Protein AF-A0A7S1A232-F1 (afdb_monomer_lite)

Foldseek 3Di:
DPPPPDFDKDKDFWWKKKKKFFDPVLVVPPDPVNLVVLLVLLVVLCVVQVKAWQADDSGITMITFQADVVVPWHSLRSSQLSLLSSLVVQVPDVVRGFMFMFIEIGMKMWGADPPPPRRIDIDDDNVPRRVVQRVPDPDGSKYKYAQRSQLPTDQCVPWDWAQDPPRMTIDDSPTDRPPPPPCPPDDDDDDDDDDDPDDDPDPDDADPVNFDDLVRQVVVCVVLVHDLVCAPPDQAHHSVVVCCCATPQQLWHWDQDPSHIAIEWEKEFEFEWEQAPVRFIWTKFFQWKQALVRDIDGDRGGQMDRDHPVCSVVVPVVVQVSCCQAQVQHPVNCVVFKDWPPSFWDWDWDWDQDPHHHPHIYIYTYTYTYMYTPDQPPPSCVSVVGDNQDWHWDAGPSMITTMGIGGPPPCDLLNVVVVVCVQLPADCNVPDPRLSVVVSCCVPPQVLWHWDQDPSHIEIEWEKEFEWEWEQAPHDIDTDADCWDADPNDIDRVRHRGGQMDTDRPDDRVVVVVVSCCQVVVQDPVNCVVFKDWDPVQWDWDWDWDADPSRHRHIYIYGYIYTYMYGRDQPDPSCVQCVGDNNDDHDDDGDDPPDDDDDDDD

pLDDT: mean 89.84, std 15.66, range [26.8, 98.62]

Sequence (602 aa):
VVSVLAPACVERPDACCLAWLLSELEHSRVDKARLRSFHEELRTNVTFFDCMVVVDEPSSGLVISKALPEQKMSQEDSAVRLGQCLCRWAIVQEPPFGVKFGVHTGRLKQFRLPFGSGKEAYFGEACSKSADLAISMKEDMMVHLSGTAKMRLHAFACLPLVIAQNESYYLDPTVEAPEQVVTTVKRVSVTESSMQHLTMDVRQDKDASGKLTVPEFRNWLIRKGIDVSVFGVNEAKSLLEFYQDVVISGKSHLVETDGTLERIVPLLRISLQVNDGDGRTRELRVTSTRDKDGRQRIRLQPLALVLTMDESVDWIPAVESCFRMKLNLTPEIQEECLSIDMSSYVVSEDRVMSSSVPCLFSTYKTQNLTVRVTDKTHGRLKGIGLPECVDFQTTKNGVDYQWTWSILGSTSAEDELMRTLQDGGIDMTNWDEDTFGKLFSEVNETMSSTIEKRGGQLTRTLRIIKLWVRATIHTHENTLVIRRKVQGGRSDDRDRDKPISMQMTGQNWSQAVKDALQTRLGVRADLQEKYFTMDDASYKFTEEVADSRSFPGLKTVYLVNAVTVYITDTQTSDLYFLGLPDGNDFTFSRMDRQGSMVGREL

Secondary structure (DSSP, 8-state):
----PPP-PEEEEEEEEEEEEE-HHHHHH--HHHHHHHHHHHHHHHHHTT-EEEEE-SSEEEEE---BGGGTB-HHHHHHHHHHHHHHHHHTSSS---EEEEEEEEEEEEEE-SSSS--EEEESHHHHHHHHHHHS-SSTT-EEEEHHHHTT-STTTT---EE-SSSEEEE-TTPPPP------------------S------S---TT-PPPHHHHHHHHHHTT--GGGTTSTTSPPHHHHHIIIIIS-SSEEEEETTEEEEEEEEEEEEEEEE-TTS-EEEEEEEEEE-TTS-EEEEEE-EEEEPPHHHHHS-HHHHHHHHHHHH---HHHHHHHEEEEEEEEEEEEEEEE-SSSTT-EEEEEEEEEEEEES-TT-GGGGGGTTTTT--EEEEETTEEEEEEEEETTS--HHHHHHHHHHHTT---TT--HHHHHHHHIIIIIS--EEEEEETTEEEEEEEEEEEEEEEEETTEEEE--B--EEETTEEEGGGTTBPEEEE--S--HHHHHHHHHHHHH---HHHHHHHEEEEEEEEEEEEEEEE-SSSTT-EEEEEEEEEEEEES-SS-GGGGGGTTTTT---------SS---PPPP-

Organism: Noctiluca scintillans (NCBI:txid2966)

Radius of gyration: 33.06 Å; chains: 1; bounding box: 92×64×90 Å

Structure (mmCIF, N/CA/C/O backbone):
data_AF-A0A7S1A232-F1
#
_entry.id   AF-A0A7S1A232-F1
#
loop_
_atom_site.group_PDB
_atom_site.id
_atom_site.type_symbol
_atom_site.label_atom_id
_atom_site.label_alt_id
_atom_site.label_comp_id
_atom_site.label_asym_id
_atom_site.label_entity_id
_atom_site.label_seq_id
_atom_site.pdbx_PDB_ins_code
_atom_site.Cartn_x
_atom_site.Cartn_y
_atom_site.Cartn_z
_atom_site.occupancy
_atom_site.B_iso_or_equiv
_atom_site.auth_seq_id
_atom_site.auth_comp_id
_atom_site.auth_asym_id
_atom_site.auth_atom_id
_atom_site.pdbx_PDB_model_num
ATOM 1 N N . VAL A 1 1 ? -54.000 -38.217 22.056 1.00 43.31 1 VAL A N 1
ATOM 2 C CA . VAL A 1 1 ? -53.443 -36.929 21.582 1.00 43.31 1 VAL A CA 1
ATOM 3 C C . VAL A 1 1 ? -53.038 -36.128 22.810 1.00 43.31 1 VAL A C 1
ATOM 5 O O . VAL A 1 1 ? -53.841 -35.380 23.345 1.00 43.31 1 VAL A O 1
ATOM 8 N N . VAL A 1 2 ? -51.845 -36.392 23.349 1.00 42.69 2 VAL A N 1
ATOM 9 C CA . VAL A 1 2 ? -51.296 -35.597 24.456 1.00 42.69 2 VAL A CA 1
ATOM 10 C C . VAL A 1 2 ? -50.580 -34.424 23.802 1.00 42.69 2 VAL A C 1
ATOM 12 O O . VAL A 1 2 ? -49.561 -34.614 23.145 1.00 42.69 2 VAL A O 1
ATOM 15 N N . SER A 1 3 ? -51.170 -33.236 23.909 1.00 45.19 3 SER A N 1
ATOM 16 C CA . SER A 1 3 ? -50.530 -31.968 23.563 1.00 45.19 3 SER A CA 1
ATOM 17 C C . SER A 1 3 ? -49.333 -31.779 24.495 1.00 45.19 3 SER A C 1
ATOM 19 O O . SER A 1 3 ? -49.476 -31.250 25.597 1.00 45.19 3 SER A O 1
ATOM 21 N N . VAL A 1 4 ? -48.162 -32.262 24.080 1.00 56.19 4 VAL A N 1
ATOM 22 C CA . VAL A 1 4 ? -46.894 -31.945 24.737 1.00 56.19 4 VAL A CA 1
ATOM 23 C C . VAL A 1 4 ? -46.667 -30.455 24.508 1.00 56.19 4 VAL A C 1
ATOM 25 O O . VAL A 1 4 ? -46.317 -30.038 23.407 1.00 56.19 4 VAL A O 1
ATOM 28 N N . LEU A 1 5 ? -46.966 -29.647 25.527 1.00 64.06 5 LEU A N 1
ATOM 29 C CA . LEU A 1 5 ? -46.680 -28.217 25.534 1.00 64.06 5 LEU A CA 1
ATOM 30 C C . LEU A 1 5 ? -45.194 -28.042 25.212 1.00 64.06 5 LEU A C 1
ATOM 32 O O . LEU A 1 5 ? -44.342 -28.551 25.943 1.00 64.06 5 LEU A O 1
ATOM 36 N N . ALA A 1 6 ? -44.891 -27.380 24.094 1.00 64.69 6 ALA A N 1
ATOM 37 C CA . ALA A 1 6 ? -43.518 -27.071 23.731 1.00 64.69 6 ALA A CA 1
ATOM 38 C C . ALA A 1 6 ? -42.865 -26.307 24.900 1.00 64.69 6 ALA A C 1
ATOM 40 O O . ALA A 1 6 ? -43.486 -25.379 25.429 1.00 64.69 6 ALA A O 1
ATOM 41 N N . PRO A 1 7 ? -41.660 -26.700 25.349 1.00 72.06 7 PRO A N 1
ATOM 42 C CA . PRO A 1 7 ? -40.988 -26.009 26.440 1.00 72.06 7 PRO A CA 1
ATOM 43 C C . PRO A 1 7 ? -40.820 -24.528 26.086 1.00 72.06 7 PRO A C 1
ATOM 45 O O . PRO A 1 7 ? -40.471 -24.190 24.954 1.00 72.06 7 PRO A O 1
ATOM 48 N N . ALA A 1 8 ? -41.088 -23.648 27.054 1.00 83.12 8 ALA A N 1
ATOM 49 C CA . ALA A 1 8 ? -40.930 -22.210 26.877 1.00 83.12 8 ALA A CA 1
ATOM 50 C C . ALA A 1 8 ? -39.478 -21.899 26.475 1.00 83.12 8 ALA A C 1
ATOM 52 O O . ALA A 1 8 ? -38.545 -22.154 27.238 1.00 83.12 8 ALA A O 1
ATOM 53 N N . CYS A 1 9 ? -39.297 -21.388 25.257 1.00 89.75 9 CYS A N 1
ATOM 54 C CA . CYS A 1 9 ? -38.012 -20.933 24.741 1.00 89.75 9 CYS A CA 1
ATOM 55 C C . CYS A 1 9 ? -37.869 -19.445 25.061 1.00 89.75 9 CYS A C 1
ATOM 57 O O . CYS A 1 9 ? -38.693 -18.640 24.628 1.00 89.75 9 CYS A O 1
ATOM 59 N N . VAL A 1 10 ? -36.827 -19.079 25.803 1.00 95.31 10 VAL A N 1
ATOM 60 C CA . VAL A 1 10 ? -36.480 -17.680 26.071 1.00 95.31 10 VAL A CA 1
ATOM 61 C C . VAL A 1 10 ? -35.461 -17.249 25.027 1.00 95.31 10 VAL A C 1
ATOM 63 O O . VAL A 1 10 ? -34.387 -17.836 24.919 1.00 95.31 10 VAL A O 1
ATOM 66 N N . GLU A 1 11 ? -35.799 -16.239 24.234 1.00 96.00 11 GLU A N 1
ATOM 67 C CA . GLU A 1 11 ? -34.912 -15.681 23.215 1.00 96.00 11 GLU A CA 1
ATOM 68 C C . GLU A 1 11 ? -34.328 -14.350 23.693 1.00 96.00 11 GLU A C 1
ATOM 70 O O . GLU A 1 11 ? -35.050 -13.465 24.150 1.00 96.00 11 GLU A O 1
ATOM 75 N N . ARG A 1 12 ? -33.006 -14.217 23.587 1.00 96.75 12 ARG A N 1
ATOM 76 C CA . ARG A 1 12 ? -32.247 -12.995 23.843 1.00 96.75 12 ARG A CA 1
ATOM 77 C C . ARG A 1 12 ? -31.634 -12.553 22.511 1.00 96.75 12 ARG A C 1
ATOM 79 O O . ARG A 1 12 ? -30.714 -13.220 22.038 1.00 96.75 12 ARG A O 1
ATOM 86 N N . PRO A 1 13 ? -32.150 -11.498 21.862 1.00 93.12 13 PRO A N 1
ATOM 87 C CA . PRO A 1 13 ? -31.714 -11.126 20.515 1.00 93.12 13 PRO A CA 1
ATOM 88 C C . PRO A 1 13 ? -30.267 -10.617 20.464 1.00 93.12 13 PRO A C 1
ATOM 90 O O . PRO A 1 13 ? -29.613 -10.795 19.444 1.00 93.12 13 PRO A O 1
ATOM 93 N N . ASP A 1 14 ? -29.771 -10.053 21.567 1.00 96.25 14 ASP A N 1
ATOM 94 C CA . ASP A 1 14 ? -28.468 -9.391 21.657 1.00 96.25 14 ASP A CA 1
ATOM 95 C C . ASP A 1 14 ? -27.685 -9.862 22.892 1.00 96.25 14 ASP A C 1
ATOM 97 O O . ASP A 1 14 ? -27.263 -9.056 23.715 1.00 96.25 14 ASP A O 1
ATOM 101 N N . ALA A 1 15 ? -27.518 -11.171 23.073 1.00 97.88 15 ALA A N 1
ATOM 102 C CA . ALA A 1 15 ? -26.677 -11.687 24.150 1.00 97.88 15 ALA A CA 1
ATOM 103 C C . ALA A 1 15 ? -25.197 -11.600 23.753 1.00 97.88 15 ALA A C 1
ATOM 105 O O . ALA A 1 15 ? -24.818 -12.069 22.677 1.00 97.88 15 ALA A O 1
ATOM 106 N N . CYS A 1 16 ? -24.360 -11.045 24.630 1.00 98.50 16 CYS A N 1
ATOM 107 C CA . CYS A 1 16 ? -22.911 -11.149 24.502 1.00 98.50 16 CYS A CA 1
ATOM 108 C C . CYS A 1 16 ? -22.411 -12.388 25.254 1.00 98.50 16 CYS A C 1
ATOM 110 O O . CYS A 1 16 ? -22.689 -12.578 26.442 1.00 98.50 16 CYS A O 1
ATOM 112 N N . CYS A 1 17 ? -21.713 -13.259 24.534 1.00 98.50 17 CYS A N 1
ATOM 113 C CA . CYS A 1 17 ? -21.170 -14.499 25.058 1.00 98.50 17 CYS A CA 1
ATOM 114 C C . CYS A 1 17 ? -19.645 -14.493 24.994 1.00 98.50 17 CYS A C 1
ATOM 116 O O . CYS A 1 17 ? -19.057 -14.117 23.978 1.00 98.50 17 CYS A O 1
ATOM 118 N N . LEU A 1 18 ? -19.031 -14.986 26.068 1.00 98.56 18 LEU A N 1
ATOM 119 C CA . LEU A 1 18 ? -17.629 -15.370 26.133 1.00 98.56 18 LEU A CA 1
ATOM 120 C C . LEU A 1 18 ? -17.563 -16.895 26.195 1.00 98.56 18 LEU A C 1
ATOM 122 O O . LEU A 1 18 ? -18.004 -17.505 27.172 1.00 98.56 18 LEU A O 1
ATOM 126 N N . ALA A 1 19 ? -17.032 -17.505 25.143 1.00 98.56 19 ALA A N 1
ATOM 127 C CA . ALA A 1 19 ? -16.684 -18.916 25.132 1.00 98.56 19 ALA A CA 1
ATOM 128 C C . ALA A 1 19 ? -15.213 -19.070 25.514 1.00 98.56 19 ALA A C 1
ATOM 130 O O . ALA A 1 19 ? -14.376 -18.253 25.124 1.00 98.56 19 ALA A O 1
ATOM 131 N N . TRP A 1 20 ? -14.899 -20.126 26.252 1.00 98.50 20 TRP A N 1
ATOM 132 C CA . TRP A 1 20 ? -13.525 -20.480 26.577 1.00 98.50 20 TRP A CA 1
ATOM 133 C C . TRP A 1 20 ? -13.269 -21.959 26.324 1.00 98.50 20 TRP A C 1
ATOM 135 O O . TRP A 1 20 ? -14.173 -22.789 26.451 1.00 98.50 20 TRP A O 1
ATOM 145 N N . LEU A 1 21 ? -12.028 -22.285 25.974 1.00 98.38 21 LEU A N 1
ATOM 146 C CA . LEU A 1 21 ? -11.553 -23.658 25.830 1.00 98.38 21 LEU A CA 1
ATOM 147 C C . LEU A 1 21 ? -10.072 -23.772 26.167 1.00 98.38 21 LEU A C 1
ATOM 149 O O . LEU A 1 21 ? -9.294 -22.850 25.923 1.00 98.38 21 LEU A O 1
ATOM 153 N N . LEU A 1 22 ? -9.687 -24.915 26.724 1.00 98.12 22 LEU A N 1
ATOM 154 C CA . LEU A 1 22 ? -8.277 -25.249 26.901 1.00 98.12 22 LEU A CA 1
ATOM 155 C C . LEU A 1 22 ? -7.620 -25.461 25.539 1.00 98.12 22 LEU A C 1
ATOM 157 O O . LEU A 1 22 ? -8.223 -26.056 24.644 1.00 98.12 22 LEU A O 1
ATOM 161 N N . SER A 1 23 ? -6.376 -25.014 25.391 1.00 96.38 23 SER A N 1
ATOM 162 C CA . SER A 1 23 ? -5.609 -25.315 24.188 1.00 96.38 23 SER A CA 1
ATOM 163 C C . SER A 1 23 ? -5.327 -26.811 24.077 1.00 96.38 23 SER A C 1
ATOM 165 O O . SER A 1 23 ? -5.354 -27.533 25.073 1.00 96.38 23 SER A O 1
ATOM 167 N N . GLU A 1 24 ? -5.049 -27.299 22.867 1.00 94.50 24 GLU A N 1
ATOM 168 C CA . GLU A 1 24 ? -4.754 -28.724 22.646 1.00 94.50 24 GLU A CA 1
ATOM 169 C C . GLU A 1 24 ? -3.590 -29.203 23.524 1.00 94.50 24 GLU A C 1
ATOM 171 O O . GLU A 1 24 ? -3.637 -30.290 24.107 1.00 94.50 24 GLU A O 1
ATOM 176 N N . LEU A 1 25 ? -2.572 -28.348 23.680 1.00 93.94 25 LEU A N 1
ATOM 177 C CA . LEU A 1 25 ? -1.437 -28.616 24.549 1.00 93.94 25 LEU A CA 1
ATOM 178 C C . LEU A 1 25 ? -1.866 -28.685 26.018 1.00 93.94 25 LEU A C 1
ATOM 180 O O . LEU A 1 25 ? -1.519 -29.652 26.698 1.00 93.94 25 LEU A O 1
ATOM 184 N N . GLU A 1 26 ? -2.632 -27.704 26.511 1.00 95.62 26 GLU A N 1
ATOM 185 C CA . GLU A 1 26 ? -3.098 -27.701 27.903 1.00 95.62 26 GLU A CA 1
ATOM 186 C C . GLU A 1 26 ? -4.005 -28.898 28.194 1.00 95.62 26 GLU A C 1
ATOM 188 O O . GLU A 1 26 ? -3.841 -29.557 29.219 1.00 95.62 26 GLU A O 1
ATOM 193 N N . HIS A 1 27 ? -4.891 -29.251 27.261 1.00 94.44 27 HIS A N 1
ATOM 194 C CA . HIS A 1 27 ? -5.801 -30.387 27.385 1.00 94.44 27 HIS A CA 1
ATOM 195 C C . HIS A 1 27 ? -5.058 -31.705 27.649 1.00 94.44 27 HIS A C 1
ATOM 197 O O . HIS A 1 27 ? -5.529 -32.537 28.420 1.00 94.44 27 HIS A O 1
ATOM 203 N N . SER A 1 28 ? -3.874 -31.879 27.053 1.00 94.06 28 SER A N 1
ATOM 204 C CA . SER A 1 28 ? -3.052 -33.083 27.227 1.00 94.06 28 SER A CA 1
ATOM 205 C C . SER A 1 28 ? -2.282 -33.148 28.553 1.00 94.06 28 SER A C 1
ATOM 207 O O . SER A 1 28 ? -1.889 -34.237 28.974 1.00 94.06 28 SER A O 1
ATOM 209 N N . ARG A 1 29 ? -2.054 -32.003 29.213 1.00 95.88 29 ARG A N 1
ATOM 210 C CA . ARG A 1 29 ? -1.156 -31.895 30.381 1.00 95.88 29 ARG A CA 1
ATOM 211 C C . ARG A 1 29 ? -1.837 -31.457 31.673 1.00 95.88 29 ARG A C 1
ATOM 213 O O . ARG A 1 29 ? -1.224 -31.566 32.733 1.00 95.88 29 ARG A O 1
ATOM 220 N N . VAL A 1 30 ? -3.045 -30.904 31.600 1.00 96.25 30 VAL A N 1
ATOM 221 C CA . VAL A 1 30 ? -3.702 -30.299 32.759 1.00 96.25 30 VAL A CA 1
ATOM 222 C C . VAL A 1 30 ? -4.061 -31.359 33.798 1.00 96.25 30 VAL A C 1
ATOM 224 O O . VAL A 1 30 ? -4.708 -32.364 33.506 1.00 96.25 30 VAL A O 1
ATOM 227 N N . ASP A 1 31 ? -3.649 -31.130 35.043 1.00 96.31 31 ASP A N 1
ATOM 228 C CA . ASP A 1 31 ? -4.069 -31.959 36.165 1.00 96.31 31 ASP A CA 1
ATOM 229 C C . ASP A 1 31 ? -5.361 -31.426 36.810 1.00 96.31 31 ASP A C 1
ATOM 231 O O . ASP A 1 31 ? -5.817 -30.300 36.588 1.00 96.31 31 ASP A O 1
ATOM 235 N N . LYS A 1 32 ? -5.968 -32.257 37.659 1.00 97.00 32 LYS A N 1
ATOM 236 C CA . LYS A 1 32 ? -7.227 -31.930 38.335 1.00 97.00 32 LYS A CA 1
ATOM 237 C C . LYS A 1 32 ? -7.120 -30.713 39.262 1.00 97.00 32 LYS A C 1
ATOM 239 O O . LYS A 1 32 ? -8.131 -30.052 39.491 1.00 97.00 32 LYS A O 1
ATOM 244 N N . ALA A 1 33 ? -5.953 -30.451 39.849 1.00 97.38 33 ALA A N 1
ATOM 245 C CA . ALA A 1 33 ? -5.763 -29.354 40.792 1.00 97.38 33 ALA A CA 1
ATOM 246 C C . ALA A 1 33 ? -5.679 -28.011 40.056 1.00 97.38 33 ALA A C 1
ATOM 248 O O . ALA A 1 33 ? -6.424 -27.094 40.399 1.00 97.38 33 ALA A O 1
ATOM 249 N N . ARG A 1 34 ? -4.874 -27.929 38.991 1.00 96.62 34 ARG A N 1
ATOM 250 C CA . ARG A 1 34 ? -4.788 -26.749 38.115 1.00 96.62 34 ARG A CA 1
ATOM 251 C C . ARG A 1 34 ? -6.135 -26.440 37.477 1.00 96.62 34 ARG A C 1
ATOM 253 O O . ARG A 1 34 ? -6.559 -25.289 37.481 1.00 96.62 34 ARG A O 1
ATOM 260 N N . LEU A 1 35 ? -6.859 -27.469 37.028 1.00 97.50 35 LEU A N 1
ATOM 261 C CA . LEU A 1 35 ? -8.191 -27.274 36.461 1.00 97.50 35 LEU A CA 1
ATOM 262 C C . LEU A 1 35 ? -9.186 -26.708 37.480 1.00 97.50 35 LEU A C 1
ATOM 264 O O . LEU A 1 35 ? -9.934 -25.790 37.165 1.00 97.50 35 LEU A O 1
ATOM 268 N N . ARG A 1 36 ? -9.179 -27.209 38.723 1.00 97.75 36 ARG A N 1
ATOM 269 C CA . ARG A 1 36 ? -10.012 -26.642 39.797 1.00 97.75 36 ARG A CA 1
ATOM 270 C C . ARG A 1 36 ? -9.665 -25.185 40.077 1.00 97.75 36 ARG A C 1
ATOM 272 O O . ARG A 1 36 ? -10.584 -24.389 40.209 1.00 97.75 36 ARG A O 1
ATOM 279 N N . SER A 1 37 ? -8.376 -24.851 40.117 1.00 97.75 37 SER A N 1
ATOM 280 C CA . SER A 1 37 ? -7.921 -23.480 40.350 1.00 97.75 37 SER A CA 1
ATOM 281 C C . SER A 1 37 ? -8.394 -22.528 39.247 1.00 97.75 37 SER A C 1
ATOM 283 O O . SER A 1 37 ? -8.929 -21.468 39.558 1.00 97.75 37 SER A O 1
ATOM 285 N N . PHE A 1 38 ? -8.325 -22.942 37.976 1.00 98.12 38 PHE A N 1
ATOM 286 C CA . PHE A 1 38 ? -8.891 -22.164 36.868 1.00 98.12 38 PHE A CA 1
ATOM 287 C C . PHE A 1 38 ? -10.404 -21.952 37.022 1.00 98.12 38 PHE A C 1
ATOM 289 O O . PHE A 1 38 ? -10.906 -20.846 36.852 1.00 98.12 38 PHE A O 1
ATOM 296 N N . HIS A 1 39 ? -11.144 -23.002 37.386 1.00 98.31 39 HIS A N 1
ATOM 297 C CA . HIS A 1 39 ? -12.592 -22.923 37.607 1.00 98.31 39 HIS A CA 1
ATOM 298 C C . HIS A 1 39 ? -12.972 -22.025 38.799 1.00 98.31 39 HIS A C 1
ATOM 300 O O . HIS A 1 39 ? -14.002 -21.353 38.768 1.00 98.31 39 HIS A O 1
ATOM 306 N N . GLU A 1 40 ? -12.169 -22.004 39.862 1.00 98.06 40 GLU A N 1
ATOM 307 C CA . GLU A 1 40 ? -12.338 -21.093 41.003 1.00 98.06 40 GLU A CA 1
ATOM 308 C C . GLU A 1 40 ? -12.084 -19.634 40.600 1.00 98.06 40 GLU A C 1
ATOM 310 O O . GLU A 1 40 ? -12.891 -18.756 40.924 1.00 98.06 40 GLU A O 1
ATOM 315 N N . GLU A 1 41 ? -11.030 -19.386 39.821 1.00 98.31 41 GLU A N 1
ATOM 316 C CA . GLU A 1 41 ? -10.726 -18.064 39.272 1.00 98.31 41 GLU A CA 1
ATOM 317 C C . GLU A 1 41 ? -11.834 -17.579 38.323 1.00 98.31 41 GLU A C 1
ATOM 319 O O . GLU A 1 41 ? -12.302 -16.441 38.433 1.00 98.31 41 GLU A O 1
ATOM 324 N N . LEU A 1 42 ? -12.320 -18.458 37.438 1.00 98.12 42 LEU A N 1
ATOM 325 C CA . LEU A 1 42 ? -13.439 -18.186 36.536 1.00 98.12 42 LEU A CA 1
ATOM 326 C C . LEU A 1 42 ? -14.679 -17.749 37.316 1.00 98.12 42 LEU A C 1
ATOM 328 O O . LEU A 1 42 ? -15.259 -16.713 37.003 1.00 98.12 42 LEU A O 1
ATOM 332 N N . ARG A 1 43 ? -15.076 -18.490 38.357 1.00 98.12 43 ARG A N 1
ATOM 333 C CA . ARG A 1 43 ? -16.257 -18.142 39.169 1.00 98.12 43 ARG A CA 1
ATOM 334 C C . ARG A 1 43 ? -16.077 -16.826 39.923 1.00 98.12 43 ARG A C 1
ATOM 336 O O . ARG A 1 43 ? -17.033 -16.054 40.020 1.00 98.12 43 ARG A O 1
ATOM 343 N N . THR A 1 44 ? -14.869 -16.556 40.414 1.00 97.94 44 THR A N 1
ATOM 344 C CA . THR A 1 44 ? -14.537 -15.300 41.102 1.00 97.94 44 THR A CA 1
ATOM 345 C C . THR A 1 44 ? -14.699 -14.108 40.161 1.00 97.94 44 THR A C 1
ATOM 347 O O . THR A 1 44 ? -15.442 -13.175 40.473 1.00 97.94 44 THR A O 1
ATOM 350 N N . ASN A 1 45 ? -14.104 -14.169 38.966 1.00 97.88 45 ASN A N 1
ATOM 351 C CA . ASN A 1 45 ? -14.209 -13.093 37.980 1.00 97.88 45 ASN A CA 1
ATOM 352 C C . ASN A 1 45 ? -15.628 -12.966 37.406 1.00 97.88 45 ASN A C 1
ATOM 354 O O . ASN A 1 45 ? -16.128 -11.857 37.244 1.00 97.88 45 ASN A O 1
ATOM 358 N N . VAL A 1 46 ? -16.325 -14.078 37.151 1.00 97.88 46 VAL A N 1
ATOM 359 C CA . VAL A 1 46 ? -17.726 -14.053 36.694 1.00 97.88 46 VAL A CA 1
ATOM 360 C C . VAL A 1 46 ? -18.623 -13.336 37.703 1.00 97.88 46 VAL A C 1
ATOM 362 O O . VAL A 1 46 ? -19.455 -12.528 37.300 1.00 97.88 46 VAL A O 1
ATOM 365 N N . THR A 1 47 ? -18.422 -13.582 39.000 1.00 97.56 47 THR A N 1
ATOM 366 C CA . THR A 1 47 ? -19.156 -12.886 40.067 1.00 97.56 47 THR A CA 1
ATOM 367 C C . THR A 1 47 ? -18.806 -11.399 40.102 1.00 97.56 47 THR A C 1
ATOM 369 O O . THR A 1 47 ? -19.700 -10.565 40.219 1.00 97.56 47 THR A O 1
ATOM 372 N N . PHE A 1 48 ? -17.521 -11.058 39.960 1.00 96.50 48 PHE A N 1
ATOM 373 C CA . PHE A 1 48 ? -17.049 -9.672 39.953 1.00 96.50 48 PHE A CA 1
ATOM 374 C C . PHE A 1 48 ? -17.661 -8.836 38.815 1.00 96.50 48 PHE A C 1
ATOM 376 O O . PHE A 1 48 ? -18.019 -7.681 39.036 1.00 96.50 48 PHE A O 1
ATOM 383 N N . PHE A 1 49 ? -17.834 -9.420 37.624 1.00 96.88 49 PHE A N 1
ATOM 384 C CA . PHE A 1 49 ? -18.399 -8.737 36.452 1.00 96.88 49 PHE A CA 1
ATOM 385 C C . PHE A 1 49 ? -19.926 -8.920 36.273 1.00 96.88 49 PHE A C 1
ATOM 387 O O . PHE A 1 49 ? -20.450 -8.600 35.208 1.00 96.88 49 PHE A O 1
ATOM 394 N N . ASP A 1 50 ? -20.648 -9.450 37.273 1.00 97.44 50 ASP A N 1
ATOM 395 C CA . ASP A 1 50 ? -22.084 -9.820 37.198 1.00 97.44 50 ASP A CA 1
ATOM 396 C C . ASP A 1 50 ? -22.456 -10.654 35.946 1.00 97.44 50 ASP A C 1
ATOM 398 O O . ASP A 1 50 ? -23.544 -10.554 35.361 1.00 97.44 50 ASP A O 1
ATOM 402 N N . CYS A 1 51 ? -21.528 -11.507 35.518 1.00 97.69 51 CYS A N 1
ATOM 403 C CA . CYS A 1 51 ? -21.711 -12.429 34.408 1.00 97.69 51 CYS A CA 1
ATOM 404 C C . CYS A 1 51 ? -22.422 -13.715 34.879 1.00 97.69 51 CYS A C 1
ATOM 406 O O . CYS A 1 51 ? -22.529 -14.005 36.071 1.00 97.69 51 CYS A O 1
ATOM 408 N N . MET A 1 52 ? -22.905 -14.531 33.941 1.00 97.69 52 MET A N 1
ATOM 409 C CA . MET A 1 52 ? -23.590 -15.795 34.233 1.00 97.69 52 MET A CA 1
ATOM 410 C C . MET A 1 52 ? -22.919 -16.961 33.505 1.00 97.69 52 MET A C 1
ATOM 412 O O . MET A 1 52 ? -22.909 -16.990 32.274 1.00 97.69 52 MET A O 1
ATOM 416 N N . VAL A 1 53 ? -22.399 -17.945 34.248 1.00 97.62 53 VAL A N 1
ATOM 417 C CA . VAL A 1 53 ? -21.917 -19.205 33.654 1.00 97.62 53 VAL A CA 1
ATOM 418 C C . VAL A 1 53 ? -23.117 -20.029 33.198 1.00 97.62 53 VAL A C 1
ATOM 420 O O . VAL A 1 53 ? -23.999 -20.334 33.999 1.00 97.62 53 VAL A O 1
ATOM 423 N N . VAL A 1 54 ? -23.150 -20.388 31.917 1.00 96.81 54 VAL A N 1
ATOM 424 C CA . VAL A 1 54 ? -24.233 -21.188 31.322 1.00 96.81 54 VAL A CA 1
ATOM 425 C C . VAL A 1 54 ? -23.788 -22.582 30.903 1.00 96.81 54 VAL A C 1
ATOM 427 O O . VAL A 1 54 ? -24.596 -23.508 30.914 1.00 96.81 54 VAL A O 1
ATOM 430 N N . VAL A 1 55 ? -22.506 -22.744 30.577 1.00 96.12 55 VAL A N 1
ATOM 431 C CA . VAL A 1 55 ? -21.863 -24.040 30.342 1.00 96.12 55 VAL A CA 1
ATOM 432 C C . VAL A 1 55 ? -20.562 -24.056 31.136 1.00 96.12 55 VAL A C 1
ATOM 434 O O . VAL A 1 55 ? -19.745 -23.151 30.980 1.00 96.12 55 VAL A O 1
ATOM 437 N N . ASP A 1 56 ? -20.398 -25.069 31.986 1.00 96.12 56 ASP A N 1
ATOM 438 C CA . ASP A 1 56 ? -19.269 -25.219 32.914 1.00 96.12 56 ASP A CA 1
ATOM 439 C C . ASP A 1 56 ? -18.675 -26.632 32.790 1.00 96.12 56 ASP A C 1
ATOM 441 O O . ASP A 1 56 ? -18.762 -27.454 33.704 1.00 96.12 56 ASP A O 1
ATOM 445 N N . GLU A 1 57 ? -18.166 -26.961 31.600 1.00 96.38 57 GLU A N 1
ATOM 446 C CA . GLU A 1 57 ? -17.507 -28.246 31.358 1.00 96.38 57 GLU A CA 1
ATOM 447 C C . GLU A 1 57 ? -16.036 -28.174 31.804 1.00 96.38 57 GLU A C 1
ATOM 449 O O . GLU A 1 57 ? -15.462 -27.089 31.914 1.00 96.38 57 GLU A O 1
ATOM 454 N N . PRO A 1 58 ? -15.367 -29.315 32.057 1.00 96.69 58 PRO A N 1
ATOM 455 C CA . PRO A 1 58 ? -13.992 -29.306 32.543 1.00 96.69 58 PRO A CA 1
ATOM 456 C C . PRO A 1 58 ? -13.038 -28.520 31.637 1.00 96.69 58 PRO A C 1
ATOM 458 O O . PRO A 1 58 ? -12.280 -27.702 32.141 1.00 96.69 58 PRO A O 1
ATOM 461 N N . SER A 1 59 ? -13.097 -28.725 30.318 1.00 97.12 59 SER A N 1
ATOM 462 C CA . SER A 1 59 ? -12.149 -28.151 29.350 1.00 97.12 59 SER A CA 1
ATOM 463 C C . SER A 1 59 ? -12.718 -27.040 28.468 1.00 97.12 59 SER A C 1
ATOM 465 O O . SER A 1 59 ? -12.030 -26.583 27.555 1.00 97.12 59 SER A O 1
ATOM 467 N N . SER A 1 60 ? -13.968 -26.646 28.688 1.00 98.00 60 SER A N 1
ATOM 468 C CA . SER A 1 60 ? -14.625 -25.596 27.917 1.00 98.00 60 SER A CA 1
ATOM 469 C C . SER A 1 60 ? -15.804 -25.022 28.680 1.00 98.00 60 SER A C 1
ATOM 471 O O . SER A 1 60 ? -16.432 -25.710 29.481 1.00 98.00 60 SER A O 1
ATOM 473 N N . GLY A 1 61 ? -16.205 -23.808 28.349 1.00 97.94 61 GLY A N 1
ATOM 474 C CA . GLY A 1 61 ? -17.414 -23.250 28.921 1.00 97.94 61 GLY A CA 1
ATOM 475 C C . GLY A 1 61 ? -17.902 -22.029 28.180 1.00 97.94 61 GLY A C 1
ATOM 476 O O . GLY A 1 61 ? -17.294 -21.551 27.222 1.00 97.94 61 GLY A O 1
ATOM 477 N N . LEU A 1 62 ? -19.052 -21.553 28.631 1.00 98.19 62 LEU A N 1
ATOM 478 C CA . LEU A 1 62 ? -19.752 -20.432 28.041 1.00 98.19 62 LEU A CA 1
ATOM 479 C C . LEU A 1 62 ? -20.288 -19.553 29.162 1.00 98.19 62 LEU A C 1
ATOM 481 O O . LEU A 1 62 ? -20.940 -20.029 30.097 1.00 98.19 62 LEU A O 1
ATOM 485 N N . VAL A 1 63 ? -20.020 -18.262 29.040 1.00 98.56 63 VAL A N 1
ATOM 486 C CA . VAL A 1 63 ? -20.455 -17.220 29.961 1.00 98.56 63 VAL A CA 1
ATOM 487 C C . VAL A 1 63 ? -21.283 -16.208 29.179 1.00 98.56 63 VAL A C 1
ATOM 489 O O . VAL A 1 63 ? -20.893 -15.791 28.091 1.00 98.56 63 VAL A O 1
ATOM 492 N N . ILE A 1 64 ? -22.425 -15.804 29.727 1.00 98.31 64 ILE A N 1
ATOM 493 C CA . ILE A 1 64 ? -23.201 -14.665 29.230 1.00 98.31 64 ILE A CA 1
ATOM 494 C C . ILE A 1 64 ? -22.823 -13.453 30.072 1.00 98.31 64 ILE A C 1
ATOM 496 O O . ILE A 1 64 ? -22.984 -13.485 31.295 1.00 98.31 64 ILE A O 1
ATOM 500 N N . SER A 1 65 ? -22.332 -12.395 29.436 1.00 98.12 65 SER A N 1
ATOM 501 C CA . SER A 1 65 ? -22.013 -11.155 30.134 1.00 98.12 65 SER A CA 1
ATOM 502 C C . SER A 1 65 ? -23.235 -10.255 30.288 1.00 98.12 65 SER A C 1
ATOM 504 O O . SER A 1 65 ? -24.245 -10.394 29.591 1.00 98.12 65 SER A O 1
ATOM 506 N N . LYS A 1 66 ? -23.141 -9.318 31.230 1.00 97.69 66 LYS A N 1
ATOM 507 C CA . LYS A 1 66 ? -24.100 -8.229 31.398 1.00 97.69 66 LYS A CA 1
ATOM 508 C C . LYS A 1 66 ? -23.371 -6.893 31.367 1.00 97.69 66 LYS A C 1
ATOM 510 O O . LYS A 1 66 ? -22.179 -6.812 31.661 1.00 97.69 66 LYS A O 1
ATOM 515 N N . ALA A 1 67 ? -24.098 -5.843 31.002 1.00 96.62 67 ALA A N 1
ATOM 516 C CA . ALA A 1 67 ? -23.594 -4.487 31.144 1.00 96.62 67 ALA A CA 1
ATOM 517 C C . ALA A 1 67 ? -23.410 -4.154 32.631 1.00 96.62 67 ALA A C 1
ATOM 519 O O . ALA A 1 67 ? -24.211 -4.585 33.462 1.00 96.62 67 ALA A O 1
ATOM 520 N N . LEU A 1 68 ? -22.394 -3.351 32.943 1.00 96.62 68 LEU A N 1
ATOM 521 C CA . LEU A 1 68 ? -22.144 -2.805 34.277 1.00 96.62 68 LEU A CA 1
ATOM 522 C C . LEU A 1 68 ? -22.293 -1.281 34.200 1.00 96.62 68 LEU A C 1
ATOM 524 O O . LEU A 1 68 ? -21.302 -0.570 33.998 1.00 96.62 68 LEU A O 1
ATOM 528 N N . PRO A 1 69 ? -23.525 -0.747 34.336 1.00 94.00 69 PRO A N 1
ATOM 529 C CA . PRO A 1 69 ? -23.792 0.677 34.142 1.00 94.00 69 PRO A CA 1
ATOM 530 C C . PRO A 1 69 ? -22.996 1.566 35.099 1.00 94.00 69 PRO A C 1
ATOM 532 O O . PRO A 1 69 ? -22.549 2.641 34.709 1.00 94.00 69 PRO A O 1
ATOM 535 N N . GLU A 1 70 ? -22.771 1.094 36.328 1.00 93.81 70 GLU A N 1
ATOM 536 C CA . GLU A 1 70 ? -21.995 1.805 37.351 1.00 93.81 70 GLU A CA 1
ATOM 537 C C . GLU A 1 70 ? -20.535 2.028 36.932 1.00 93.81 70 GLU A C 1
ATOM 539 O O . GLU A 1 70 ? -19.938 3.042 37.285 1.00 93.81 70 GLU A O 1
ATOM 544 N N . GLN A 1 71 ? -19.986 1.119 36.122 1.00 92.56 71 GLN A N 1
ATOM 545 C CA . GLN A 1 71 ? -18.629 1.193 35.576 1.00 92.56 71 GLN A CA 1
ATOM 546 C C . GLN A 1 71 ? -18.603 1.718 34.133 1.00 92.56 71 GLN A C 1
ATOM 548 O O . GLN A 1 71 ? -17.545 1.751 33.510 1.00 92.56 71 GLN A O 1
ATOM 553 N N . LYS A 1 72 ? -19.758 2.131 33.588 1.00 94.38 72 LYS A N 1
ATOM 554 C CA . LYS A 1 72 ? -19.933 2.534 32.181 1.00 94.38 72 LYS A CA 1
ATOM 555 C C . LYS A 1 72 ? -19.461 1.474 31.174 1.00 94.38 72 LYS A C 1
ATOM 557 O O . LYS A 1 72 ? -18.994 1.820 30.092 1.00 94.38 72 LYS A O 1
ATOM 562 N N . MET A 1 73 ? -19.599 0.196 31.519 1.00 96.31 73 MET A N 1
ATOM 563 C CA . MET A 1 73 ? -19.221 -0.919 30.651 1.00 96.31 73 MET A CA 1
ATOM 564 C C . MET A 1 73 ? -20.456 -1.506 29.972 1.00 96.31 73 MET A C 1
ATOM 566 O O . MET A 1 73 ? -21.445 -1.834 30.640 1.00 96.31 73 MET A O 1
ATOM 570 N N . SER A 1 74 ? -20.399 -1.660 28.648 1.00 97.19 74 SER A N 1
ATOM 571 C CA . SER A 1 74 ? -21.356 -2.489 27.915 1.00 97.19 74 SER A CA 1
ATOM 572 C C . SER A 1 74 ? -21.192 -3.968 28.296 1.00 97.19 74 SER A C 1
ATOM 574 O O . SER A 1 74 ? -20.251 -4.356 28.989 1.00 97.19 74 SER A O 1
ATOM 576 N N . GLN A 1 75 ? -22.119 -4.826 27.866 1.00 98.12 75 GLN A N 1
ATOM 577 C CA . GLN A 1 75 ? -21.967 -6.272 28.072 1.00 98.12 75 GLN A CA 1
ATOM 578 C C . GLN A 1 75 ? -20.739 -6.816 27.320 1.00 98.12 75 GLN A C 1
ATOM 580 O O . GLN A 1 75 ? -20.079 -7.738 27.799 1.00 98.12 75 GLN A O 1
ATOM 585 N N . GLU A 1 76 ? -20.401 -6.231 26.170 1.00 98.31 76 GLU A N 1
ATOM 586 C CA . GLU A 1 76 ? -19.195 -6.537 25.410 1.00 98.31 76 GLU A CA 1
ATOM 587 C C . GLU A 1 76 ? -17.953 -6.116 26.185 1.00 98.31 76 GLU A C 1
ATOM 589 O O . GLU A 1 76 ? -17.031 -6.918 26.315 1.00 98.31 76 GLU A O 1
ATOM 594 N N . ASP A 1 77 ? -17.955 -4.915 26.774 1.00 97.69 77 ASP A N 1
ATOM 595 C CA . ASP A 1 77 ? -16.843 -4.465 27.608 1.00 97.69 77 ASP A CA 1
ATOM 596 C C . ASP A 1 77 ? -16.619 -5.424 28.791 1.00 97.69 77 ASP A C 1
ATOM 598 O O . ASP A 1 77 ? -15.497 -5.877 29.020 1.00 97.69 77 ASP A O 1
ATOM 602 N N . SER A 1 78 ? -17.686 -5.813 29.498 1.00 97.88 78 SER A N 1
ATOM 603 C CA . SER A 1 78 ? -17.610 -6.778 30.604 1.00 97.88 78 SER A CA 1
ATOM 604 C C . SER A 1 78 ? -17.076 -8.145 30.159 1.00 97.88 78 SER A C 1
ATOM 606 O O . SER A 1 78 ? -16.241 -8.731 30.848 1.00 97.88 78 SER A O 1
ATOM 608 N N . ALA A 1 79 ? -17.525 -8.664 29.008 1.00 98.25 79 ALA A N 1
ATOM 609 C CA . ALA A 1 79 ? -17.041 -9.940 28.469 1.00 98.25 79 ALA A CA 1
ATOM 610 C C . ALA A 1 79 ? -15.549 -9.875 28.131 1.00 98.25 79 ALA A C 1
ATOM 612 O O . ALA A 1 79 ? -14.782 -10.761 28.505 1.00 98.25 79 ALA A O 1
ATOM 613 N N . VAL A 1 80 ? -15.127 -8.812 27.449 1.00 97.81 80 VAL A N 1
ATOM 614 C CA . VAL A 1 80 ? -13.729 -8.606 27.065 1.00 97.81 80 VAL A CA 1
ATOM 615 C C . VAL A 1 80 ? -12.846 -8.472 28.297 1.00 97.81 80 VAL A C 1
ATOM 617 O O . VAL A 1 80 ? -11.809 -9.131 28.373 1.00 97.81 80 VAL A O 1
ATOM 620 N N . ARG A 1 81 ? -13.276 -7.695 29.297 1.00 97.31 81 ARG A N 1
ATOM 621 C CA . ARG A 1 81 ? -12.518 -7.522 30.538 1.00 97.31 81 ARG A CA 1
ATOM 622 C C . ARG A 1 81 ? -12.410 -8.816 31.339 1.00 97.31 81 ARG A C 1
ATOM 624 O O . ARG A 1 81 ? -11.325 -9.119 31.831 1.00 97.31 81 ARG A O 1
ATOM 631 N N . LEU A 1 82 ? -13.491 -9.595 31.414 1.00 98.19 82 LEU A N 1
ATOM 632 C CA . LEU A 1 82 ? -13.473 -10.937 31.998 1.00 98.19 82 LEU A CA 1
ATOM 633 C C . LEU A 1 82 ? -12.428 -11.822 31.300 1.00 98.19 82 LEU A C 1
ATOM 635 O O . LEU A 1 82 ? -11.604 -12.434 31.976 1.00 98.19 82 LEU A O 1
ATOM 639 N N . GLY A 1 83 ? -12.416 -11.842 29.963 1.00 98.19 83 GLY A N 1
ATOM 640 C CA . GLY A 1 83 ? -11.413 -12.570 29.180 1.00 98.19 83 GLY A CA 1
ATOM 641 C C . GLY A 1 83 ? -9.981 -12.123 29.487 1.00 98.19 83 GLY A C 1
ATOM 642 O O . GLY A 1 83 ? -9.129 -12.964 29.762 1.00 98.19 83 GLY A O 1
ATOM 643 N N . GLN A 1 84 ? -9.719 -10.811 29.529 1.00 97.56 84 GLN A N 1
ATOM 644 C CA . GLN A 1 84 ? -8.393 -10.276 29.862 1.00 97.56 84 GLN A CA 1
ATOM 645 C C . GLN A 1 84 ? -7.922 -10.704 31.257 1.00 97.56 84 GLN A C 1
ATOM 647 O O . GLN A 1 84 ? -6.776 -11.126 31.401 1.00 97.56 84 GLN A O 1
ATOM 652 N N . CYS A 1 85 ? -8.780 -10.616 32.280 1.00 97.88 85 CYS A N 1
ATOM 653 C CA . CYS A 1 85 ? -8.423 -11.027 33.642 1.00 97.88 85 CYS A CA 1
ATOM 654 C C . CYS A 1 85 ? -8.037 -12.510 33.701 1.00 97.88 85 CYS A C 1
ATOM 656 O O . CYS A 1 85 ? -7.021 -12.857 34.304 1.00 97.88 85 CYS A O 1
ATOM 658 N N . LEU A 1 86 ? -8.792 -13.374 33.017 1.00 98.31 86 LEU A N 1
ATOM 659 C CA . LEU A 1 86 ? -8.501 -14.808 32.973 1.00 98.31 86 LEU A CA 1
ATOM 660 C C . LEU A 1 86 ? -7.225 -15.121 32.185 1.00 98.31 86 LEU A C 1
ATOM 662 O O . LEU A 1 86 ? -6.448 -15.973 32.612 1.00 98.31 86 LEU A O 1
ATOM 666 N N . CYS A 1 87 ? -6.957 -14.410 31.086 1.00 98.19 87 CYS A N 1
ATOM 667 C CA . CYS A 1 87 ? -5.680 -14.507 30.380 1.00 98.19 87 CYS A CA 1
ATOM 668 C C . CYS A 1 87 ? -4.502 -14.085 31.267 1.00 98.19 87 CYS A C 1
ATOM 670 O O . CYS A 1 87 ? -3.497 -14.787 31.316 1.00 98.19 87 CYS A O 1
ATOM 672 N N . ARG A 1 88 ? -4.620 -12.971 32.005 1.00 97.50 88 ARG A N 1
ATOM 673 C CA . ARG A 1 88 ? -3.575 -12.512 32.940 1.00 97.50 88 ARG A CA 1
ATOM 674 C C . ARG A 1 88 ? -3.303 -13.563 34.015 1.00 97.50 88 ARG A C 1
ATOM 676 O O . ARG A 1 88 ? -2.145 -13.885 34.258 1.00 97.50 88 ARG A O 1
ATOM 683 N N . TRP A 1 89 ? -4.354 -14.135 34.608 1.00 98.06 89 TRP A N 1
ATOM 684 C CA . TRP A 1 89 ? -4.220 -15.239 35.561 1.00 98.06 89 TRP A CA 1
ATOM 685 C C . TRP A 1 89 ? -3.507 -16.443 34.939 1.00 98.06 89 TRP A C 1
ATOM 687 O O . TRP A 1 89 ? -2.624 -17.026 35.565 1.00 98.06 89 TRP A O 1
ATOM 697 N N . ALA A 1 90 ? -3.866 -16.799 33.706 1.00 97.75 90 ALA A N 1
ATOM 698 C CA . ALA A 1 90 ? -3.312 -17.943 32.998 1.00 97.75 90 ALA A CA 1
ATOM 699 C C . ALA A 1 90 ? -1.817 -17.774 32.677 1.00 97.75 90 ALA A C 1
ATOM 701 O O . ALA A 1 90 ? -1.050 -18.728 32.823 1.00 97.75 90 ALA A O 1
ATOM 702 N N . ILE A 1 91 ? -1.399 -16.561 32.303 1.00 97.44 91 ILE A N 1
ATOM 703 C CA . ILE A 1 91 ? -0.006 -16.210 31.992 1.00 97.44 91 ILE A CA 1
ATOM 704 C C . ILE A 1 91 ? 0.902 -16.355 33.214 1.00 97.44 91 ILE A C 1
ATOM 706 O O . ILE A 1 91 ? 2.021 -16.841 33.079 1.00 97.44 91 ILE A O 1
ATOM 710 N N . VAL A 1 92 ? 0.434 -15.958 34.402 1.00 96.81 92 VAL A N 1
ATOM 711 C CA . VAL A 1 92 ? 1.253 -15.987 35.629 1.00 96.81 92 VAL A CA 1
ATOM 712 C C . VAL A 1 92 ? 1.346 -17.371 36.280 1.00 96.81 92 VAL A C 1
ATOM 714 O O . VAL A 1 92 ? 2.007 -17.516 37.307 1.00 96.81 92 VAL A O 1
ATOM 717 N N . GLN A 1 93 ? 0.688 -18.390 35.720 1.00 97.31 93 GLN A N 1
ATOM 718 C CA . GLN A 1 93 ? 0.852 -19.762 36.194 1.00 97.31 93 GLN A CA 1
ATOM 719 C C . GLN A 1 93 ? 2.232 -20.308 35.806 1.00 97.31 93 GLN A C 1
ATOM 721 O O . GLN A 1 93 ? 2.775 -19.974 34.756 1.00 97.31 93 GLN A O 1
ATOM 726 N N . GLU A 1 94 ? 2.770 -21.225 36.612 1.00 94.56 94 GLU A N 1
ATOM 727 C CA . GLU A 1 94 ? 4.002 -21.954 36.294 1.00 94.56 94 GLU A CA 1
ATOM 728 C C . GLU A 1 94 ? 3.723 -23.468 36.195 1.00 94.56 94 GLU A C 1
ATOM 730 O O . GLU A 1 94 ? 3.474 -24.116 37.216 1.00 94.56 94 GLU A O 1
ATOM 735 N N . PRO A 1 95 ? 3.743 -24.066 34.983 1.00 95.06 95 PRO A N 1
ATOM 736 C CA . PRO A 1 95 ? 3.860 -23.407 33.674 1.00 95.06 95 PRO A CA 1
ATOM 737 C C . PRO A 1 95 ? 2.604 -22.580 33.318 1.00 95.06 95 PRO A C 1
ATOM 739 O O . PRO A 1 95 ? 1.544 -22.829 33.907 1.00 95.06 95 PRO A O 1
ATOM 742 N N . PRO A 1 96 ? 2.678 -21.666 32.324 1.00 96.50 96 PRO A N 1
ATOM 743 C CA . PRO A 1 96 ? 1.518 -20.896 31.865 1.00 96.50 96 PRO A CA 1
ATOM 744 C C . PRO A 1 96 ? 0.356 -21.811 31.480 1.00 96.50 96 PRO A C 1
ATOM 746 O O . PRO A 1 96 ? 0.583 -22.910 30.970 1.00 96.50 96 PRO A O 1
ATOM 749 N N . PHE A 1 97 ? -0.881 -21.399 31.745 1.00 97.62 97 PHE A N 1
ATOM 750 C CA . PHE A 1 97 ? -2.080 -22.211 31.526 1.00 97.62 97 PHE A CA 1
ATOM 751 C C . PHE A 1 97 ? -2.687 -21.924 30.143 1.00 97.62 97 PHE A C 1
ATOM 753 O O . PHE A 1 97 ? -3.197 -20.838 29.893 1.00 97.62 97 PHE A O 1
ATOM 760 N N . GLY A 1 98 ? -2.630 -22.880 29.215 1.00 97.69 98 GLY A N 1
ATOM 761 C CA . GLY A 1 98 ? -3.087 -22.666 27.837 1.00 97.69 98 GLY A CA 1
ATOM 762 C C . GLY A 1 98 ? -4.614 -22.613 27.726 1.00 97.69 98 GLY A C 1
ATOM 763 O O . GLY A 1 98 ? -5.284 -23.645 27.757 1.00 97.69 98 GLY A O 1
ATOM 764 N N . VAL A 1 99 ? -5.176 -21.415 27.568 1.00 98.19 99 VAL A N 1
ATOM 765 C CA . VAL A 1 99 ? -6.622 -21.181 27.414 1.00 98.19 99 VAL A CA 1
ATOM 766 C C . VAL A 1 99 ? -6.886 -20.175 26.295 1.00 98.19 99 VAL A C 1
ATOM 768 O O . VAL A 1 99 ? -6.092 -19.262 26.077 1.00 98.19 99 VAL A O 1
ATOM 771 N N . LYS A 1 100 ? -7.995 -20.345 25.576 1.00 98.12 100 LYS A N 1
ATOM 772 C CA . LYS A 1 100 ? -8.424 -19.493 24.460 1.00 98.12 100 LYS A CA 1
ATOM 773 C C . LYS A 1 100 ? -9.806 -18.922 24.743 1.00 98.12 100 LYS A C 1
ATOM 775 O O . LYS A 1 100 ? -10.675 -19.653 25.222 1.00 98.12 100 LYS A O 1
ATOM 780 N N . PHE A 1 101 ? -10.019 -17.649 24.411 1.00 98.44 101 PHE A N 1
ATOM 781 C CA . PHE A 1 101 ? -11.283 -16.947 24.653 1.00 98.44 101 PHE A CA 1
ATOM 782 C C . PHE A 1 101 ? -11.858 -16.338 23.376 1.00 98.44 101 PHE A C 1
ATOM 784 O O . PHE A 1 101 ? -11.169 -15.621 22.656 1.00 98.44 101 PHE A O 1
ATOM 791 N N . GLY A 1 102 ? -13.141 -16.574 23.123 1.00 98.38 102 GLY A N 1
ATOM 792 C CA . GLY A 1 102 ? -13.870 -16.009 21.992 1.00 98.38 102 GLY A CA 1
ATOM 793 C C . GLY A 1 102 ? -15.067 -15.191 22.463 1.00 98.38 102 GLY A C 1
ATOM 794 O O . GLY A 1 102 ? -15.873 -15.678 23.253 1.00 98.38 102 GLY A O 1
ATOM 795 N N . VAL A 1 103 ? -15.195 -13.953 21.981 1.00 98.62 103 VAL A N 1
ATOM 796 C CA . VAL A 1 103 ? -16.257 -13.013 22.367 1.00 98.62 103 VAL A CA 1
ATOM 797 C C . VAL A 1 103 ? -17.100 -12.628 21.156 1.00 98.62 103 VAL A C 1
ATOM 799 O O . VAL A 1 103 ? -16.609 -12.091 20.154 1.00 98.62 103 VAL A O 1
ATOM 802 N N . HIS A 1 104 ? -18.404 -12.874 21.256 1.00 98.44 104 HIS A N 1
ATOM 803 C CA . HIS A 1 104 ? -19.360 -12.523 20.213 1.00 98.44 104 HIS A CA 1
ATOM 804 C C . HIS A 1 104 ? -20.695 -12.062 20.798 1.00 98.44 104 HIS A C 1
ATOM 806 O O . HIS A 1 104 ? -21.163 -12.597 21.803 1.00 98.44 104 HIS A O 1
ATOM 812 N N . THR A 1 105 ? -21.325 -11.100 20.124 1.00 98.44 105 THR A N 1
ATOM 813 C CA . THR A 1 105 ? -22.680 -10.644 20.437 1.00 98.44 105 THR A CA 1
ATOM 814 C C . THR A 1 105 ? -23.624 -11.030 19.318 1.00 98.44 105 THR A C 1
ATOM 816 O O . THR A 1 105 ? -23.401 -10.661 18.167 1.00 98.44 105 THR A O 1
ATOM 819 N N . GLY A 1 106 ? -24.707 -11.716 19.672 1.00 98.00 106 GLY A N 1
ATOM 820 C CA . GLY A 1 106 ? -25.747 -12.089 18.726 1.00 98.00 106 GLY A CA 1
ATOM 821 C C . GLY A 1 106 ? -26.958 -12.718 19.402 1.00 98.00 106 GLY A C 1
ATOM 822 O O . GLY A 1 106 ? -27.169 -12.608 20.612 1.00 98.00 106 GLY A O 1
ATOM 823 N N . ARG A 1 107 ? -27.759 -13.426 18.608 1.00 97.69 107 ARG A N 1
ATOM 824 C CA . ARG A 1 107 ? -28.975 -14.077 19.096 1.00 97.69 107 ARG A CA 1
ATOM 825 C C . ARG A 1 107 ? -28.649 -15.328 19.906 1.00 97.69 107 ARG A C 1
ATOM 827 O O . ARG A 1 107 ? -27.909 -16.196 19.441 1.00 97.69 107 ARG A O 1
ATOM 834 N N . LEU A 1 108 ? -29.284 -15.469 21.066 1.00 97.69 108 LEU A N 1
ATOM 835 C CA . LEU A 1 108 ? -29.189 -16.638 21.934 1.00 97.69 108 LEU A CA 1
ATOM 836 C C . LEU A 1 108 ? -30.579 -17.127 22.342 1.00 97.69 108 LEU A C 1
ATOM 838 O O . LEU A 1 108 ? -31.436 -16.352 22.758 1.00 97.69 108 LEU A O 1
ATOM 842 N N . LYS A 1 109 ? -30.797 -18.432 22.251 1.00 96.56 109 LYS A N 1
ATOM 843 C CA . LYS A 1 109 ? -32.015 -19.112 22.677 1.00 96.56 109 LYS A CA 1
ATOM 844 C C . LYS A 1 109 ? -31.695 -20.048 23.832 1.00 96.56 109 LYS A C 1
ATOM 846 O O . LYS A 1 109 ? -30.731 -20.808 23.777 1.00 96.56 109 LYS A O 1
ATOM 851 N N . GLN A 1 110 ? -32.525 -19.982 24.861 1.00 95.44 110 GLN A N 1
ATOM 852 C CA . GLN A 1 110 ? -32.430 -20.754 26.092 1.00 95.44 110 GLN A CA 1
ATOM 853 C C . GLN A 1 110 ? -33.688 -21.615 26.218 1.00 95.44 110 GLN A C 1
ATOM 855 O O . GLN A 1 110 ? -34.808 -21.116 26.086 1.00 95.44 110 GLN A O 1
ATOM 860 N N . PHE A 1 111 ? -33.521 -22.910 26.474 1.00 93.62 111 PHE A N 1
ATOM 861 C CA . PHE A 1 111 ? -34.637 -23.833 26.678 1.00 93.62 111 PHE A CA 1
ATOM 862 C C . PHE A 1 111 ? -34.321 -24.849 27.774 1.00 93.62 111 PHE A C 1
ATOM 864 O O . PHE A 1 111 ? -33.179 -25.266 27.952 1.00 93.62 111 PHE A O 1
ATOM 871 N N . ARG A 1 112 ? -35.347 -25.265 28.519 1.00 91.88 112 ARG A N 1
ATOM 872 C CA . ARG A 1 112 ? -35.216 -26.289 29.563 1.00 91.88 112 ARG A CA 1
ATOM 873 C C . ARG A 1 112 ? -35.380 -27.683 28.957 1.00 91.88 112 ARG A C 1
ATOM 875 O O . ARG A 1 112 ? -36.332 -27.926 28.214 1.00 91.88 112 ARG A O 1
ATOM 882 N N . LEU A 1 113 ? -34.472 -28.604 29.282 1.00 86.31 113 LEU A N 1
ATOM 883 C CA . LEU A 1 113 ? -34.513 -29.969 28.753 1.00 86.31 113 LEU A CA 1
ATOM 884 C C . LEU A 1 113 ? -35.696 -30.769 29.350 1.00 86.31 113 LEU A C 1
ATOM 886 O O . LEU A 1 113 ? -35.921 -30.711 30.561 1.00 86.31 113 LEU A O 1
ATOM 890 N N . PRO A 1 114 ? -36.444 -31.545 28.539 1.00 78.12 114 PRO A N 1
ATOM 891 C CA . PRO A 1 114 ? -37.724 -32.147 28.940 1.00 78.12 114 PRO A CA 1
ATOM 892 C C . PRO A 1 114 ? -37.633 -33.343 29.910 1.00 78.12 114 PRO A C 1
ATOM 894 O O . PRO A 1 114 ? -38.661 -33.803 30.397 1.00 78.12 114 PRO A O 1
ATOM 897 N N . PHE A 1 115 ? -36.437 -33.842 30.241 1.00 80.94 115 PHE A N 1
ATOM 898 C CA . PHE A 1 115 ? -36.252 -35.100 30.988 1.00 80.94 115 PHE A CA 1
ATOM 899 C C . PHE A 1 115 ? -35.803 -34.924 32.450 1.00 80.94 115 PHE A C 1
ATOM 901 O O . PHE A 1 115 ? -34.959 -35.665 32.944 1.00 80.94 115 PHE A O 1
ATOM 908 N N . GLY A 1 116 ? -36.358 -33.939 33.162 1.00 66.56 116 GLY A N 1
ATOM 909 C CA . GLY A 1 116 ? -36.262 -33.857 34.630 1.00 66.56 116 GLY A CA 1
ATOM 910 C C . GLY A 1 116 ? -34.894 -33.481 35.217 1.00 66.56 116 GLY A C 1
ATOM 911 O O . GLY A 1 116 ? -34.784 -33.337 36.428 1.00 66.56 116 GLY A O 1
ATOM 912 N N . SER A 1 117 ? -33.863 -33.255 34.399 1.00 81.38 117 SER A N 1
ATOM 913 C CA . SER A 1 117 ? -32.540 -32.842 34.891 1.00 81.38 117 SER A CA 1
ATOM 914 C C . SER A 1 117 ? -32.500 -31.395 35.394 1.00 81.38 117 SER A C 1
ATOM 916 O O . SER A 1 117 ? -31.502 -30.982 35.976 1.00 81.38 117 SER A O 1
ATOM 918 N N . GLY A 1 118 ? -33.541 -30.598 35.113 1.00 85.81 118 GLY A N 1
ATOM 919 C CA . GLY A 1 118 ? -33.570 -29.159 35.389 1.00 85.81 118 GLY A CA 1
ATOM 920 C C . GLY A 1 118 ? -32.553 -28.348 34.577 1.00 85.81 118 GLY A C 1
ATOM 921 O O . GLY A 1 118 ? -32.556 -27.124 34.675 1.00 85.81 118 GLY A O 1
ATOM 922 N N . LYS A 1 119 ? -31.719 -29.013 33.763 1.00 88.69 119 LYS A N 1
ATOM 923 C CA . LYS A 1 119 ? -30.669 -28.384 32.968 1.00 88.69 119 LYS A CA 1
ATOM 924 C C . LYS A 1 119 ? -31.269 -27.543 31.850 1.00 88.69 119 LYS A C 1
ATOM 926 O O . LYS A 1 119 ? -32.263 -27.912 31.214 1.00 88.69 119 LYS A O 1
ATOM 931 N N . GLU A 1 120 ? -30.618 -26.422 31.610 1.00 93.12 120 GLU A N 1
ATOM 932 C CA . GLU A 1 120 ? -30.914 -25.520 30.512 1.00 93.12 120 GLU A CA 1
ATOM 933 C C . GLU A 1 120 ? -29.912 -25.763 29.389 1.00 93.12 120 GLU A C 1
ATOM 935 O O . GLU A 1 120 ? -28.756 -26.103 29.634 1.00 93.12 120 GLU A O 1
ATOM 940 N N . ALA A 1 121 ? -30.375 -25.619 28.157 1.00 91.38 121 ALA A N 1
ATOM 941 C CA . ALA A 1 121 ? -29.555 -25.685 26.967 1.00 91.38 121 ALA A CA 1
ATOM 942 C C . ALA A 1 121 ? -29.606 -24.339 26.245 1.00 91.38 121 ALA A C 1
ATOM 944 O O . ALA A 1 121 ? -30.639 -23.659 26.218 1.00 91.38 121 ALA A O 1
ATOM 945 N N . TYR A 1 122 ? -28.468 -23.979 25.665 1.00 95.81 122 TYR A N 1
ATOM 946 C CA . TYR A 1 122 ? -28.228 -22.700 25.020 1.00 95.81 122 TYR A CA 1
ATOM 947 C C . TYR A 1 122 ? -27.802 -22.954 23.579 1.00 95.81 122 TYR A C 1
ATOM 949 O O . TYR A 1 122 ? -26.957 -23.807 23.318 1.00 95.81 122 TYR A O 1
ATOM 957 N N . PHE A 1 123 ? -28.410 -22.246 22.634 1.00 95.56 123 PHE A N 1
ATOM 958 C CA . PHE A 1 123 ? -28.067 -22.341 21.218 1.00 95.56 123 PHE A CA 1
ATOM 959 C C . PHE A 1 123 ? -28.327 -21.013 20.519 1.00 95.56 123 PHE A C 1
ATOM 961 O O . PHE A 1 123 ? -29.172 -20.229 20.944 1.00 95.56 123 PHE A O 1
ATOM 968 N N . GLY A 1 124 ? -27.619 -20.753 19.430 1.00 96.38 124 GLY A N 1
ATOM 969 C CA . GLY A 1 124 ? -27.756 -19.516 18.672 1.00 96.38 124 GLY A CA 1
ATOM 970 C C . GLY A 1 124 ? -26.406 -18.963 18.252 1.00 96.38 124 GLY A C 1
ATOM 971 O O . GLY A 1 124 ? -25.361 -19.494 18.622 1.00 96.38 124 GLY A O 1
ATOM 972 N N . GLU A 1 125 ? -26.463 -17.886 17.481 1.00 97.62 125 GLU A N 1
ATOM 973 C CA . GLU A 1 125 ? -25.301 -17.237 16.885 1.00 97.62 125 GLU A CA 1
ATOM 974 C C . GLU A 1 125 ? -24.288 -16.774 17.941 1.00 97.62 125 GLU A C 1
ATOM 976 O O . GLU A 1 125 ? -23.095 -17.022 17.779 1.00 97.62 125 GLU A O 1
ATOM 981 N N . ALA A 1 126 ? -24.766 -16.188 19.050 1.00 97.88 126 ALA A N 1
ATOM 982 C CA . ALA A 1 126 ? -23.924 -15.753 20.170 1.00 97.88 126 ALA A CA 1
ATOM 983 C C . ALA A 1 126 ? -23.019 -16.888 20.675 1.00 97.88 126 ALA A C 1
ATOM 985 O O . ALA A 1 126 ? -21.812 -16.710 20.822 1.00 97.88 126 ALA A O 1
ATOM 986 N N . CYS A 1 127 ? -23.606 -18.070 20.887 1.00 97.69 127 CYS A N 1
ATOM 987 C CA . CYS A 1 127 ? -22.917 -19.261 21.376 1.00 97.69 127 CYS A CA 1
ATOM 988 C C . CYS A 1 127 ? -21.992 -19.881 20.321 1.00 97.69 127 CYS A C 1
ATOM 990 O O . CYS A 1 127 ? -20.851 -20.200 20.638 1.00 97.69 127 CYS A O 1
ATOM 992 N N . SER A 1 128 ? -22.467 -20.080 19.086 1.00 97.62 128 SER A N 1
ATOM 993 C CA . SER A 1 128 ? -21.676 -20.776 18.064 1.00 97.62 128 SER A CA 1
ATOM 994 C C . SER A 1 128 ? -20.466 -19.953 17.636 1.00 97.62 128 SER A C 1
ATOM 996 O O . SER A 1 128 ? -19.350 -20.453 17.675 1.00 97.62 128 SER A O 1
ATOM 998 N N . LYS A 1 129 ? -20.652 -18.664 17.323 1.00 98.00 129 LYS A N 1
ATOM 999 C CA . LYS A 1 129 ? -19.553 -17.817 16.845 1.00 98.00 129 LYS A CA 1
ATOM 1000 C C . LYS A 1 129 ? -18.532 -17.495 17.934 1.00 98.00 129 LYS A C 1
ATOM 1002 O O . LYS A 1 129 ? -17.351 -17.409 17.623 1.00 98.00 129 LYS A O 1
ATOM 1007 N N . SER A 1 130 ? -18.944 -17.322 19.196 1.00 98.44 130 SER A N 1
ATOM 1008 C CA . SER A 1 130 ? -17.968 -17.162 20.291 1.00 98.44 130 SER A CA 1
ATOM 1009 C C . SER A 1 130 ? -17.102 -18.414 20.443 1.00 98.44 130 SER A C 1
ATOM 1011 O O . SER A 1 130 ? -15.885 -18.295 20.561 1.00 98.44 130 SER A O 1
ATOM 1013 N N . ALA A 1 131 ? -17.694 -19.609 20.360 1.00 98.19 131 ALA A N 1
ATOM 1014 C CA . ALA A 1 131 ? -16.938 -20.859 20.370 1.00 98.19 131 ALA A CA 1
ATOM 1015 C C . ALA A 1 131 ? -16.013 -20.983 19.147 1.00 98.19 131 ALA A C 1
ATOM 1017 O O . ALA A 1 131 ? -14.833 -21.281 19.318 1.00 98.19 131 ALA A O 1
ATOM 1018 N N . ASP A 1 132 ? -16.502 -20.678 17.941 1.00 97.88 132 ASP A N 1
ATOM 1019 C CA . ASP A 1 132 ? -15.703 -20.719 16.709 1.00 97.88 132 ASP A CA 1
ATOM 1020 C C . ASP A 1 132 ? -14.479 -19.795 16.794 1.00 97.88 132 ASP A C 1
ATOM 1022 O O . ASP A 1 132 ? -13.377 -20.204 16.434 1.00 97.88 132 ASP A O 1
ATOM 1026 N N . LEU A 1 133 ? -14.642 -18.580 17.335 1.00 97.94 133 LEU A N 1
ATOM 1027 C CA . LEU A 1 133 ? -13.538 -17.638 17.560 1.00 97.94 133 LEU A CA 1
ATOM 1028 C C . LEU A 1 133 ? -12.496 -18.191 18.537 1.00 97.94 133 LEU A C 1
ATOM 1030 O O . LEU A 1 133 ? -11.296 -18.038 18.300 1.00 97.94 133 LEU A O 1
ATOM 1034 N N . ALA A 1 134 ? -12.933 -18.827 19.626 1.00 97.81 134 ALA A N 1
ATOM 1035 C CA . ALA A 1 134 ? -12.021 -19.456 20.576 1.00 97.81 134 ALA A CA 1
ATOM 1036 C C . ALA A 1 134 ? -11.265 -20.630 19.924 1.00 97.81 134 ALA A C 1
ATOM 1038 O O . ALA A 1 134 ? -10.072 -20.805 20.164 1.00 97.81 134 ALA A O 1
ATOM 1039 N N . ILE A 1 135 ? -11.934 -21.417 19.071 1.00 97.19 135 ILE A N 1
ATOM 1040 C CA . ILE A 1 135 ? -11.350 -22.580 18.383 1.00 97.19 135 ILE A CA 1
ATOM 1041 C C . ILE A 1 135 ? -10.337 -22.134 17.323 1.00 97.19 135 ILE A C 1
ATOM 1043 O O . ILE A 1 135 ? -9.247 -22.696 17.236 1.00 97.19 135 ILE A O 1
ATOM 1047 N N . SER A 1 136 ? -10.669 -21.112 16.530 1.00 96.25 136 SER A N 1
ATOM 1048 C CA . SER A 1 136 ? -9.845 -20.647 15.407 1.00 96.25 136 SER A CA 1
ATOM 1049 C C . SER A 1 136 ? -8.598 -19.864 15.829 1.00 96.25 136 SER A C 1
ATOM 1051 O O . SER A 1 136 ? -7.792 -19.481 14.981 1.00 96.25 136 SER A O 1
ATOM 1053 N N . MET A 1 137 ? -8.464 -19.552 17.117 1.00 96.00 137 MET A N 1
ATOM 1054 C CA . MET A 1 137 ? -7.365 -18.758 17.652 1.00 96.00 137 MET A CA 1
ATOM 1055 C C . MET A 1 137 ? -6.042 -19.537 17.564 1.00 96.00 137 MET A C 1
ATOM 1057 O O . MET A 1 137 ? -5.955 -20.695 17.984 1.00 96.00 137 MET A O 1
ATOM 1061 N N . LYS A 1 138 ? -5.005 -18.897 17.010 1.00 92.31 138 LYS A N 1
ATOM 1062 C CA . LYS A 1 138 ? -3.676 -19.508 16.819 1.00 92.31 138 LYS A CA 1
ATOM 1063 C C . LYS A 1 138 ? -2.795 -19.440 18.065 1.00 92.31 138 LYS A C 1
ATOM 1065 O O . LYS A 1 138 ? -2.009 -20.352 18.291 1.00 92.31 138 LYS A O 1
ATOM 1070 N N . GLU A 1 139 ? -2.938 -18.377 18.844 1.00 94.19 139 GLU A N 1
ATOM 1071 C CA . GLU A 1 139 ? -2.133 -18.103 20.035 1.00 94.19 139 GLU A CA 1
ATOM 1072 C C . GLU A 1 139 ? -2.964 -18.340 21.295 1.00 94.19 139 GLU A C 1
ATOM 1074 O O . GLU A 1 139 ? -4.137 -17.991 21.335 1.00 94.19 139 GLU A O 1
ATOM 1079 N N . ASP A 1 140 ? -2.380 -18.954 22.319 1.00 96.06 140 ASP A N 1
ATOM 1080 C CA . ASP A 1 140 ? -3.052 -19.116 23.609 1.00 96.06 140 ASP A CA 1
ATOM 1081 C C . ASP A 1 140 ? -3.016 -17.797 24.402 1.00 96.06 140 ASP A C 1
ATOM 1083 O O . ASP A 1 140 ? -2.170 -16.939 24.168 1.00 96.06 140 ASP A O 1
ATOM 1087 N N . MET A 1 141 ? -3.898 -17.664 25.396 1.00 96.69 141 MET A N 1
ATOM 1088 C CA . MET A 1 141 ? -3.922 -16.556 26.363 1.00 96.69 141 MET A CA 1
ATOM 1089 C C . MET A 1 141 ? -4.227 -15.177 25.749 1.00 96.69 141 MET A C 1
ATOM 1091 O O . MET A 1 141 ? -3.882 -14.146 26.322 1.00 96.69 141 MET A O 1
ATOM 1095 N N . MET A 1 142 ? -4.960 -15.149 24.636 1.00 96.50 142 MET A N 1
ATOM 1096 C CA . MET A 1 142 ? -5.487 -13.934 24.003 1.00 96.50 142 MET A CA 1
ATOM 1097 C C . MET A 1 142 ? -7.019 -13.901 24.076 1.00 96.50 142 MET A C 1
ATOM 1099 O O . MET A 1 142 ? -7.668 -14.927 24.300 1.00 96.50 142 MET A O 1
ATOM 1103 N N . VAL A 1 143 ? -7.618 -12.727 23.857 1.00 98.12 143 VAL A N 1
ATOM 1104 C CA . VAL A 1 143 ? -9.074 -12.592 23.670 1.00 98.12 143 VAL A CA 1
ATOM 1105 C C . VAL A 1 143 ? -9.360 -12.333 22.192 1.00 98.12 143 VAL A C 1
ATOM 1107 O O . VAL A 1 143 ? -8.852 -11.367 21.632 1.00 98.12 143 VAL A O 1
ATOM 1110 N N . HIS A 1 144 ? -10.166 -13.180 21.550 1.00 98.12 144 HIS A N 1
ATOM 1111 C CA . HIS A 1 144 ? -10.560 -13.041 20.144 1.00 98.12 144 HIS A CA 1
ATOM 1112 C C . HIS A 1 144 ? -12.002 -12.549 20.046 1.00 98.12 144 HIS A C 1
ATOM 1114 O O . HIS A 1 144 ? -12.926 -13.180 20.553 1.00 98.12 144 HIS A O 1
ATOM 1120 N N . LEU A 1 145 ? -12.208 -11.413 19.391 1.00 98.19 145 LEU A N 1
ATOM 1121 C CA . LEU A 1 145 ? -13.492 -10.739 19.291 1.00 98.19 145 LEU A CA 1
ATOM 1122 C C . LEU A 1 145 ? -13.996 -10.745 17.851 1.00 98.19 145 LEU A C 1
ATOM 1124 O O . LEU A 1 145 ? -13.252 -10.452 16.919 1.00 98.19 145 LEU A O 1
ATOM 1128 N N . SER A 1 146 ? -15.291 -10.981 17.667 1.00 98.00 146 SER A N 1
ATOM 1129 C CA . SER A 1 146 ? -15.958 -10.665 16.395 1.00 98.00 146 SER A CA 1
ATOM 1130 C C . SER A 1 146 ? -16.032 -9.154 16.140 1.00 98.00 146 SER A C 1
ATOM 1132 O O . SER A 1 146 ? -16.126 -8.372 17.090 1.00 98.00 146 SER A O 1
ATOM 1134 N N . GLY A 1 147 ? -16.150 -8.741 14.874 1.00 92.38 147 GLY A N 1
ATOM 1135 C CA . GLY A 1 147 ? -16.431 -7.346 14.523 1.00 92.38 147 GLY A CA 1
ATOM 1136 C C . GLY A 1 147 ? -17.712 -6.787 15.137 1.00 92.38 147 GLY A C 1
ATOM 1137 O O . GLY A 1 147 ? -17.715 -5.666 15.634 1.00 92.38 147 GLY A O 1
ATOM 1138 N N . THR A 1 148 ? -18.773 -7.587 15.243 1.00 96.56 148 THR A N 1
ATOM 1139 C CA . THR A 1 148 ? -20.010 -7.200 15.947 1.00 96.56 148 THR A CA 1
ATOM 1140 C C . THR A 1 148 ? -19.798 -6.885 17.426 1.00 96.56 148 THR A C 1
ATOM 1142 O O . THR A 1 148 ? -20.401 -5.938 17.923 1.00 96.56 148 THR A O 1
ATOM 1145 N N . ALA A 1 149 ? -18.947 -7.642 18.129 1.00 97.56 149 ALA A N 1
ATOM 1146 C CA . ALA A 1 149 ? -18.613 -7.340 19.521 1.00 97.56 149 ALA A CA 1
ATOM 1147 C C . ALA A 1 149 ? -17.743 -6.076 19.604 1.00 97.56 149 ALA A C 1
ATOM 1149 O O . ALA A 1 149 ? -18.037 -5.183 20.393 1.00 97.56 149 ALA A O 1
ATOM 1150 N N . LYS A 1 150 ? -16.739 -5.954 18.722 1.00 96.06 150 LYS A N 1
ATOM 1151 C CA . LYS A 1 150 ? -15.850 -4.783 18.626 1.00 96.06 150 LYS A CA 1
ATOM 1152 C C . LYS A 1 150 ? -16.620 -3.477 18.414 1.00 96.06 150 LYS A C 1
ATOM 1154 O O . LYS A 1 150 ? -16.336 -2.491 19.080 1.00 96.06 150 LYS A O 1
ATOM 1159 N N . MET A 1 151 ? -17.627 -3.471 17.540 1.00 92.44 151 MET A N 1
ATOM 1160 C CA . MET A 1 151 ? -18.451 -2.284 17.261 1.00 92.44 151 MET A CA 1
ATOM 1161 C C . MET A 1 151 ? -19.370 -1.867 18.421 1.00 92.44 151 MET A C 1
ATOM 1163 O O . MET A 1 151 ? -19.941 -0.781 18.375 1.00 92.44 151 MET A O 1
ATOM 1167 N N . ARG A 1 152 ? -19.537 -2.719 19.440 1.00 96.44 152 ARG A N 1
ATOM 1168 C CA . ARG A 1 152 ? -20.368 -2.467 20.630 1.00 96.44 152 ARG A CA 1
ATOM 1169 C C . ARG A 1 152 ? -19.541 -2.264 21.908 1.00 96.44 152 ARG A C 1
ATOM 1171 O O . ARG A 1 152 ? -20.107 -2.149 22.996 1.00 96.44 152 ARG A O 1
ATOM 1178 N N . LEU A 1 153 ? -18.213 -2.202 21.794 1.00 94.88 153 LEU A N 1
ATOM 1179 C CA . LEU A 1 153 ? -17.352 -1.765 22.892 1.00 94.88 153 LEU A CA 1
ATOM 1180 C C . LEU A 1 153 ? -17.560 -0.272 23.132 1.00 94.88 153 LEU A C 1
ATOM 1182 O O . LEU A 1 153 ? -17.594 0.510 22.184 1.00 94.88 153 LEU A O 1
ATOM 1186 N N . HIS A 1 154 ? -17.714 0.120 24.394 1.00 91.25 154 HIS A N 1
ATOM 1187 C CA . HIS A 1 154 ? -17.874 1.518 24.787 1.00 91.25 154 HIS A CA 1
ATOM 1188 C C . HIS A 1 154 ? -16.654 1.967 25.588 1.00 91.25 154 HIS A C 1
ATOM 1190 O O . HIS A 1 154 ? -15.917 2.852 25.155 1.00 91.25 154 HIS A O 1
ATOM 1196 N N . ALA A 1 155 ? -16.403 1.329 26.733 1.00 88.31 155 ALA A N 1
ATOM 1197 C CA . ALA A 1 155 ? -15.236 1.612 27.564 1.00 88.31 155 ALA A CA 1
ATOM 1198 C C . ALA A 1 155 ? -13.927 1.229 26.854 1.00 88.31 155 ALA A C 1
ATOM 1200 O O . ALA A 1 155 ? -12.905 1.887 27.044 1.00 88.31 155 ALA A O 1
ATOM 1201 N N . PHE A 1 156 ? -13.978 0.207 25.997 1.00 89.75 156 PHE A N 1
ATOM 1202 C CA . PHE A 1 156 ? -12.830 -0.306 25.254 1.00 89.75 156 PHE A CA 1
ATOM 1203 C C . PHE A 1 156 ? -12.839 0.037 23.760 1.00 89.75 156 PHE A C 1
ATOM 1205 O O . PHE A 1 156 ? -12.078 -0.553 22.996 1.00 89.75 156 PHE A O 1
ATOM 1212 N N . ALA A 1 157 ? -13.661 1.000 23.327 1.00 84.00 157 ALA A N 1
ATOM 1213 C CA . ALA A 1 157 ? -13.770 1.384 21.914 1.00 84.00 157 ALA A CA 1
ATOM 1214 C C . ALA A 1 157 ? -12.422 1.801 21.290 1.00 84.00 157 ALA A C 1
ATOM 1216 O O . ALA A 1 157 ? -12.190 1.584 20.102 1.00 84.00 157 ALA A O 1
ATOM 1217 N N . CYS A 1 158 ? -11.531 2.375 22.105 1.00 76.69 158 CYS A N 1
ATOM 1218 C CA . CYS A 1 158 ? -10.218 2.869 21.691 1.00 76.69 158 CYS A CA 1
ATOM 1219 C C . CYS A 1 158 ? -9.064 1.905 22.009 1.00 76.69 158 CYS A C 1
ATOM 1221 O O . CYS A 1 158 ? -7.906 2.312 21.906 1.00 76.69 158 CYS A O 1
ATOM 1223 N N . LEU A 1 159 ? -9.339 0.667 22.442 1.00 83.56 159 LEU A N 1
ATOM 1224 C CA . LEU A 1 159 ? -8.255 -0.281 22.694 1.00 83.56 159 LEU A CA 1
ATOM 1225 C C . LEU A 1 159 ? -7.508 -0.603 21.391 1.00 83.56 159 LEU A C 1
ATOM 1227 O O . LEU A 1 159 ? -8.153 -0.830 20.363 1.00 83.56 159 LEU A O 1
ATOM 1231 N N . PRO A 1 160 ? -6.166 -0.671 21.421 1.00 72.38 160 PRO A N 1
ATOM 1232 C CA . PRO A 1 160 ? -5.412 -1.215 20.306 1.00 72.38 160 PRO A CA 1
ATOM 1233 C C . PRO A 1 160 ? -5.759 -2.700 20.153 1.00 72.38 160 PRO A C 1
ATOM 1235 O O . PRO A 1 160 ? -5.603 -3.493 21.082 1.00 72.38 160 PRO A O 1
ATOM 1238 N N . LEU A 1 161 ? -6.258 -3.060 18.973 1.00 87.69 161 LEU A N 1
ATOM 1239 C CA . LEU A 1 161 ? -6.628 -4.423 18.612 1.00 87.69 161 LEU A CA 1
ATOM 1240 C C . LEU A 1 161 ? -5.785 -4.872 17.421 1.00 87.69 161 LEU A C 1
ATOM 1242 O O . LEU A 1 161 ? -5.617 -4.126 16.457 1.00 87.69 161 LEU A O 1
ATOM 1246 N N . VAL A 1 162 ? -5.306 -6.111 17.457 1.00 84.06 162 VAL A N 1
ATOM 1247 C CA . VAL A 1 162 ? -4.637 -6.732 16.311 1.00 84.06 162 VAL A CA 1
ATOM 1248 C C . VAL A 1 162 ? -5.711 -7.283 15.379 1.00 84.06 162 VAL A C 1
ATOM 1250 O O . VAL A 1 162 ? -6.566 -8.060 15.799 1.00 84.06 162 VAL A O 1
ATOM 1253 N N . ILE A 1 163 ? -5.695 -6.879 14.110 1.00 87.31 163 ILE A N 1
ATOM 1254 C CA . ILE A 1 163 ? -6.673 -7.348 13.121 1.00 87.31 163 ILE A CA 1
ATOM 1255 C C . ILE A 1 163 ? -6.386 -8.817 12.787 1.00 87.31 163 ILE A C 1
ATOM 1257 O O . ILE A 1 163 ? -5.270 -9.176 12.412 1.00 87.31 163 ILE A O 1
ATOM 1261 N N . ALA A 1 164 ? -7.404 -9.663 12.909 1.00 89.12 164 ALA A N 1
ATOM 1262 C CA . ALA A 1 164 ? -7.372 -11.062 12.508 1.00 89.12 164 ALA A CA 1
ATOM 1263 C C . ALA A 1 164 ? -8.052 -11.258 11.136 1.00 89.12 164 ALA A C 1
ATOM 1265 O O . ALA A 1 164 ? -8.525 -10.316 10.500 1.00 89.12 164 ALA A O 1
ATOM 1266 N N . GLN A 1 165 ? -8.089 -12.497 10.642 1.00 81.38 165 GLN A N 1
ATOM 1267 C CA . GLN A 1 165 ? -8.799 -12.823 9.399 1.00 81.38 165 GLN A CA 1
ATOM 1268 C C . GLN A 1 165 ? -10.321 -12.722 9.600 1.00 81.38 165 GLN A C 1
ATOM 1270 O O . GLN A 1 165 ? -10.814 -13.028 10.677 1.00 81.38 165 GLN A O 1
ATOM 1275 N N . ASN A 1 166 ? -11.074 -12.376 8.549 1.00 85.25 166 ASN A N 1
ATOM 1276 C CA . ASN A 1 166 ? -12.548 -12.343 8.555 1.00 85.25 166 ASN A CA 1
ATOM 1277 C C . ASN A 1 166 ? -13.181 -11.316 9.521 1.00 85.25 166 ASN A C 1
ATOM 1279 O O . ASN A 1 166 ? -14.162 -11.628 10.194 1.00 85.25 166 ASN A O 1
ATOM 1283 N N . GLU A 1 167 ? -12.641 -10.092 9.577 1.00 88.62 167 GLU A N 1
ATOM 1284 C CA . GLU A 1 167 ? -13.196 -8.983 10.383 1.00 88.62 167 GLU A CA 1
ATOM 1285 C C . GLU A 1 167 ? -13.305 -9.289 11.891 1.00 88.62 167 GLU A C 1
ATOM 1287 O O . GLU A 1 167 ? -14.208 -8.813 12.588 1.00 88.62 167 GLU A O 1
ATOM 1292 N N . SER A 1 168 ? -12.385 -10.098 12.413 1.00 95.69 168 SER A N 1
ATOM 1293 C CA . SER A 1 168 ? -12.225 -10.333 13.845 1.00 95.69 168 SER A CA 1
ATOM 1294 C C . SER A 1 168 ? -10.934 -9.702 14.371 1.00 95.69 168 SER A C 1
ATOM 1296 O O . SER A 1 168 ? -10.115 -9.174 13.616 1.00 95.69 168 SER A O 1
ATOM 1298 N N . TYR A 1 169 ? -10.783 -9.685 15.691 1.00 95.44 169 TYR A N 1
ATOM 1299 C CA . TYR A 1 169 ? -9.775 -8.881 16.375 1.00 95.44 169 TYR A CA 1
ATOM 1300 C C . TYR A 1 169 ? -9.176 -9.653 17.545 1.00 95.44 169 TYR A C 1
ATOM 1302 O O . TYR A 1 169 ? -9.922 -10.252 18.317 1.00 95.44 169 TYR A O 1
ATOM 1310 N N . TYR A 1 170 ? -7.860 -9.613 17.719 1.00 95.75 170 TYR A N 1
ATOM 1311 C CA . TYR A 1 170 ? -7.200 -10.086 18.931 1.00 95.75 170 TYR A CA 1
ATOM 1312 C C . TYR A 1 170 ? -6.915 -8.917 19.867 1.00 95.75 170 TYR A C 1
ATOM 1314 O O . TYR A 1 170 ? -6.489 -7.843 19.437 1.00 95.75 170 TYR A O 1
ATOM 1322 N N . LEU A 1 171 ? -7.130 -9.147 21.156 1.00 95.69 171 LEU A N 1
ATOM 1323 C CA . LEU A 1 171 ? -6.751 -8.241 22.224 1.00 95.69 171 LEU A CA 1
ATOM 1324 C C . LEU A 1 171 ? -5.699 -8.912 23.101 1.00 95.69 171 LEU A C 1
ATOM 1326 O O . LEU A 1 171 ? -5.942 -9.986 23.662 1.00 95.69 171 LEU A O 1
ATOM 1330 N N . ASP A 1 172 ? -4.560 -8.238 23.230 1.00 91.75 172 ASP A N 1
ATOM 1331 C CA . ASP A 1 172 ? -3.515 -8.608 24.174 1.00 91.75 172 ASP A CA 1
ATOM 1332 C C . ASP A 1 172 ? -4.023 -8.390 25.614 1.00 91.75 172 ASP A C 1
ATOM 1334 O O . ASP A 1 172 ? -4.604 -7.341 25.929 1.00 91.75 172 ASP A O 1
ATOM 1338 N N . PRO A 1 173 ? -3.853 -9.370 26.515 1.00 94.50 173 PRO A N 1
ATOM 1339 C CA . PRO A 1 173 ? -4.345 -9.258 27.881 1.00 94.50 173 PRO A CA 1
ATOM 1340 C C . PRO A 1 173 ? -3.677 -8.141 28.685 1.00 94.50 173 PRO A C 1
ATOM 1342 O O . PRO A 1 173 ? -4.279 -7.656 29.641 1.00 94.50 173 PRO A O 1
ATOM 1345 N N . THR A 1 174 ? -2.470 -7.708 28.330 1.00 91.25 174 THR A N 1
ATOM 1346 C CA . THR A 1 174 ? -1.725 -6.642 29.018 1.00 91.25 174 THR A CA 1
ATOM 1347 C C . THR A 1 174 ? -2.196 -5.241 28.643 1.00 91.25 174 THR A C 1
ATOM 1349 O O . THR A 1 174 ? -1.985 -4.307 29.412 1.00 91.25 174 THR A O 1
ATOM 1352 N N . VAL A 1 175 ? -2.907 -5.094 27.522 1.00 85.75 175 VAL A N 1
ATOM 1353 C CA . VAL A 1 175 ? -3.452 -3.810 27.073 1.00 85.75 175 VAL A CA 1
ATOM 1354 C C . VAL A 1 175 ? -4.496 -3.306 28.070 1.00 85.75 175 VAL A C 1
ATOM 1356 O O . VAL A 1 175 ? -5.475 -3.988 28.388 1.00 85.75 175 VAL A O 1
ATOM 1359 N N . GLU A 1 176 ? -4.297 -2.091 28.572 1.00 85.00 176 GLU A N 1
ATOM 1360 C CA . GLU A 1 176 ? -5.215 -1.444 29.507 1.00 85.00 176 GLU A CA 1
ATOM 1361 C C . GLU A 1 176 ? -6.079 -0.410 28.784 1.00 85.00 176 GLU A C 1
ATOM 1363 O O . GLU A 1 176 ? -5.624 0.244 27.843 1.00 85.00 176 GLU A O 1
ATOM 1368 N N . ALA A 1 177 ? -7.337 -0.257 29.217 1.00 79.00 177 ALA A N 1
ATOM 1369 C CA . ALA A 1 177 ? -8.112 0.903 28.791 1.00 79.00 177 ALA A CA 1
ATOM 1370 C C . ALA A 1 177 ? -7.386 2.165 29.246 1.00 79.00 177 ALA A C 1
ATOM 1372 O O . ALA A 1 177 ? -6.935 2.197 30.395 1.00 79.00 177 ALA A O 1
ATOM 1373 N N . PRO A 1 178 ? -7.332 3.217 28.411 1.00 72.06 178 PRO A N 1
ATOM 1374 C CA . PRO A 1 178 ? -7.000 4.531 28.926 1.00 72.06 178 PRO A CA 1
ATOM 1375 C C . PRO A 1 178 ? -7.970 4.815 30.073 1.00 72.06 178 PRO A C 1
ATOM 1377 O O . PRO A 1 178 ? -9.187 4.725 29.881 1.00 72.06 178 PRO A O 1
ATOM 1380 N N . GLU A 1 179 ? -7.440 5.071 31.273 1.00 70.62 179 GLU A N 1
ATOM 1381 C CA . GLU A 1 179 ? -8.269 5.429 32.418 1.00 70.62 179 GLU A CA 1
ATOM 1382 C C . GLU A 1 179 ? -9.186 6.562 31.963 1.00 70.62 179 GLU A C 1
ATOM 1384 O O . GLU A 1 179 ? -8.720 7.633 31.565 1.00 70.62 179 GLU A O 1
ATOM 1389 N N . GLN A 1 180 ? -10.499 6.312 31.944 1.00 52.72 180 GLN A N 1
ATOM 1390 C CA . GLN A 1 180 ? -11.447 7.384 31.698 1.00 52.72 180 GLN A CA 1
ATOM 1391 C C . GLN A 1 180 ? -11.242 8.365 32.841 1.00 52.72 180 GLN A C 1
ATOM 1393 O O . GLN A 1 180 ? -11.684 8.111 33.961 1.00 52.72 180 GLN A O 1
ATOM 1398 N N . VAL A 1 181 ? -10.545 9.467 32.565 1.00 44.41 181 VAL A N 1
ATOM 1399 C CA . VAL A 1 181 ? -10.397 10.578 33.494 1.00 44.41 181 VAL A CA 1
ATOM 1400 C C . VAL A 1 181 ? -11.807 11.096 33.732 1.00 44.41 181 VAL A C 1
ATOM 1402 O O . VAL A 1 181 ? -12.332 11.903 32.963 1.00 44.41 181 VAL A O 1
ATOM 1405 N N . VAL A 1 182 ? -12.471 10.566 34.762 1.00 42.59 182 VAL A N 1
ATOM 1406 C CA . VAL A 1 182 ? -13.788 11.013 35.193 1.00 42.59 182 VAL A CA 1
ATOM 1407 C C . VAL A 1 182 ? -13.584 12.440 35.662 1.00 42.59 182 VAL A C 1
ATOM 1409 O O . VAL A 1 182 ? -13.171 12.697 36.792 1.00 42.59 182 VAL A O 1
ATOM 1412 N N . THR A 1 183 ? -13.836 13.380 34.758 1.00 34.09 183 THR A N 1
ATOM 1413 C CA . THR A 1 183 ? -13.749 14.817 34.988 1.00 34.09 183 THR A CA 1
ATOM 1414 C C . THR A 1 183 ? -14.914 15.207 35.891 1.00 34.09 183 THR A C 1
ATOM 1416 O O . THR A 1 183 ? -15.903 15.810 35.483 1.00 34.09 183 THR A O 1
ATOM 1419 N N . THR A 1 184 ? -14.831 14.825 37.162 1.00 32.75 184 THR A N 1
ATOM 1420 C CA . THR A 1 184 ? -15.680 15.397 38.196 1.00 32.75 184 THR A CA 1
ATOM 1421 C C . THR A 1 184 ? -15.111 16.781 38.447 1.00 32.75 184 THR A C 1
ATOM 1423 O O . THR A 1 184 ? -14.123 16.932 39.162 1.00 32.75 184 THR A O 1
ATOM 1426 N N . VAL A 1 185 ? -15.687 17.798 37.804 1.00 33.88 185 VAL A N 1
ATOM 1427 C CA . VAL A 1 185 ? -15.327 19.204 38.017 1.00 33.88 185 VAL A CA 1
ATOM 1428 C C . VAL A 1 185 ? -15.678 19.582 39.460 1.00 33.88 185 VAL A C 1
ATOM 1430 O O . VAL A 1 185 ? -16.734 20.134 39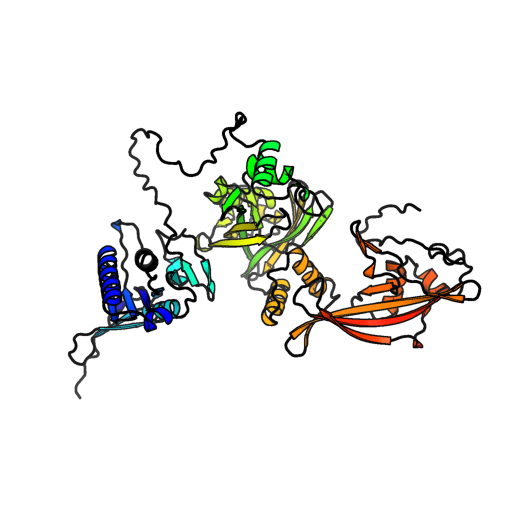.755 1.00 33.88 185 VAL A O 1
ATOM 1433 N N . LYS A 1 186 ? -14.778 19.276 40.393 1.00 29.62 186 LYS A N 1
ATOM 1434 C CA . LYS A 1 186 ? -14.641 19.975 41.665 1.00 29.62 186 LYS A CA 1
ATOM 1435 C C . LYS A 1 186 ? -13.329 20.737 41.598 1.00 29.62 186 LYS A C 1
ATOM 1437 O O . LYS A 1 186 ? -12.258 20.143 41.599 1.00 29.62 186 LYS A O 1
ATOM 1442 N N . ARG A 1 187 ? -13.440 22.069 41.536 1.00 34.38 187 ARG A N 1
ATOM 1443 C CA . ARG A 1 187 ? -12.339 23.009 41.776 1.00 34.38 187 ARG A CA 1
ATOM 1444 C C . ARG A 1 187 ? -11.725 22.704 43.142 1.00 34.38 187 ARG A C 1
ATOM 1446 O O . ARG A 1 187 ? -12.221 23.180 44.158 1.00 34.38 187 ARG A O 1
ATOM 1453 N N . VAL A 1 188 ? -10.653 21.928 43.150 1.00 28.67 188 VAL A N 1
ATOM 1454 C CA . VAL A 1 188 ? -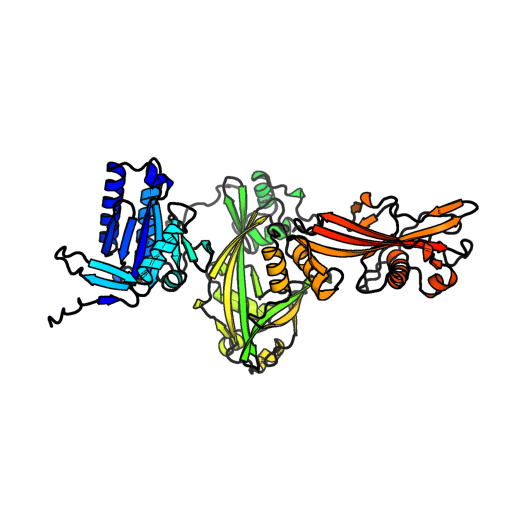9.669 21.892 44.227 1.00 28.67 188 VAL A CA 1
ATOM 1455 C C . VAL A 1 188 ? -8.305 21.868 43.549 1.00 28.67 188 VAL A C 1
ATOM 1457 O O . VAL A 1 188 ? -8.081 21.124 42.600 1.00 28.67 188 VAL A O 1
ATOM 1460 N N . SER A 1 189 ? -7.449 22.779 43.995 1.00 34.06 189 SER A N 1
ATOM 1461 C CA . SER A 1 189 ? -6.073 23.002 43.560 1.00 34.06 189 SER A CA 1
ATOM 1462 C C . SER A 1 189 ? -5.287 21.699 43.403 1.00 34.06 189 SER A C 1
ATOM 1464 O O . SER A 1 189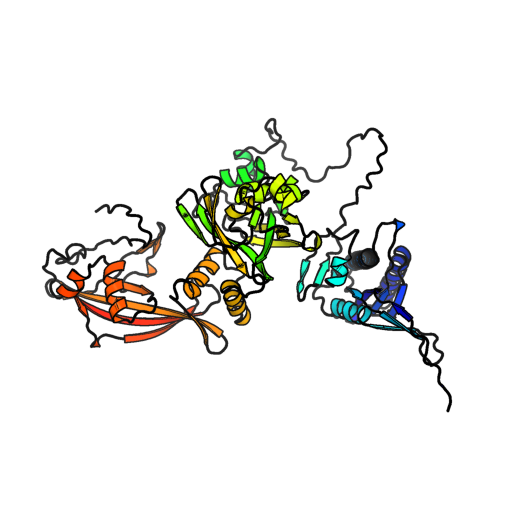 ? -5.085 20.978 44.380 1.00 34.06 189 SER A O 1
ATOM 1466 N N . VAL A 1 190 ? -4.828 21.440 42.179 1.00 30.73 190 VAL A N 1
ATOM 1467 C CA . VAL A 1 190 ? -3.940 20.328 41.834 1.00 30.73 190 VAL A CA 1
ATOM 1468 C C . VAL A 1 190 ? -2.515 20.707 42.222 1.00 30.73 190 VAL A C 1
ATOM 1470 O O . VAL A 1 190 ? -1.932 21.634 41.667 1.00 30.73 190 VAL A O 1
ATOM 1473 N N . THR A 1 191 ? -1.966 19.980 43.188 1.00 31.23 191 THR A N 1
ATOM 1474 C CA . THR A 1 191 ? -0.526 19.749 43.316 1.00 31.23 191 THR A CA 1
ATOM 1475 C C . THR A 1 191 ? -0.117 18.689 42.301 1.00 31.23 191 THR A C 1
ATOM 1477 O O . THR A 1 191 ? -0.640 17.576 42.326 1.00 31.23 191 THR A O 1
ATOM 1480 N N . GLU A 1 192 ? 0.808 19.059 41.421 1.00 37.56 192 GLU A N 1
ATOM 1481 C CA . GLU A 1 192 ? 1.477 18.192 40.455 1.00 37.56 192 GLU A CA 1
ATOM 1482 C C . GLU A 1 192 ? 2.266 17.089 41.167 1.00 37.56 192 GLU A C 1
ATOM 1484 O O . GLU A 1 192 ? 3.250 17.346 41.860 1.00 37.56 192 GLU A O 1
ATOM 1489 N N . SER A 1 193 ? 1.849 15.844 40.975 1.00 31.47 193 SER A N 1
ATOM 1490 C CA . SER A 1 193 ? 2.702 14.671 41.130 1.00 31.47 193 SER A CA 1
ATOM 1491 C C . SER A 1 193 ? 2.051 13.509 40.387 1.00 31.47 193 SER A C 1
ATOM 1493 O O . SER A 1 193 ? 0.830 13.380 40.419 1.00 31.47 193 SER A O 1
ATOM 1495 N N . SER A 1 194 ? 2.887 12.683 39.750 1.00 33.97 194 SER A N 1
ATOM 1496 C CA . SER A 1 194 ? 2.555 11.400 39.101 1.00 33.97 194 SER A CA 1
ATOM 1497 C C . SER A 1 194 ? 2.305 11.418 37.580 1.00 33.97 194 SER A C 1
ATOM 1499 O O . SER A 1 194 ? 1.365 10.817 37.082 1.00 33.97 194 SER A O 1
ATOM 1501 N N . MET A 1 195 ? 3.236 12.015 36.827 1.00 32.78 195 MET A N 1
ATOM 1502 C CA . MET A 1 195 ? 3.632 11.545 35.485 1.00 32.78 195 MET A CA 1
ATOM 1503 C C . MET A 1 195 ? 5.166 11.520 35.418 1.00 32.78 195 MET A C 1
ATOM 1505 O O . MET A 1 195 ? 5.814 12.460 34.965 1.00 32.78 195 MET A O 1
ATOM 1509 N N . GLN A 1 196 ? 5.766 10.459 35.952 1.00 34.59 196 GLN A N 1
ATOM 1510 C CA . GLN A 1 196 ? 7.185 10.150 35.780 1.00 34.59 196 GLN A CA 1
ATOM 1511 C C . GLN A 1 196 ? 7.310 8.650 35.548 1.00 34.59 196 GLN A C 1
ATOM 1513 O O . GLN A 1 196 ? 7.025 7.898 36.466 1.00 34.59 196 GLN A O 1
ATOM 1518 N N . HIS A 1 197 ? 7.670 8.263 34.321 1.00 34.25 197 HIS A N 1
ATOM 1519 C CA . HIS A 1 197 ? 8.335 7.024 33.870 1.00 34.25 197 HIS A CA 1
ATOM 1520 C C . HIS A 1 197 ? 8.152 7.007 32.336 1.00 34.25 197 HIS A C 1
ATOM 1522 O O . HIS A 1 197 ? 7.026 6.927 31.873 1.00 34.25 197 HIS A O 1
ATOM 1528 N N . LEU A 1 198 ? 9.129 7.171 31.441 1.00 32.81 198 LEU A N 1
ATOM 1529 C CA . LEU A 1 198 ? 10.589 7.117 31.472 1.00 32.81 198 LEU A CA 1
ATOM 1530 C C . LEU A 1 198 ? 11.154 8.349 30.742 1.00 32.81 198 LEU A C 1
ATOM 1532 O O . LEU A 1 198 ? 11.184 8.409 29.514 1.00 32.81 198 LEU A O 1
ATOM 1536 N N . THR A 1 199 ? 11.630 9.337 31.492 1.00 32.41 199 THR A N 1
ATOM 1537 C CA . THR A 1 199 ? 12.488 10.397 30.957 1.00 32.41 199 THR A CA 1
ATOM 1538 C C . THR A 1 199 ? 13.920 9.882 30.940 1.00 32.41 199 THR A C 1
ATOM 1540 O O . THR A 1 199 ? 14.436 9.424 31.955 1.00 32.41 199 THR A O 1
ATOM 1543 N N . MET A 1 200 ? 14.562 9.946 29.775 1.00 38.66 200 MET A N 1
ATOM 1544 C CA . MET A 1 200 ? 15.972 9.608 29.608 1.00 38.66 200 MET A CA 1
ATOM 1545 C C . MET A 1 200 ? 16.844 10.407 30.588 1.00 38.66 200 MET A C 1
ATOM 1547 O O . MET A 1 200 ? 16.934 11.633 30.489 1.00 38.66 200 MET A O 1
ATOM 1551 N N . ASP A 1 201 ? 17.529 9.708 31.492 1.00 34.19 201 ASP A N 1
ATOM 1552 C CA . ASP A 1 201 ? 18.587 10.265 32.336 1.00 34.19 201 ASP A CA 1
ATOM 1553 C C . ASP A 1 201 ? 19.852 10.477 31.482 1.00 34.19 201 ASP A C 1
ATOM 1555 O O . ASP A 1 201 ? 20.806 9.699 31.478 1.00 34.19 201 ASP A O 1
ATOM 1559 N N . VAL A 1 202 ? 19.842 11.545 30.684 1.00 39.41 202 VAL A N 1
ATOM 1560 C CA . VAL A 1 202 ? 21.041 12.123 30.070 1.00 39.41 202 VAL A CA 1
ATOM 1561 C C . VAL A 1 202 ? 21.226 13.499 30.699 1.00 39.41 202 VAL A C 1
ATOM 1563 O O . VAL A 1 202 ? 20.591 14.474 30.304 1.00 39.41 202 VAL A O 1
ATOM 1566 N N . ARG A 1 203 ? 22.082 13.577 31.722 1.00 41.56 203 ARG A N 1
ATOM 1567 C CA . ARG A 1 203 ? 22.547 14.845 32.300 1.00 41.56 203 ARG A CA 1
ATOM 1568 C C . ARG A 1 203 ? 23.583 15.484 31.368 1.00 41.56 203 ARG A C 1
ATOM 1570 O O . ARG A 1 203 ? 24.774 15.314 31.602 1.00 41.56 203 ARG A O 1
ATOM 1577 N N . GLN A 1 204 ? 23.142 16.171 30.316 1.00 45.22 204 GLN A N 1
ATOM 1578 C CA . GLN A 1 204 ? 23.973 17.065 29.493 1.00 45.22 204 GLN A CA 1
ATOM 1579 C C . GLN A 1 204 ? 23.170 18.311 29.087 1.00 45.22 204 GLN A C 1
ATOM 1581 O O . GLN A 1 204 ? 21.940 18.271 29.078 1.00 45.22 204 GLN A O 1
ATOM 1586 N N . ASP A 1 205 ? 23.893 19.415 28.877 1.00 40.91 205 ASP A N 1
ATOM 1587 C CA . ASP A 1 205 ? 23.428 20.794 28.685 1.00 40.91 205 ASP A CA 1
ATOM 1588 C C . ASP A 1 205 ? 22.261 20.923 27.693 1.00 40.91 205 ASP A C 1
ATOM 1590 O O . ASP A 1 205 ? 22.447 21.083 26.489 1.00 40.91 205 ASP A O 1
ATOM 1594 N N . LYS A 1 206 ? 21.034 20.895 28.221 1.00 42.91 206 LYS A N 1
ATOM 1595 C CA . LYS A 1 206 ? 19.826 21.154 27.439 1.00 42.91 206 LYS A CA 1
ATOM 1596 C C . LYS A 1 206 ? 19.819 22.604 26.963 1.00 42.91 206 LYS A C 1
ATOM 1598 O O . LYS A 1 206 ? 20.131 23.520 27.727 1.00 42.91 206 LYS A O 1
ATOM 1603 N N . ASP A 1 207 ? 19.386 22.819 25.724 1.00 56.59 207 ASP A N 1
ATOM 1604 C CA . ASP A 1 207 ? 18.992 24.151 25.283 1.00 56.59 207 ASP A CA 1
ATOM 1605 C C . ASP A 1 207 ? 17.808 24.673 26.125 1.00 56.59 207 ASP A C 1
ATOM 1607 O O . ASP A 1 207 ? 17.152 23.924 26.855 1.00 56.59 207 ASP A O 1
ATOM 1611 N N . ALA A 1 208 ? 17.501 25.970 26.031 1.00 59.41 208 ALA A N 1
ATOM 1612 C CA . ALA A 1 208 ? 16.403 26.578 26.792 1.00 59.41 208 ALA A CA 1
ATOM 1613 C C . ALA A 1 208 ? 15.019 25.939 26.517 1.00 59.41 208 ALA A C 1
ATOM 1615 O O . ALA A 1 208 ? 14.067 26.224 27.240 1.00 59.41 208 ALA A O 1
ATOM 1616 N N . SER A 1 209 ? 14.899 25.086 25.490 1.00 72.56 209 SER A N 1
ATOM 1617 C CA . SER A 1 209 ? 13.673 24.375 25.115 1.00 72.56 209 SER A CA 1
ATOM 1618 C C . SER A 1 209 ? 13.614 22.924 25.609 1.00 72.56 209 SER A C 1
ATOM 1620 O O . SER A 1 209 ? 12.584 22.269 25.457 1.00 72.56 209 SER A O 1
ATOM 1622 N N . GLY A 1 210 ? 14.690 22.406 26.210 1.00 84.75 210 GLY A N 1
ATOM 1623 C CA . GLY A 1 210 ? 14.771 21.026 26.678 1.00 84.75 210 GLY A CA 1
ATOM 1624 C C . GLY A 1 210 ? 14.914 19.982 25.566 1.00 84.75 210 GLY A C 1
ATOM 1625 O O . GLY A 1 210 ? 14.832 18.786 25.859 1.00 84.75 210 GLY A O 1
ATOM 1626 N N . LYS A 1 211 ? 15.115 20.413 24.314 1.00 91.56 211 LYS A N 1
ATOM 1627 C CA . LYS A 1 211 ? 15.255 19.540 23.145 1.00 91.56 211 LYS A CA 1
ATOM 1628 C C . LYS A 1 211 ? 16.723 19.164 22.944 1.00 91.56 211 LYS A C 1
ATOM 1630 O O . LYS A 1 211 ? 17.627 19.911 23.301 1.00 91.56 211 LYS A O 1
ATOM 1635 N N . LEU A 1 212 ? 16.954 17.976 22.384 1.00 94.50 212 LEU A N 1
ATOM 1636 C CA . LEU A 1 212 ? 18.298 17.565 21.973 1.00 94.50 212 LEU A CA 1
ATOM 1637 C C . LEU A 1 212 ? 18.774 18.483 20.851 1.00 94.50 212 LEU A C 1
ATOM 1639 O O . LEU A 1 212 ? 18.008 18.760 19.937 1.00 94.50 212 LEU A O 1
ATOM 1643 N N . THR A 1 213 ? 20.036 18.883 20.861 1.00 95.56 213 THR A N 1
ATOM 1644 C CA . THR A 1 213 ? 20.691 19.516 19.713 1.00 95.56 213 THR A CA 1
ATOM 1645 C C . THR A 1 213 ? 21.023 18.480 18.628 1.00 95.56 213 THR A C 1
ATOM 1647 O O . THR A 1 213 ? 21.050 17.272 18.878 1.00 95.56 213 THR A O 1
ATOM 1650 N N . VAL A 1 214 ? 21.326 18.922 17.399 1.00 96.25 214 VAL A N 1
ATOM 1651 C CA . VAL A 1 214 ? 21.700 18.006 16.296 1.00 96.25 214 VAL A CA 1
ATOM 1652 C C . VAL A 1 214 ? 22.909 17.114 16.651 1.00 96.25 214 VAL A C 1
ATOM 1654 O O . VAL A 1 214 ? 22.836 15.908 16.397 1.00 96.25 214 VAL A O 1
ATOM 1657 N N . PRO A 1 215 ? 24.010 17.627 17.250 1.00 97.56 215 PRO A N 1
ATOM 1658 C CA . PRO A 1 215 ? 25.127 16.778 17.675 1.00 97.56 215 PRO A CA 1
ATOM 1659 C C . PRO A 1 215 ? 24.745 15.762 18.758 1.00 97.56 215 PRO A C 1
ATOM 1661 O O . PRO A 1 215 ? 25.186 14.615 18.697 1.00 97.56 215 PRO A O 1
ATOM 1664 N N . GLU A 1 216 ? 23.905 16.141 19.723 1.00 96.06 216 GLU A N 1
ATOM 1665 C CA . GLU A 1 216 ? 23.437 15.227 20.773 1.00 96.06 216 GLU A CA 1
ATOM 1666 C C . GLU A 1 216 ? 22.545 14.126 20.207 1.00 96.06 216 GLU A C 1
ATOM 1668 O O . GLU A 1 216 ? 22.732 12.956 20.541 1.00 96.06 216 GLU A O 1
ATOM 1673 N N . PHE A 1 217 ? 21.631 14.478 19.300 1.00 96.81 217 PHE A N 1
ATOM 1674 C CA . PHE A 1 217 ? 20.795 13.518 18.585 1.00 96.81 217 PHE A CA 1
ATOM 1675 C C . PHE A 1 217 ? 21.649 12.531 17.781 1.00 96.81 217 PHE A C 1
ATOM 1677 O O . PHE A 1 217 ? 21.476 11.321 17.907 1.00 96.81 217 PHE A O 1
ATOM 1684 N N . ARG A 1 218 ? 22.650 13.023 17.036 1.00 97.31 218 ARG A N 1
ATOM 1685 C CA . ARG A 1 218 ? 23.623 12.179 16.323 1.00 97.31 218 ARG A CA 1
ATOM 1686 C C . ARG A 1 218 ? 24.335 11.208 17.265 1.00 97.31 218 ARG A C 1
ATOM 1688 O O . ARG A 1 218 ? 24.381 10.011 16.995 1.00 97.31 218 ARG A O 1
ATOM 1695 N N . ASN A 1 219 ? 24.890 11.718 18.362 1.00 97.00 219 ASN A N 1
ATOM 1696 C CA . ASN A 1 219 ? 25.617 10.910 19.341 1.00 97.00 219 ASN A CA 1
ATOM 1697 C C . ASN A 1 219 ? 24.703 9.899 20.038 1.00 97.00 219 ASN A C 1
ATOM 1699 O O . ASN A 1 219 ? 25.144 8.815 20.416 1.00 97.00 219 ASN A O 1
ATOM 1703 N N . TRP A 1 220 ? 23.428 10.233 20.220 1.00 95.06 220 TRP A N 1
ATOM 1704 C CA . TRP A 1 220 ? 22.440 9.311 20.755 1.00 95.06 220 TRP A CA 1
ATOM 1705 C C . TRP A 1 220 ? 22.161 8.144 19.801 1.00 95.06 220 TRP A C 1
ATOM 1707 O O . TRP A 1 220 ? 22.247 7.000 20.244 1.00 95.06 220 TRP A O 1
ATOM 1717 N N . LEU A 1 221 ? 21.952 8.403 18.505 1.00 96.38 221 LEU A N 1
ATOM 1718 C CA . LEU A 1 221 ? 21.788 7.346 17.498 1.00 96.38 221 LEU A CA 1
ATOM 1719 C C . LEU A 1 221 ? 23.018 6.422 17.435 1.00 96.38 221 LEU A C 1
ATOM 1721 O O . LEU A 1 221 ? 22.872 5.202 17.482 1.00 96.38 221 LEU A O 1
ATOM 1725 N N . ILE A 1 222 ? 24.232 6.991 17.429 1.00 96.50 222 ILE A N 1
ATOM 1726 C CA . ILE A 1 222 ? 25.489 6.216 17.419 1.00 96.50 222 ILE A CA 1
ATOM 1727 C C . ILE A 1 222 ? 25.594 5.314 18.656 1.00 96.50 222 ILE A C 1
ATOM 1729 O O . ILE A 1 222 ? 25.928 4.138 18.536 1.00 96.50 222 ILE A O 1
ATOM 1733 N N . ARG A 1 223 ? 25.282 5.833 19.853 1.00 96.12 223 ARG A N 1
ATOM 1734 C CA . ARG A 1 223 ? 25.304 5.040 21.098 1.00 96.12 223 ARG A CA 1
ATOM 1735 C C . ARG A 1 223 ? 24.318 3.872 21.082 1.00 96.12 223 ARG A C 1
ATOM 1737 O O . ARG A 1 223 ? 24.546 2.896 21.786 1.00 96.12 223 ARG A O 1
ATOM 1744 N N . LYS A 1 224 ? 23.245 3.973 20.298 1.00 96.00 224 LYS A N 1
ATOM 1745 C CA . LYS A 1 224 ? 22.255 2.910 20.089 1.00 96.00 224 LYS A CA 1
ATOM 1746 C C . LYS A 1 224 ? 22.584 2.004 18.896 1.00 96.00 224 LYS A C 1
ATOM 1748 O O . LYS A 1 224 ? 21.739 1.229 18.469 1.00 96.00 224 LYS A O 1
ATOM 1753 N N . GLY A 1 225 ? 23.808 2.087 18.370 1.00 94.62 225 GLY A N 1
ATOM 1754 C CA . GLY A 1 225 ? 24.301 1.205 17.312 1.00 94.62 225 GLY A CA 1
ATOM 1755 C C . GLY A 1 225 ? 23.797 1.547 15.909 1.00 94.62 225 GLY A C 1
ATOM 1756 O O . GLY A 1 225 ? 23.947 0.729 15.006 1.00 94.62 225 GLY A O 1
ATOM 1757 N N . ILE A 1 226 ? 23.216 2.731 15.700 1.00 95.69 226 ILE A N 1
ATOM 1758 C CA . ILE A 1 226 ? 22.742 3.163 14.380 1.00 95.69 226 ILE A CA 1
ATOM 1759 C C . ILE A 1 226 ? 23.896 3.806 13.618 1.00 95.69 226 ILE A C 1
ATOM 1761 O O . ILE A 1 226 ? 24.509 4.773 14.084 1.00 95.69 226 ILE A O 1
ATOM 1765 N N . ASP A 1 227 ? 24.157 3.305 12.413 1.00 95.94 227 ASP A N 1
ATOM 1766 C CA . ASP A 1 227 ? 25.113 3.919 11.501 1.00 95.94 227 ASP A CA 1
ATOM 1767 C C . ASP A 1 227 ? 24.540 5.226 10.937 1.00 95.94 227 ASP A C 1
ATOM 1769 O O . ASP A 1 227 ? 23.641 5.242 10.102 1.00 95.94 227 ASP A O 1
ATOM 1773 N N . VAL A 1 228 ? 25.059 6.362 11.399 1.00 97.12 228 VAL A N 1
ATOM 1774 C CA . VAL A 1 228 ? 24.623 7.679 10.914 1.00 97.12 228 VAL A CA 1
ATOM 1775 C C . VAL A 1 228 ? 25.241 8.057 9.562 1.00 97.12 228 VAL A C 1
ATOM 1777 O O . VAL A 1 228 ? 24.835 9.059 8.977 1.00 97.12 228 VAL A O 1
ATOM 1780 N N . SER A 1 229 ? 26.229 7.304 9.062 1.00 95.75 229 SER A N 1
ATOM 1781 C CA . SER A 1 229 ? 26.921 7.611 7.802 1.00 95.75 229 SER A CA 1
ATOM 1782 C C . SER A 1 229 ? 26.086 7.302 6.556 1.00 95.75 229 SER A C 1
ATOM 1784 O O . SER A 1 229 ? 26.331 7.878 5.499 1.00 95.75 229 SER A O 1
ATOM 1786 N N . VAL A 1 230 ? 25.062 6.453 6.689 1.00 94.38 230 VAL A N 1
ATOM 1787 C CA . VAL A 1 230 ? 24.131 6.100 5.604 1.00 94.38 230 VAL A CA 1
ATOM 1788 C C . VAL A 1 230 ? 23.006 7.125 5.397 1.00 94.38 230 VAL A C 1
ATOM 1790 O O . VAL A 1 230 ? 22.280 7.051 4.406 1.00 94.38 230 VAL A O 1
ATOM 1793 N N . PHE A 1 231 ? 22.858 8.107 6.292 1.00 94.94 231 PHE A N 1
ATOM 1794 C CA . PHE A 1 231 ? 21.872 9.180 6.144 1.00 94.94 231 PHE A CA 1
ATOM 1795 C C . PHE A 1 231 ? 22.273 10.157 5.032 1.00 94.94 231 PHE A C 1
ATOM 1797 O O . PHE A 1 231 ? 23.420 10.591 4.950 1.00 94.94 231 PHE A O 1
ATOM 1804 N N . GLY A 1 232 ? 21.308 10.547 4.195 1.00 90.00 232 GLY A N 1
ATOM 1805 C CA . GLY A 1 232 ? 21.531 11.398 3.021 1.00 90.00 232 GLY A CA 1
ATOM 1806 C C . GLY A 1 232 ? 22.168 10.675 1.829 1.00 90.00 232 GLY A C 1
ATOM 1807 O O . GLY A 1 232 ? 22.542 11.323 0.853 1.00 90.00 232 GLY A O 1
ATOM 1808 N N . VAL A 1 233 ? 22.306 9.346 1.894 1.00 86.62 233 VAL A N 1
ATOM 1809 C CA . VAL A 1 233 ? 22.816 8.519 0.796 1.00 86.62 233 VAL A CA 1
ATOM 1810 C C . VAL A 1 233 ? 21.641 7.909 0.022 1.00 86.62 233 VAL A C 1
ATOM 1812 O O . VAL A 1 233 ? 20.743 7.301 0.599 1.00 86.62 233 VAL A O 1
ATOM 1815 N N . ASN A 1 234 ? 21.671 8.006 -1.310 1.00 85.94 234 ASN A N 1
ATOM 1816 C CA . ASN A 1 234 ? 20.579 7.591 -2.205 1.00 85.94 234 ASN A CA 1
ATOM 1817 C C . ASN A 1 234 ? 19.267 8.359 -1.919 1.00 85.94 234 ASN A C 1
ATOM 1819 O O . ASN A 1 234 ? 19.233 9.578 -2.057 1.00 85.94 234 ASN A O 1
ATOM 1823 N N . GLU A 1 235 ? 18.193 7.650 -1.562 1.00 79.56 235 GLU A N 1
ATOM 1824 C CA . GLU A 1 235 ? 16.870 8.208 -1.246 1.00 79.56 235 GLU A CA 1
ATOM 1825 C C . GLU A 1 235 ? 16.619 8.339 0.266 1.00 79.56 235 GLU A C 1
ATOM 1827 O O . GLU A 1 235 ? 15.534 8.747 0.684 1.00 79.56 235 GLU A O 1
ATOM 1832 N N . ALA A 1 236 ? 17.615 8.004 1.096 1.00 88.50 236 ALA A N 1
ATOM 1833 C CA . ALA A 1 236 ? 17.522 8.162 2.539 1.00 88.50 236 ALA A CA 1
ATOM 1834 C C . ALA A 1 236 ? 17.513 9.645 2.925 1.00 88.50 236 ALA A C 1
ATOM 1836 O O . ALA A 1 236 ? 18.262 10.456 2.372 1.00 88.50 236 ALA A O 1
ATOM 1837 N N . LYS A 1 237 ? 16.717 9.987 3.939 1.00 93.69 237 LYS A N 1
ATOM 1838 C CA . LYS A 1 237 ? 16.719 11.323 4.538 1.00 93.69 237 LYS A CA 1
ATOM 1839 C C . LYS A 1 237 ? 18.103 11.657 5.074 1.00 93.69 237 LYS A C 1
ATOM 1841 O O . LYS A 1 237 ? 18.812 10.795 5.600 1.00 93.69 237 LYS A O 1
ATOM 1846 N N . SER A 1 238 ? 18.476 12.926 4.989 1.00 95.94 238 SER A N 1
ATOM 1847 C CA . SER A 1 238 ? 19.633 13.439 5.711 1.00 95.94 238 SER A CA 1
ATOM 1848 C C . SER A 1 238 ? 19.402 13.356 7.222 1.00 95.94 238 SER A C 1
ATOM 1850 O O . SER A 1 238 ? 18.270 13.369 7.714 1.00 95.94 238 SER A O 1
ATOM 1852 N N . LEU A 1 239 ? 20.493 13.318 7.988 1.00 97.12 239 LEU A N 1
ATOM 1853 C CA . LEU A 1 239 ? 20.413 13.302 9.449 1.00 97.12 239 LEU A CA 1
ATOM 1854 C C . LEU A 1 239 ? 19.689 14.546 9.994 1.00 97.12 239 LEU A C 1
ATOM 1856 O O . LEU A 1 239 ? 18.988 14.461 11.000 1.00 97.12 239 LEU A O 1
ATOM 1860 N N . LEU A 1 240 ? 19.831 15.689 9.313 1.00 96.62 240 LEU A N 1
ATOM 1861 C CA . LEU A 1 240 ? 19.163 16.934 9.683 1.00 96.62 240 LEU A CA 1
ATOM 1862 C C . LEU A 1 240 ? 17.647 16.863 9.454 1.00 96.62 240 LEU A C 1
ATOM 1864 O O . LEU A 1 240 ? 16.893 17.290 10.323 1.00 96.62 240 LEU A O 1
ATOM 1868 N N . GLU A 1 241 ? 17.191 16.305 8.331 1.00 95.50 241 GLU A N 1
ATOM 1869 C CA . GLU A 1 241 ? 15.757 16.088 8.080 1.00 95.50 241 GLU A CA 1
ATOM 1870 C C . GLU A 1 241 ? 15.165 15.100 9.085 1.00 95.50 241 GLU A C 1
ATOM 1872 O O . GLU A 1 241 ? 14.084 15.332 9.620 1.00 95.50 241 GLU A O 1
ATOM 1877 N N . PHE A 1 242 ? 15.892 14.025 9.404 1.00 97.19 242 PHE A N 1
ATOM 1878 C CA . PHE A 1 242 ? 15.435 13.068 10.406 1.00 97.19 242 PHE A CA 1
ATOM 1879 C C . PHE A 1 242 ? 15.338 13.698 11.804 1.00 97.19 242 PHE A C 1
ATOM 1881 O O . PHE A 1 242 ? 14.342 13.512 12.503 1.00 97.19 242 PHE A O 1
ATOM 1888 N N . TYR A 1 243 ? 16.318 14.519 12.184 1.00 97.38 243 TYR A N 1
ATOM 1889 C CA . TYR A 1 243 ? 16.268 15.329 13.401 1.00 97.38 243 TYR A CA 1
ATOM 1890 C C . TYR A 1 243 ? 15.074 16.298 13.412 1.00 97.38 243 TYR A C 1
ATOM 1892 O O . TYR A 1 243 ? 14.385 16.424 14.425 1.00 97.38 243 TYR A O 1
ATOM 1900 N N . GLN A 1 244 ? 14.794 16.967 12.290 1.00 96.00 244 GLN A N 1
ATOM 1901 C CA . GLN A 1 244 ? 13.638 17.858 12.167 1.00 96.00 244 GLN A CA 1
ATOM 1902 C C . GLN A 1 244 ? 12.316 17.102 12.336 1.00 96.00 244 GLN A C 1
ATOM 1904 O O . GLN A 1 244 ? 11.404 17.604 12.995 1.00 96.00 244 GLN A O 1
ATOM 1909 N N . ASP A 1 245 ? 12.209 15.893 11.791 1.00 95.56 245 ASP A N 1
ATOM 1910 C CA . ASP A 1 245 ? 11.021 15.052 11.936 1.00 95.56 245 ASP A CA 1
ATOM 1911 C C . ASP A 1 245 ? 10.817 14.574 13.380 1.00 95.56 245 ASP A C 1
ATOM 1913 O O . ASP A 1 245 ? 9.689 14.592 13.870 1.00 95.56 245 ASP A O 1
ATOM 1917 N N . VAL A 1 246 ? 11.893 14.170 14.066 1.00 96.00 246 VAL A N 1
ATOM 1918 C CA . VAL A 1 246 ? 11.812 13.578 15.412 1.00 96.00 246 VAL A CA 1
ATOM 1919 C C . VAL A 1 246 ? 11.765 14.628 16.520 1.00 96.00 246 VAL A C 1
ATOM 1921 O O . VAL A 1 246 ? 10.877 14.605 17.365 1.00 96.00 246 VAL A O 1
ATOM 1924 N N . VAL A 1 247 ? 12.716 15.562 16.536 1.00 95.25 247 VAL A N 1
ATOM 1925 C CA . VAL A 1 247 ? 12.938 16.466 17.677 1.00 95.25 247 VAL A CA 1
ATOM 1926 C C . VAL A 1 247 ? 12.189 17.789 17.508 1.00 95.25 247 VAL A C 1
ATOM 1928 O O . VAL A 1 247 ? 11.635 18.344 18.463 1.00 95.25 247 VAL A O 1
ATOM 1931 N N . ILE A 1 248 ? 12.163 18.328 16.286 1.00 93.94 248 ILE A N 1
ATOM 1932 C CA . ILE A 1 248 ? 11.593 19.659 16.045 1.00 93.94 248 ILE A CA 1
ATOM 1933 C C . ILE A 1 248 ? 10.087 19.581 15.832 1.00 93.94 248 ILE A C 1
ATOM 1935 O O . ILE A 1 248 ? 9.347 20.212 16.584 1.00 93.94 248 ILE A O 1
ATOM 1939 N N . SER A 1 249 ? 9.652 18.820 14.829 1.00 93.12 249 SER A N 1
ATOM 1940 C CA . SER A 1 249 ? 8.251 18.757 14.408 1.00 93.12 249 SER A CA 1
ATOM 1941 C C . SER A 1 249 ? 7.429 17.703 15.141 1.00 93.12 249 SER A C 1
ATOM 1943 O O . SER A 1 249 ? 6.210 17.799 15.114 1.00 93.12 249 SER A O 1
ATOM 1945 N N . GLY A 1 250 ? 8.062 16.710 15.776 1.00 94.75 250 GLY A N 1
ATOM 1946 C CA . GLY A 1 250 ? 7.351 15.644 16.488 1.00 94.75 250 GLY A CA 1
ATOM 1947 C C . GLY A 1 250 ? 6.485 14.763 15.582 1.00 94.75 250 GLY A C 1
ATOM 1948 O O . GLY A 1 250 ? 5.562 14.119 16.068 1.00 94.75 250 GLY A O 1
ATOM 1949 N N . LYS A 1 251 ? 6.767 14.739 14.271 1.00 95.00 251 LYS A N 1
ATOM 1950 C CA . LYS A 1 251 ? 6.079 13.914 13.258 1.00 95.00 251 LYS A CA 1
ATOM 1951 C C . LYS A 1 251 ? 6.407 12.427 13.363 1.00 95.00 251 LYS A C 1
ATOM 1953 O O . LYS A 1 251 ? 5.781 11.580 12.736 1.00 95.00 251 LYS A O 1
ATOM 1958 N N . SER A 1 252 ? 7.464 12.104 14.089 1.00 96.50 252 SER A N 1
ATOM 1959 C CA . SER A 1 252 ? 7.767 10.749 14.523 1.00 96.50 252 SER A CA 1
ATOM 1960 C C . SER A 1 252 ? 8.486 10.816 15.857 1.00 96.50 252 SER A C 1
ATOM 1962 O O . SER A 1 252 ? 9.059 11.848 16.192 1.00 96.50 252 SER A O 1
ATOM 1964 N N . HIS A 1 253 ? 8.494 9.723 16.601 1.00 96.12 253 HIS A N 1
ATOM 1965 C CA . HIS A 1 253 ? 9.295 9.609 17.814 1.00 96.12 253 HIS A CA 1
ATOM 1966 C C . HIS A 1 253 ? 10.076 8.303 17.802 1.00 96.12 253 HIS A C 1
ATOM 1968 O O . HIS A 1 253 ? 9.830 7.419 16.983 1.00 96.12 253 HIS A O 1
ATOM 1974 N N . LEU A 1 254 ? 11.070 8.222 18.676 1.00 96.62 254 LEU A N 1
ATOM 1975 C CA . LEU A 1 254 ? 11.927 7.057 18.815 1.00 96.62 254 LEU A CA 1
ATOM 1976 C C . LEU A 1 254 ? 11.627 6.403 20.163 1.00 96.62 254 LEU A C 1
ATOM 1978 O O . LEU A 1 254 ? 11.664 7.073 21.194 1.00 96.62 254 LEU A O 1
ATOM 1982 N N . VAL A 1 255 ? 11.317 5.112 20.132 1.00 95.31 255 VAL A N 1
ATOM 1983 C CA . VAL A 1 255 ? 11.075 4.266 21.303 1.00 95.31 255 VAL A CA 1
ATOM 1984 C C . VAL A 1 255 ? 12.206 3.253 21.390 1.00 95.31 255 VAL A C 1
ATOM 1986 O O . VAL A 1 255 ? 12.708 2.787 20.371 1.00 95.31 255 VAL A O 1
ATOM 1989 N N . GLU A 1 256 ? 12.652 2.942 22.601 1.00 94.88 256 GLU A N 1
ATOM 1990 C CA . GLU A 1 256 ? 13.617 1.869 22.814 1.00 94.88 256 GLU A CA 1
ATOM 1991 C C . GLU A 1 256 ? 12.877 0.548 23.046 1.00 94.88 256 GLU A C 1
ATOM 1993 O O . GLU A 1 256 ? 12.071 0.440 23.969 1.00 94.88 256 GLU A O 1
ATOM 1998 N N . THR A 1 257 ? 13.164 -0.450 22.213 1.00 89.44 257 THR A N 1
ATOM 1999 C CA . THR A 1 257 ? 12.572 -1.790 22.264 1.00 89.44 257 THR A CA 1
ATOM 2000 C C . THR A 1 257 ? 13.698 -2.811 22.151 1.00 89.44 257 THR A C 1
ATOM 2002 O O . THR A 1 257 ? 14.478 -2.790 21.196 1.00 89.44 257 THR A O 1
ATOM 2005 N N . ASP A 1 258 ? 13.838 -3.660 23.171 1.00 89.50 258 ASP A N 1
ATOM 2006 C CA . ASP A 1 258 ? 14.872 -4.703 23.256 1.00 89.50 258 ASP A CA 1
ATOM 2007 C C . ASP A 1 258 ? 16.308 -4.187 23.036 1.00 89.50 258 ASP A C 1
ATOM 2009 O O . ASP A 1 258 ? 17.141 -4.816 22.386 1.00 89.50 258 ASP A O 1
ATOM 2013 N N . GLY A 1 259 ? 16.600 -2.992 23.563 1.00 88.50 259 GLY A N 1
ATOM 2014 C CA . GLY A 1 259 ? 17.909 -2.338 23.440 1.00 88.50 259 GLY A CA 1
ATOM 2015 C C . GLY A 1 259 ? 18.198 -1.731 22.061 1.00 88.50 259 GLY A C 1
ATOM 2016 O O . GLY A 1 259 ? 19.266 -1.149 21.863 1.00 88.50 259 GLY A O 1
ATOM 2017 N N . THR A 1 260 ? 17.254 -1.822 21.122 1.00 91.75 260 THR A N 1
ATOM 2018 C CA . THR A 1 260 ? 17.306 -1.157 19.815 1.00 91.75 260 THR A CA 1
ATOM 2019 C C . THR A 1 260 ? 16.354 0.036 19.780 1.00 91.75 260 THR A C 1
ATOM 2021 O O . THR A 1 260 ? 15.410 0.109 20.563 1.00 91.75 260 THR A O 1
ATOM 2024 N N . LEU A 1 261 ? 16.613 1.010 18.905 1.00 96.19 261 LEU A N 1
ATOM 2025 C CA . LEU A 1 261 ? 15.657 2.090 18.668 1.00 96.19 261 LEU A CA 1
ATOM 2026 C C . LEU A 1 261 ? 14.680 1.690 17.566 1.00 96.19 261 LEU A C 1
ATOM 2028 O O . LEU A 1 261 ? 15.073 1.177 16.520 1.00 96.19 261 LEU A O 1
ATOM 2032 N N . GLU A 1 262 ? 13.417 2.010 17.789 1.00 95.69 262 GLU A N 1
ATOM 2033 C CA . GLU A 1 262 ? 12.334 1.859 16.837 1.00 95.69 262 GLU A CA 1
ATOM 2034 C C . GLU A 1 262 ? 11.663 3.211 16.607 1.00 95.69 262 GLU A C 1
ATOM 2036 O O . GLU A 1 262 ? 11.432 3.989 17.535 1.00 95.69 262 GLU A O 1
ATOM 2041 N N . ARG A 1 263 ? 11.367 3.522 15.346 1.00 97.44 263 ARG A N 1
ATOM 2042 C CA . ARG A 1 263 ? 10.713 4.771 14.968 1.00 97.44 263 ARG A CA 1
ATOM 2043 C C . ARG A 1 263 ? 9.210 4.576 14.903 1.00 97.44 263 ARG A C 1
ATOM 2045 O O . ARG A 1 263 ? 8.724 3.808 14.090 1.00 97.44 263 ARG A O 1
ATOM 2052 N N . ILE A 1 264 ? 8.459 5.347 15.670 1.00 96.62 264 ILE A N 1
ATOM 2053 C CA . ILE A 1 264 ? 7.001 5.343 15.609 1.00 96.62 264 ILE A CA 1
ATOM 2054 C C . ILE A 1 264 ? 6.531 6.532 14.773 1.00 96.62 264 ILE A C 1
ATOM 2056 O O . ILE A 1 264 ? 6.929 7.677 15.016 1.00 96.62 264 ILE A O 1
ATOM 2060 N N . VAL A 1 265 ? 5.690 6.263 13.777 1.00 97.44 265 VAL A N 1
ATOM 2061 C CA . VAL A 1 265 ? 5.136 7.270 12.865 1.00 97.44 265 VAL A CA 1
ATOM 2062 C C . VAL A 1 265 ? 3.609 7.215 12.933 1.00 97.44 265 VAL A C 1
ATOM 2064 O O . VAL A 1 265 ? 3.012 6.312 12.345 1.00 97.44 265 VAL A O 1
ATOM 2067 N N . PRO A 1 266 ? 2.953 8.151 13.635 1.00 97.06 266 PRO A N 1
ATOM 2068 C CA . PRO A 1 266 ? 1.503 8.235 13.610 1.00 97.06 266 PRO A CA 1
ATOM 2069 C C . PRO A 1 266 ? 1.044 8.809 12.263 1.00 97.06 266 PRO A C 1
ATOM 2071 O O . PRO A 1 266 ? 1.508 9.858 11.806 1.00 97.06 266 PRO A O 1
ATOM 2074 N N . LEU A 1 267 ? 0.143 8.094 11.601 1.00 96.81 267 LEU A N 1
ATOM 2075 C CA . LEU A 1 267 ? -0.427 8.460 10.311 1.00 96.81 267 LEU A CA 1
ATOM 2076 C C . LEU A 1 267 ? -1.936 8.622 10.439 1.00 96.81 267 LEU A C 1
ATOM 2078 O O . LEU A 1 267 ? -2.593 7.842 11.117 1.00 96.81 267 LEU A O 1
ATOM 2082 N N . LEU A 1 268 ? -2.487 9.588 9.719 1.00 97.50 268 LEU A N 1
ATOM 2083 C CA . LEU A 1 268 ? -3.917 9.752 9.507 1.00 97.50 268 LEU A CA 1
ATOM 2084 C C . LEU A 1 268 ? -4.228 9.488 8.040 1.00 97.50 268 LEU A C 1
ATOM 2086 O O . LEU A 1 268 ? -3.698 10.178 7.166 1.00 97.50 268 LEU A O 1
ATOM 2090 N N . ARG A 1 269 ? -5.093 8.513 7.770 1.00 96.56 269 ARG A N 1
ATOM 2091 C CA . ARG A 1 269 ? -5.578 8.158 6.437 1.00 96.56 269 ARG A CA 1
ATOM 2092 C C . ARG A 1 269 ? -7.071 8.456 6.341 1.00 96.56 269 ARG A C 1
ATOM 2094 O O . ARG A 1 269 ? -7.876 7.920 7.096 1.00 96.56 269 ARG A O 1
ATOM 2101 N N . ILE A 1 270 ? -7.424 9.314 5.393 1.00 98.12 270 ILE A N 1
ATOM 2102 C CA . ILE A 1 270 ? -8.771 9.839 5.194 1.00 98.12 270 ILE A CA 1
ATOM 2103 C C . ILE A 1 270 ? -9.298 9.340 3.847 1.00 98.12 270 ILE A C 1
ATOM 2105 O O . ILE A 1 270 ? -8.770 9.694 2.789 1.00 98.12 270 ILE A O 1
ATOM 2109 N N . SER A 1 271 ? -10.365 8.548 3.891 1.00 97.38 271 SER A N 1
ATOM 2110 C CA . SER A 1 271 ? -11.178 8.196 2.727 1.00 97.38 271 SER A CA 1
ATOM 2111 C C . SER A 1 271 ? -12.240 9.280 2.531 1.00 97.38 271 SER A C 1
ATOM 2113 O O . SER A 1 271 ? -13.256 9.288 3.226 1.00 97.38 271 SER A O 1
ATOM 2115 N N . LEU A 1 272 ? -11.990 10.247 1.641 1.00 98.38 272 LEU A N 1
ATOM 2116 C CA . LEU A 1 272 ? -12.993 11.258 1.289 1.00 98.38 272 LEU A CA 1
ATOM 2117 C C . LEU A 1 272 ? -13.928 10.688 0.220 1.00 98.38 272 LEU A C 1
ATOM 2119 O O . LEU A 1 272 ? -13.490 10.433 -0.901 1.00 98.38 272 LEU A O 1
ATOM 2123 N N . GLN A 1 273 ? -15.201 10.511 0.565 1.00 98.19 273 GLN A N 1
ATOM 2124 C CA . GLN A 1 273 ? -16.189 9.822 -0.256 1.00 98.19 273 GLN A CA 1
ATOM 2125 C C . GLN A 1 273 ? -17.339 10.731 -0.698 1.00 98.19 273 GLN A C 1
ATOM 2127 O O . GLN A 1 273 ? -17.821 11.569 0.063 1.00 98.19 273 GLN A O 1
ATOM 2132 N N . VAL A 1 274 ? -17.828 10.523 -1.919 1.00 98.38 274 VAL A N 1
ATOM 2133 C CA . VAL A 1 274 ? -18.979 11.228 -2.501 1.00 98.38 274 VAL A CA 1
ATOM 2134 C C . VAL A 1 274 ? -19.823 10.262 -3.328 1.00 98.38 274 VAL A C 1
ATOM 2136 O O . VAL A 1 274 ? -19.284 9.361 -3.960 1.00 98.38 274 VAL A O 1
ATOM 2139 N N . ASN A 1 275 ? -21.141 10.445 -3.371 1.00 97.88 275 ASN A N 1
ATOM 2140 C CA . ASN A 1 275 ? -21.986 9.718 -4.323 1.00 97.88 275 ASN A CA 1
ATOM 2141 C C . ASN A 1 275 ? -22.078 10.509 -5.632 1.00 97.88 275 ASN A C 1
ATOM 2143 O O . ASN A 1 275 ? -22.505 11.666 -5.616 1.00 97.88 275 ASN A O 1
ATOM 2147 N N . ASP A 1 276 ? -21.702 9.913 -6.762 1.00 96.12 276 ASP A N 1
ATOM 2148 C CA . ASP A 1 276 ? -21.737 10.561 -8.077 1.00 96.12 276 ASP A CA 1
ATOM 2149 C C . ASP A 1 276 ? -23.172 10.731 -8.622 1.00 96.12 276 ASP A C 1
ATOM 2151 O O . ASP A 1 276 ? -24.159 10.532 -7.908 1.00 96.12 276 ASP A O 1
ATOM 2155 N N . GLY A 1 277 ? -23.314 11.236 -9.852 1.00 94.12 277 GLY A N 1
ATOM 2156 C CA . GLY A 1 277 ? -24.625 11.433 -10.491 1.00 94.12 277 GLY A CA 1
ATOM 2157 C C . GLY A 1 277 ? -25.424 10.139 -10.690 1.00 94.12 277 GLY A C 1
ATOM 2158 O O . GLY A 1 277 ? -26.650 10.187 -10.708 1.00 94.12 277 GLY A O 1
ATOM 2159 N N . ASP A 1 278 ? -24.739 8.996 -10.750 1.00 94.81 278 ASP A N 1
ATOM 2160 C CA . ASP A 1 278 ? -25.323 7.669 -10.956 1.00 94.81 278 ASP A CA 1
ATOM 2161 C C . ASP A 1 278 ? -25.558 6.922 -9.631 1.00 94.81 278 ASP A C 1
ATOM 2163 O O . ASP A 1 278 ? -25.919 5.745 -9.627 1.00 94.81 278 ASP A O 1
ATOM 2167 N N . GLY A 1 279 ? -25.330 7.584 -8.491 1.00 94.50 279 GLY A N 1
ATOM 2168 C CA . GLY A 1 279 ? -25.467 6.992 -7.160 1.00 94.50 279 GLY A CA 1
ATOM 2169 C C . GLY A 1 279 ? -24.314 6.068 -6.761 1.00 94.50 279 GLY A C 1
ATOM 2170 O O . GLY A 1 279 ? -24.425 5.369 -5.756 1.00 94.50 279 GLY A O 1
ATOM 2171 N N . ARG A 1 280 ? -23.204 6.056 -7.510 1.00 95.25 280 ARG A N 1
ATOM 2172 C CA . ARG A 1 280 ? -22.013 5.269 -7.169 1.00 95.25 280 ARG A CA 1
ATOM 2173 C C . ARG A 1 280 ? -21.158 6.042 -6.177 1.00 95.25 280 ARG A C 1
ATOM 2175 O O . ARG A 1 280 ? -20.864 7.217 -6.394 1.00 95.25 280 ARG A O 1
ATOM 2182 N N . THR A 1 281 ? -20.718 5.384 -5.111 1.00 96.12 281 THR A N 1
ATOM 2183 C CA . THR A 1 281 ? -19.766 5.989 -4.177 1.00 96.12 281 THR A CA 1
ATOM 2184 C C . THR A 1 281 ? -18.387 6.054 -4.823 1.00 96.12 281 THR A C 1
ATOM 2186 O O . THR A 1 281 ? -17.893 5.064 -5.360 1.00 96.12 281 THR A O 1
ATOM 2189 N N . ARG A 1 282 ? -17.760 7.225 -4.777 1.00 96.88 282 ARG A N 1
ATOM 2190 C CA . ARG A 1 282 ? -16.399 7.480 -5.239 1.00 96.88 282 ARG A CA 1
ATOM 2191 C C . ARG A 1 282 ? -15.529 7.945 -4.087 1.00 96.88 282 ARG A C 1
ATOM 2193 O O . ARG A 1 282 ? -16.011 8.659 -3.217 1.00 96.88 282 ARG A O 1
ATOM 2200 N N . GLU A 1 283 ? -14.261 7.567 -4.111 1.00 96.94 283 GLU A N 1
ATOM 2201 C CA . GLU A 1 283 ? -13.217 7.978 -3.179 1.00 96.94 283 GLU A CA 1
ATOM 2202 C C . GLU A 1 283 ? -12.201 8.878 -3.892 1.00 96.94 283 GLU A C 1
ATOM 2204 O O . GLU A 1 283 ? -11.739 8.564 -4.993 1.00 96.94 283 GLU A O 1
ATOM 2209 N N . LEU A 1 284 ? -11.827 9.981 -3.244 1.00 97.88 284 LEU A N 1
ATOM 2210 C CA . LEU A 1 284 ? -10.754 10.849 -3.712 1.00 97.88 284 LEU A CA 1
ATOM 2211 C C . LEU A 1 284 ? -9.384 10.201 -3.468 1.00 97.88 284 LEU A C 1
ATOM 2213 O O . LEU A 1 284 ? -9.038 9.867 -2.331 1.00 97.88 284 LEU A O 1
ATOM 2217 N N . ARG A 1 285 ? -8.570 10.098 -4.521 1.00 95.31 285 ARG A N 1
ATOM 2218 C CA . ARG A 1 285 ? -7.209 9.549 -4.474 1.00 95.31 285 ARG A CA 1
ATOM 2219 C C . ARG A 1 285 ? -6.187 10.488 -5.104 1.00 95.31 285 ARG A C 1
ATOM 2221 O O . ARG A 1 285 ? -6.483 11.185 -6.071 1.00 95.31 285 ARG A O 1
ATOM 2228 N N . VAL A 1 286 ? -4.967 10.475 -4.575 1.00 95.06 286 VAL A N 1
ATOM 2229 C CA . VAL A 1 286 ? -3.783 11.089 -5.187 1.00 95.06 286 VAL A CA 1
ATOM 2230 C C . VAL A 1 286 ? -3.252 10.122 -6.236 1.00 95.06 286 VAL A C 1
ATOM 2232 O O . VAL A 1 286 ? -2.746 9.070 -5.865 1.00 95.06 286 VAL A O 1
ATOM 2235 N N . THR A 1 287 ? -3.328 10.451 -7.523 1.00 91.31 287 THR A N 1
ATOM 2236 C CA . THR A 1 287 ? -2.769 9.610 -8.595 1.00 91.31 287 THR A CA 1
ATOM 2237 C C . THR A 1 287 ? -1.257 9.745 -8.663 1.00 91.31 287 THR A C 1
ATOM 2239 O O . THR A 1 287 ? -0.546 8.743 -8.677 1.00 91.31 287 THR A O 1
ATOM 2242 N N . SER A 1 288 ? -0.747 10.977 -8.633 1.00 91.50 288 SER A N 1
ATOM 2243 C CA . SER A 1 288 ? 0.686 11.241 -8.607 1.00 91.50 288 SER A CA 1
ATOM 2244 C C . SER A 1 288 ? 1.039 12.528 -7.865 1.00 91.50 288 SER A C 1
ATOM 2246 O O . SER A 1 288 ? 0.215 13.428 -7.704 1.00 91.50 288 SER A O 1
ATOM 2248 N N . THR A 1 289 ? 2.283 12.616 -7.404 1.00 93.56 289 THR A N 1
ATOM 2249 C CA . THR A 1 289 ? 2.872 13.823 -6.823 1.00 93.56 289 THR A CA 1
ATOM 2250 C C . THR A 1 289 ? 4.126 14.215 -7.586 1.00 93.56 289 THR A C 1
ATOM 2252 O O . THR A 1 289 ? 4.940 13.344 -7.883 1.00 93.56 289 THR A O 1
ATOM 2255 N N . ARG A 1 290 ? 4.326 15.504 -7.859 1.00 94.25 290 ARG A N 1
ATOM 2256 C CA . ARG A 1 290 ?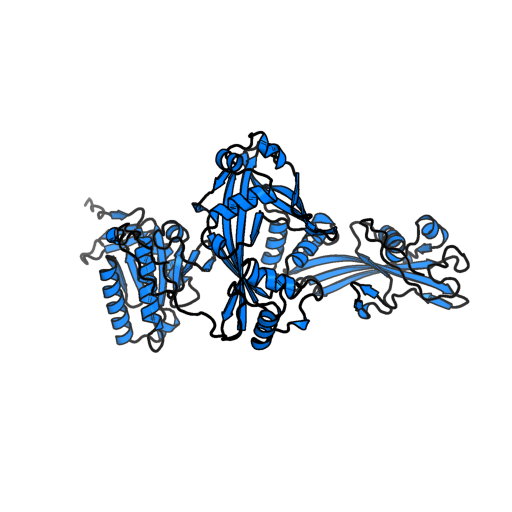 5.585 16.042 -8.386 1.00 94.25 290 ARG A CA 1
ATOM 2257 C C . ARG A 1 290 ? 6.267 16.866 -7.302 1.00 94.25 290 ARG A C 1
ATOM 2259 O O . ARG A 1 290 ? 5.739 17.897 -6.894 1.00 94.25 290 ARG A O 1
ATOM 2266 N N . ASP A 1 291 ? 7.410 16.387 -6.829 1.00 90.00 291 ASP A N 1
ATOM 2267 C CA . ASP A 1 291 ? 8.208 17.036 -5.791 1.00 90.00 291 ASP A CA 1
ATOM 2268 C C . ASP A 1 291 ? 8.905 18.305 -6.330 1.00 90.00 291 ASP A C 1
ATOM 2270 O O . ASP A 1 291 ? 8.956 18.555 -7.537 1.00 90.00 291 ASP A O 1
ATOM 2274 N N . LYS A 1 292 ? 9.465 19.123 -5.426 1.00 91.00 292 LYS A N 1
ATOM 2275 C CA . LYS A 1 292 ? 10.163 20.382 -5.773 1.00 91.00 292 LYS A CA 1
ATOM 2276 C C . LYS A 1 292 ? 11.345 20.195 -6.729 1.00 91.00 292 LYS A C 1
ATOM 2278 O O . LYS A 1 292 ? 11.738 21.135 -7.411 1.00 91.00 292 LYS A O 1
ATOM 2283 N N . ASP A 1 293 ? 11.941 19.008 -6.730 1.00 86.44 293 ASP A N 1
ATOM 2284 C CA . ASP A 1 293 ? 13.046 18.613 -7.606 1.00 86.44 293 ASP A CA 1
ATOM 2285 C C . ASP A 1 293 ? 12.565 18.116 -8.984 1.00 86.44 293 ASP A C 1
ATOM 2287 O O . ASP A 1 293 ? 13.373 17.698 -9.811 1.00 86.44 293 ASP A O 1
ATOM 2291 N N . GLY A 1 294 ? 11.253 18.161 -9.238 1.00 89.06 294 GLY A N 1
ATOM 2292 C CA . GLY A 1 294 ? 10.621 17.700 -10.467 1.00 89.06 294 GLY A CA 1
ATOM 2293 C C . GLY A 1 294 ? 10.372 16.194 -10.511 1.00 89.06 294 GLY A C 1
ATOM 2294 O O . GLY A 1 294 ? 9.768 15.724 -11.478 1.00 89.06 294 GLY A O 1
ATOM 2295 N N . ARG A 1 295 ? 10.783 15.423 -9.492 1.00 81.31 295 ARG A N 1
ATOM 2296 C CA . ARG A 1 295 ? 10.533 13.978 -9.459 1.00 81.31 295 ARG A CA 1
ATOM 2297 C C . ARG A 1 295 ? 9.045 13.712 -9.324 1.00 81.31 295 ARG A C 1
ATOM 2299 O O . ARG A 1 295 ? 8.391 14.218 -8.416 1.00 81.31 295 ARG A O 1
ATOM 2306 N N . GLN A 1 296 ? 8.520 12.888 -10.221 1.00 85.69 296 GLN A N 1
ATOM 2307 C CA . GLN A 1 296 ? 7.137 12.440 -10.174 1.00 85.69 296 GLN A CA 1
ATOM 2308 C C . GLN A 1 296 ? 7.056 11.068 -9.498 1.00 85.69 296 GLN A C 1
ATOM 2310 O O . GLN A 1 296 ? 7.823 10.167 -9.829 1.00 85.69 296 GLN A O 1
ATOM 2315 N N . ARG A 1 297 ? 6.120 10.911 -8.560 1.00 83.75 297 ARG A N 1
ATOM 2316 C CA . ARG A 1 297 ? 5.823 9.660 -7.852 1.00 83.75 297 ARG A CA 1
ATOM 2317 C C . ARG A 1 297 ? 4.363 9.302 -8.065 1.00 83.75 297 ARG A C 1
ATOM 2319 O O . ARG A 1 297 ? 3.499 10.134 -7.807 1.00 83.75 297 ARG A O 1
ATOM 2326 N N . ILE A 1 298 ? 4.090 8.091 -8.530 1.00 81.25 298 ILE A N 1
ATOM 2327 C CA . ILE A 1 298 ? 2.728 7.556 -8.646 1.00 81.25 298 ILE A CA 1
ATOM 2328 C C . ILE A 1 298 ? 2.335 7.013 -7.265 1.00 81.25 298 ILE A C 1
ATOM 2330 O O . ILE A 1 298 ? 3.169 6.400 -6.604 1.00 81.25 298 ILE A O 1
ATOM 2334 N N . ARG A 1 299 ? 1.123 7.322 -6.789 1.00 81.06 299 ARG A N 1
ATOM 2335 C CA . ARG A 1 299 ? 0.680 7.020 -5.412 1.00 81.06 299 ARG A CA 1
ATOM 2336 C C . ARG A 1 299 ? -0.629 6.240 -5.349 1.00 81.06 299 ARG A C 1
ATOM 2338 O O . ARG A 1 299 ? -0.764 5.401 -4.475 1.00 81.06 299 ARG A O 1
ATOM 2345 N N . LEU A 1 300 ? -1.595 6.570 -6.208 1.00 82.75 300 LEU A N 1
ATOM 2346 C CA . LEU A 1 300 ? -2.971 6.036 -6.231 1.00 82.75 300 LEU A CA 1
ATOM 2347 C C . LEU A 1 300 ? -3.616 5.799 -4.844 1.00 82.75 300 LEU A C 1
ATOM 2349 O O . LEU A 1 300 ? -4.426 4.896 -4.634 1.00 82.75 300 LEU A O 1
ATOM 2353 N N . GLN A 1 301 ? -3.309 6.676 -3.889 1.00 89.06 301 GLN A N 1
ATOM 2354 C CA . GLN A 1 301 ? -3.639 6.512 -2.473 1.00 89.06 301 GLN A CA 1
ATOM 2355 C C . GLN A 1 301 ? -4.719 7.490 -2.004 1.00 89.06 301 GLN A C 1
ATOM 2357 O O . GLN A 1 301 ? -4.801 8.606 -2.521 1.00 89.06 301 GLN A O 1
ATOM 2362 N N . PRO A 1 302 ? -5.494 7.136 -0.961 1.00 94.25 302 PRO A N 1
ATOM 2363 C CA . PRO A 1 302 ? -6.312 8.093 -0.223 1.00 94.25 302 PRO A CA 1
ATOM 2364 C C . PRO A 1 302 ? -5.478 9.224 0.389 1.00 94.25 302 PRO A C 1
ATOM 2366 O O . PRO A 1 302 ? -4.243 9.200 0.406 1.00 94.25 302 PRO A O 1
ATOM 2369 N N . LEU A 1 303 ? -6.153 10.224 0.953 1.00 95.19 303 LEU A N 1
ATOM 2370 C CA . LEU A 1 303 ? -5.464 11.309 1.639 1.00 95.19 303 LEU A CA 1
ATOM 2371 C C . LEU A 1 303 ? -4.734 10.761 2.865 1.00 95.19 303 LEU A C 1
ATOM 2373 O O . LEU A 1 303 ? -5.349 10.175 3.746 1.00 95.19 303 LEU A O 1
ATOM 2377 N N . ALA A 1 304 ? -3.429 11.006 2.944 1.00 95.19 304 ALA A N 1
ATOM 2378 C CA . ALA A 1 304 ? -2.628 10.685 4.120 1.00 95.19 304 ALA A CA 1
ATOM 2379 C C . ALA A 1 304 ? -1.945 11.932 4.701 1.00 95.19 304 ALA A C 1
ATOM 2381 O O . ALA A 1 304 ? -1.523 12.828 3.953 1.00 95.19 304 ALA A O 1
ATOM 2382 N N . LEU A 1 305 ? -1.810 11.982 6.025 1.00 95.44 305 LEU A N 1
ATOM 2383 C CA . LEU A 1 305 ? -1.065 12.991 6.774 1.00 95.44 305 LEU A CA 1
ATOM 2384 C C . LEU A 1 305 ? -0.217 12.306 7.852 1.00 95.44 305 LEU A C 1
ATOM 2386 O O . LEU A 1 305 ? -0.676 11.375 8.503 1.00 95.44 305 LEU A O 1
ATOM 2390 N N . VAL A 1 306 ? 1.015 12.777 8.042 1.00 96.06 306 VAL A N 1
ATOM 2391 C CA . VAL A 1 306 ? 1.821 12.398 9.210 1.00 96.06 306 VAL A CA 1
ATOM 2392 C C . VAL A 1 306 ? 1.414 13.304 10.360 1.00 96.06 306 VAL A C 1
ATOM 2394 O O . VAL A 1 306 ? 1.509 14.525 10.213 1.00 96.06 306 VAL A O 1
ATOM 2397 N N . LEU A 1 307 ? 0.961 12.708 11.457 1.00 96.12 307 LEU A N 1
ATOM 2398 C CA . LEU A 1 307 ? 0.530 13.433 12.644 1.00 96.12 307 LEU A CA 1
ATOM 2399 C C . LEU A 1 307 ? 1.734 13.790 13.514 1.00 96.12 307 LEU A C 1
ATOM 2401 O O . LEU A 1 307 ? 2.737 13.076 13.555 1.00 96.12 307 LEU A O 1
ATOM 2405 N N . THR A 1 308 ? 1.634 14.902 14.224 1.00 95.75 308 THR A N 1
ATOM 2406 C CA . THR A 1 308 ? 2.460 15.144 15.407 1.00 95.75 308 THR A CA 1
ATOM 2407 C C . THR A 1 308 ? 1.978 14.292 16.584 1.00 95.75 308 THR A C 1
ATOM 2409 O O . THR A 1 308 ? 0.894 13.711 16.540 1.00 95.75 308 THR A O 1
ATOM 2412 N N . MET A 1 309 ? 2.771 14.204 17.655 1.00 89.56 309 MET A N 1
ATOM 2413 C CA . MET A 1 309 ? 2.348 13.497 18.872 1.00 89.56 309 MET A CA 1
ATOM 2414 C C . MET A 1 309 ? 1.049 14.059 19.454 1.00 89.56 309 MET A C 1
ATOM 2416 O O . MET A 1 309 ? 0.153 13.282 19.774 1.00 89.56 309 MET A O 1
ATOM 2420 N N . ASP A 1 310 ? 0.913 15.382 19.509 1.00 91.25 310 ASP A N 1
ATOM 2421 C CA . ASP A 1 310 ? -0.292 16.028 20.036 1.00 91.25 310 ASP A CA 1
ATOM 2422 C C . ASP A 1 310 ? -1.508 15.756 19.131 1.00 91.25 310 ASP A C 1
ATOM 2424 O O . ASP A 1 310 ? -2.566 15.348 19.609 1.00 91.25 310 ASP A O 1
ATOM 2428 N N . GLU A 1 311 ? -1.335 15.860 17.808 1.00 94.81 311 GLU A N 1
ATOM 2429 C CA . GLU A 1 311 ? -2.383 15.520 16.830 1.00 94.81 311 GLU A CA 1
ATOM 2430 C C . GLU A 1 311 ? -2.724 14.023 16.814 1.00 94.81 311 GLU A C 1
ATOM 2432 O O . GLU A 1 311 ? -3.800 13.642 16.370 1.00 94.81 311 GLU A O 1
ATOM 2437 N N . SER A 1 312 ? -1.827 13.142 17.264 1.00 92.06 312 SER A N 1
ATOM 2438 C CA . SER A 1 312 ? -2.126 11.708 17.338 1.00 92.06 312 SER A CA 1
ATOM 2439 C C . SER A 1 312 ? -3.125 11.375 18.447 1.00 92.06 312 SER A C 1
ATOM 2441 O O . SER A 1 312 ? -3.848 10.384 18.327 1.00 92.06 312 SER A O 1
ATOM 2443 N N . VAL A 1 313 ? -3.182 12.212 19.490 1.00 90.38 313 VAL A N 1
ATOM 2444 C CA . VAL A 1 313 ? -4.144 12.110 20.594 1.00 90.38 313 VAL A CA 1
ATOM 2445 C C . VAL A 1 313 ? -5.476 12.750 20.203 1.00 90.38 313 VAL A C 1
ATOM 2447 O O . VAL A 1 313 ? -6.526 12.168 20.465 1.00 90.38 313 VAL A O 1
ATOM 2450 N N . ASP A 1 314 ? -5.432 13.910 19.542 1.00 94.12 314 ASP A N 1
ATOM 2451 C CA . ASP A 1 314 ? -6.607 14.608 19.013 1.00 94.12 314 ASP A CA 1
ATOM 2452 C C . ASP A 1 314 ? -6.470 14.838 17.502 1.00 94.12 314 ASP A C 1
ATOM 2454 O O . ASP A 1 314 ? -5.942 15.848 17.030 1.00 94.12 314 ASP A O 1
ATOM 2458 N N . TRP A 1 315 ? -6.922 13.854 16.727 1.00 96.31 315 TRP A N 1
ATOM 2459 C CA . TRP A 1 315 ? -6.731 13.815 15.276 1.00 96.31 315 TRP A CA 1
ATOM 2460 C C . TRP A 1 315 ? -7.772 14.621 14.495 1.00 96.31 315 TRP A C 1
ATOM 2462 O O . TRP A 1 315 ? -7.576 14.875 13.303 1.00 96.31 315 TRP A O 1
ATOM 2472 N N . ILE A 1 316 ? -8.880 15.036 15.119 1.00 96.25 316 ILE A N 1
ATOM 2473 C CA . ILE A 1 316 ? -9.967 15.747 14.427 1.00 96.25 316 ILE A CA 1
ATOM 2474 C C . ILE A 1 316 ? -9.464 17.076 13.831 1.00 96.25 316 ILE A C 1
ATOM 2476 O O . ILE A 1 316 ? -9.632 17.277 12.623 1.00 96.25 316 ILE A O 1
ATOM 2480 N N . PRO A 1 317 ? -8.739 17.937 14.575 1.00 97.38 317 PRO A N 1
ATOM 2481 C CA . PRO A 1 317 ? -8.122 19.136 14.000 1.00 97.38 317 PRO A CA 1
ATOM 2482 C C . PRO A 1 317 ? -7.147 18.835 12.851 1.00 97.38 317 PRO A C 1
ATOM 2484 O O . PRO A 1 317 ? -6.973 19.644 11.932 1.00 97.38 317 PRO A O 1
ATOM 2487 N N . ALA A 1 318 ? -6.511 17.660 12.865 1.00 97.12 318 ALA A N 1
ATOM 2488 C CA . ALA A 1 318 ? -5.604 17.242 11.804 1.00 97.12 318 ALA A CA 1
ATOM 2489 C C . ALA A 1 318 ? -6.350 16.888 10.504 1.00 97.12 318 ALA A C 1
ATOM 2491 O O . ALA A 1 318 ? -5.823 17.159 9.420 1.00 97.12 318 ALA A O 1
ATOM 2492 N N . VAL A 1 319 ? -7.586 16.371 10.577 1.00 97.88 319 VAL A N 1
ATOM 2493 C CA . VAL A 1 319 ? -8.478 16.209 9.408 1.00 97.88 319 VAL A CA 1
ATOM 2494 C C . VAL A 1 319 ? -8.760 17.567 8.777 1.00 97.88 319 VAL A C 1
ATOM 2496 O O . VAL A 1 319 ? -8.536 17.747 7.575 1.00 97.88 319 VAL A O 1
ATOM 2499 N N . GLU A 1 320 ? -9.160 18.545 9.591 1.00 97.75 320 GLU A N 1
ATOM 2500 C CA . GLU A 1 320 ? -9.478 19.887 9.103 1.00 97.75 320 GLU A CA 1
ATOM 2501 C C . GLU A 1 320 ? -8.272 20.564 8.451 1.00 97.75 320 GLU A C 1
ATOM 2503 O O . GLU A 1 320 ? -8.346 21.146 7.360 1.00 97.75 320 GLU A O 1
ATOM 2508 N N . SER A 1 321 ? -7.119 20.446 9.115 1.00 96.69 321 SER A N 1
ATOM 2509 C CA . SER A 1 321 ? -5.840 20.933 8.619 1.00 96.69 321 SER A CA 1
ATOM 2510 C C . SER A 1 321 ? -5.452 20.238 7.313 1.00 96.69 321 SER A C 1
ATOM 2512 O O . SER A 1 321 ? -4.985 20.898 6.382 1.00 96.69 321 SER A O 1
ATOM 2514 N N . CYS A 1 322 ? -5.686 18.928 7.189 1.00 96.81 322 CYS A N 1
ATOM 2515 C CA . CYS A 1 322 ? -5.408 18.166 5.975 1.00 96.81 322 CYS A CA 1
ATOM 2516 C C . CYS A 1 322 ? -6.194 18.715 4.779 1.00 96.81 322 CYS A C 1
ATOM 2518 O O . CYS A 1 322 ? -5.583 19.057 3.760 1.00 96.81 322 CYS A O 1
ATOM 2520 N N . PHE A 1 323 ? -7.514 18.875 4.910 1.00 98.06 323 PHE A N 1
ATOM 2521 C CA . PHE A 1 323 ? -8.363 19.391 3.835 1.00 98.06 323 PHE A CA 1
ATOM 2522 C C . PHE A 1 323 ? -8.047 20.841 3.481 1.00 98.06 323 PHE A C 1
ATOM 2524 O O . PHE A 1 323 ? -7.883 21.162 2.301 1.00 98.06 323 PHE A O 1
ATOM 2531 N N . ARG A 1 324 ? -7.846 21.703 4.482 1.00 97.06 324 ARG A N 1
ATOM 2532 C CA . ARG A 1 324 ? -7.416 23.089 4.257 1.00 97.06 324 ARG A CA 1
ATOM 2533 C C . ARG A 1 324 ? -6.111 23.142 3.481 1.00 97.06 324 ARG A C 1
ATOM 2535 O O . ARG A 1 324 ? -5.985 23.878 2.511 1.00 97.06 324 ARG A O 1
ATOM 2542 N N . MET A 1 325 ? -5.133 22.340 3.884 1.00 95.38 325 MET A N 1
ATOM 2543 C CA . MET A 1 325 ? -3.810 22.391 3.288 1.00 95.38 325 MET A CA 1
ATOM 2544 C C . MET A 1 325 ? -3.713 21.728 1.909 1.00 95.38 325 MET A C 1
ATOM 2546 O O . MET A 1 325 ? -2.938 22.199 1.081 1.00 95.38 325 MET A O 1
ATOM 2550 N N . LYS A 1 326 ? -4.379 20.588 1.686 1.00 96.12 326 LYS A N 1
ATOM 2551 C CA . LYS A 1 326 ? -4.233 19.796 0.450 1.00 96.12 326 LYS A CA 1
ATOM 2552 C C . LYS A 1 326 ? -5.273 20.139 -0.611 1.00 96.12 326 LYS A C 1
ATOM 2554 O O . LYS A 1 326 ? -4.960 20.051 -1.797 1.00 96.12 326 LYS A O 1
ATOM 2559 N N . LEU A 1 327 ? -6.474 20.517 -0.180 1.00 97.44 327 LEU A N 1
ATOM 2560 C CA . LEU A 1 327 ? -7.634 20.748 -1.042 1.00 97.44 327 LEU A CA 1
ATOM 2561 C C . LEU A 1 327 ? -8.122 22.205 -1.021 1.00 97.44 327 LEU A C 1
ATOM 2563 O O . LEU A 1 327 ? -9.055 22.539 -1.742 1.00 97.44 327 LEU A O 1
ATOM 2567 N N . ASN A 1 328 ? -7.497 23.074 -0.217 1.00 97.00 328 ASN A N 1
ATOM 2568 C CA . ASN A 1 328 ? -7.872 24.483 -0.067 1.00 97.00 328 ASN A CA 1
ATOM 2569 C C . ASN A 1 328 ? -9.335 24.688 0.387 1.00 97.00 328 ASN A C 1
ATOM 2571 O O . ASN A 1 328 ? -9.994 25.646 -0.019 1.00 97.00 328 ASN A O 1
ATOM 2575 N N . LEU A 1 329 ? -9.849 23.779 1.225 1.00 97.62 329 LEU A N 1
ATOM 2576 C CA . LEU A 1 329 ? -11.187 23.883 1.816 1.00 97.62 329 LEU A CA 1
ATOM 2577 C C . LEU A 1 329 ? -11.111 24.636 3.148 1.00 97.62 329 LEU A C 1
ATOM 2579 O O . LEU A 1 329 ? -10.425 24.196 4.073 1.00 97.62 329 LEU A O 1
ATOM 2583 N N . THR A 1 330 ? -11.797 25.773 3.262 1.00 97.62 330 THR A N 1
ATOM 2584 C CA . THR A 1 330 ? -11.840 26.535 4.522 1.00 97.62 330 THR A CA 1
ATOM 2585 C C . THR A 1 330 ? -12.661 25.787 5.580 1.00 97.62 330 THR A C 1
ATOM 2587 O O . THR A 1 330 ? -13.493 24.963 5.199 1.00 97.62 330 THR A O 1
ATOM 2590 N N . PRO A 1 331 ? -12.446 26.032 6.887 1.00 98.00 331 PRO A N 1
ATOM 2591 C CA . PRO A 1 331 ? -13.214 25.370 7.946 1.00 98.00 331 PRO A CA 1
ATOM 2592 C C . PRO A 1 331 ? -14.731 25.484 7.755 1.00 98.00 331 PRO A C 1
ATOM 2594 O O . PRO A 1 331 ? -15.436 24.498 7.920 1.00 98.00 331 PRO A O 1
ATOM 2597 N N . GLU A 1 332 ? -15.215 26.637 7.290 1.00 98.19 332 GLU A N 1
ATOM 2598 C CA . GLU A 1 332 ? -16.641 26.882 7.045 1.00 98.19 332 GLU A CA 1
ATOM 2599 C C . GLU A 1 332 ? -17.186 25.954 5.949 1.00 98.19 332 GLU A C 1
ATOM 2601 O O . GLU A 1 332 ? -18.219 25.319 6.120 1.00 98.19 332 GLU A O 1
ATOM 2606 N N . ILE A 1 333 ? -16.446 25.792 4.843 1.00 98.12 333 ILE A N 1
ATOM 2607 C CA . ILE A 1 333 ? -16.835 24.872 3.762 1.00 98.12 333 ILE A CA 1
ATOM 2608 C C . ILE A 1 333 ? -16.817 23.424 4.257 1.00 98.12 333 ILE A C 1
ATOM 2610 O O . ILE A 1 333 ? -17.640 22.617 3.833 1.00 98.12 333 ILE A O 1
ATOM 2614 N N . GLN A 1 334 ? -15.857 23.071 5.112 1.00 98.12 334 GLN A N 1
ATOM 2615 C CA . GLN A 1 334 ? -15.761 21.720 5.653 1.00 98.12 334 GLN A CA 1
ATOM 2616 C C . GLN A 1 334 ? -16.949 21.401 6.563 1.00 98.12 334 GLN A C 1
ATOM 2618 O O . GLN A 1 334 ? -17.542 20.343 6.400 1.00 98.12 334 GLN A O 1
ATOM 2623 N N . GLU A 1 335 ? -17.335 22.319 7.449 1.00 97.69 335 GLU A N 1
ATOM 2624 C CA . GLU A 1 335 ? -18.507 22.166 8.319 1.00 97.69 335 GLU A CA 1
ATOM 2625 C C . GLU A 1 335 ? -19.813 22.055 7.514 1.00 97.69 335 GLU A C 1
ATOM 2627 O O . GLU A 1 335 ? -20.657 21.210 7.806 1.00 97.69 335 GLU A O 1
ATOM 2632 N N . GLU A 1 336 ? -19.965 22.861 6.460 1.00 97.88 336 GLU A N 1
ATOM 2633 C CA . GLU A 1 336 ? -21.156 22.845 5.603 1.00 97.88 336 GLU A CA 1
ATOM 2634 C C . GLU A 1 336 ? -21.252 21.577 4.736 1.00 97.88 336 GLU A C 1
ATOM 2636 O O . GLU A 1 336 ? -22.344 21.051 4.510 1.00 97.88 336 GLU A O 1
ATOM 2641 N N . CYS A 1 337 ? -20.117 21.093 4.220 1.00 98.31 337 CYS A N 1
ATOM 2642 C CA . CYS A 1 337 ? -20.095 20.112 3.133 1.00 98.31 337 CYS A CA 1
ATOM 2643 C C . CYS A 1 337 ? -19.560 18.730 3.511 1.00 98.31 337 CYS A C 1
ATOM 2645 O O . CYS A 1 337 ? -19.644 17.825 2.677 1.00 98.31 337 CYS A O 1
ATOM 2647 N N . LEU A 1 338 ? -18.954 18.550 4.685 1.00 98.44 338 LEU A N 1
ATOM 2648 C CA . LEU A 1 338 ? -18.291 17.307 5.074 1.00 98.44 338 LEU A CA 1
ATOM 2649 C C . LEU A 1 338 ? -18.854 16.770 6.391 1.00 98.44 338 LEU A C 1
ATOM 2651 O O . LEU A 1 338 ? -19.108 17.506 7.337 1.00 98.44 338 LEU A O 1
ATOM 2655 N N . SER A 1 339 ? -18.988 15.449 6.479 1.00 98.00 339 SER A N 1
ATOM 2656 C CA . SER A 1 339 ? -19.340 14.752 7.718 1.00 98.00 339 SER A CA 1
ATOM 2657 C C . SER A 1 339 ? -18.352 13.624 7.992 1.00 98.00 339 SER A C 1
ATOM 2659 O O . SER A 1 339 ? -18.161 12.753 7.137 1.00 98.00 339 SER A O 1
ATOM 2661 N N . ILE A 1 340 ? -17.748 13.617 9.180 1.00 97.88 340 ILE A N 1
ATOM 2662 C CA . ILE A 1 340 ? -16.847 12.546 9.620 1.00 97.88 340 ILE A CA 1
ATOM 2663 C C . ILE A 1 340 ? -17.683 11.342 10.068 1.00 97.88 340 ILE A C 1
ATOM 2665 O O . ILE A 1 340 ? -18.527 11.450 10.958 1.00 97.88 340 ILE A O 1
ATOM 2669 N N . ASP A 1 341 ? -17.438 10.179 9.470 1.00 96.62 341 ASP A N 1
ATOM 2670 C CA . ASP A 1 341 ? -18.066 8.923 9.872 1.00 96.62 341 ASP A CA 1
ATOM 2671 C C . ASP A 1 341 ? -17.271 8.296 11.023 1.00 96.62 341 ASP A C 1
ATOM 2673 O O . ASP A 1 341 ? -16.361 7.491 10.812 1.00 96.62 341 ASP A O 1
ATOM 2677 N N . MET A 1 342 ? -17.612 8.666 12.259 1.00 93.88 342 MET A N 1
ATOM 2678 C CA . MET A 1 342 ? -16.921 8.181 13.463 1.00 93.88 342 MET A CA 1
ATOM 2679 C C . MET A 1 342 ? -16.956 6.654 13.610 1.00 93.88 342 MET A C 1
ATOM 2681 O O . MET A 1 342 ? -16.065 6.079 14.229 1.00 93.88 342 MET A O 1
ATOM 2685 N N . SER A 1 343 ? -17.949 5.979 13.019 1.00 86.81 343 SER A N 1
ATOM 2686 C CA . SER A 1 343 ? -18.047 4.516 13.064 1.00 86.81 343 SER A CA 1
ATOM 2687 C C . SER A 1 343 ? -16.996 3.817 12.196 1.00 86.81 343 SER A C 1
ATOM 2689 O O . SER A 1 343 ? -16.669 2.656 12.432 1.00 86.81 343 SER A O 1
ATOM 2691 N N . SER A 1 344 ? -16.431 4.537 11.223 1.00 88.50 344 SER A N 1
ATOM 2692 C CA . SER A 1 344 ? -15.382 4.038 10.330 1.00 88.50 344 SER A CA 1
ATOM 2693 C C . SER A 1 344 ? -13.966 4.157 10.904 1.00 88.50 344 SER A C 1
ATOM 2695 O O . SER A 1 344 ? -13.018 3.715 10.257 1.00 88.50 344 SER A O 1
ATOM 2697 N N . TYR A 1 345 ? -13.806 4.752 12.093 1.00 93.12 345 TYR A N 1
ATOM 2698 C CA . TYR A 1 345 ? -12.496 4.953 12.704 1.00 93.12 345 TYR A CA 1
ATOM 2699 C C . TYR A 1 345 ? -11.856 3.617 13.110 1.00 93.12 345 TYR A C 1
ATOM 2701 O O . TYR A 1 345 ? -12.410 2.845 13.901 1.00 93.12 345 TYR A O 1
ATOM 2709 N N . VAL A 1 346 ? -10.671 3.337 12.568 1.00 85.00 346 VAL A N 1
ATOM 2710 C CA . VAL A 1 346 ? -9.893 2.125 12.855 1.00 85.00 346 VAL A CA 1
ATOM 2711 C C . VAL A 1 346 ? -8.415 2.469 12.959 1.00 85.00 346 VAL A C 1
ATOM 2713 O O . VAL A 1 346 ? -7.855 3.095 12.062 1.00 85.00 346 VAL A O 1
ATOM 2716 N N . VAL A 1 347 ? -7.761 1.996 14.018 1.00 88.75 347 VAL A N 1
ATOM 2717 C CA . VAL A 1 347 ? -6.304 2.075 14.163 1.00 88.75 347 VAL A CA 1
ATOM 2718 C C . VAL A 1 347 ? -5.682 0.755 13.720 1.00 88.75 347 VAL A C 1
ATOM 2720 O O . VAL A 1 347 ? -6.156 -0.314 14.096 1.00 88.75 347 VAL A O 1
ATOM 2723 N N . SER A 1 348 ? -4.625 0.833 12.923 1.00 85.81 348 SER A N 1
ATOM 2724 C CA . SER A 1 348 ? -3.807 -0.304 12.506 1.00 85.81 348 SER A CA 1
ATOM 2725 C C . SER A 1 348 ? -2.331 0.017 12.706 1.00 85.81 348 SER A C 1
ATOM 2727 O O . SER A 1 348 ? -1.924 1.164 12.526 1.00 85.81 348 SER A O 1
ATOM 2729 N N . GLU A 1 349 ? -1.521 -0.986 13.021 1.00 90.12 349 GLU A N 1
ATOM 2730 C CA . GLU A 1 349 ? -0.073 -0.833 13.170 1.00 90.12 349 GLU A CA 1
ATOM 2731 C C . GLU A 1 349 ? 0.648 -1.733 12.170 1.00 90.12 349 GLU A C 1
ATOM 2733 O O . GLU A 1 349 ? 0.284 -2.897 12.012 1.00 90.12 349 GLU A O 1
ATOM 2738 N N . ASP A 1 350 ? 1.646 -1.182 11.483 1.00 84.06 350 ASP A N 1
ATOM 2739 C CA . ASP A 1 350 ? 2.488 -1.923 10.545 1.00 84.06 350 ASP A CA 1
ATOM 2740 C C . ASP A 1 350 ? 3.962 -1.622 10.810 1.00 84.06 350 ASP A C 1
ATOM 2742 O O . ASP A 1 350 ? 4.347 -0.456 10.935 1.00 84.06 350 ASP A O 1
ATOM 2746 N N . ARG A 1 351 ? 4.783 -2.668 10.911 1.00 90.00 351 ARG A N 1
ATOM 2747 C CA . ARG A 1 351 ? 6.197 -2.585 11.283 1.00 90.00 351 ARG A CA 1
ATOM 2748 C C . ARG A 1 351 ? 7.061 -2.997 10.105 1.00 90.00 351 ARG A C 1
ATOM 2750 O O . ARG A 1 351 ? 7.137 -4.172 9.757 1.00 90.00 351 ARG A O 1
ATOM 2757 N N . VAL A 1 352 ? 7.789 -2.037 9.544 1.00 86.25 352 VAL A N 1
ATOM 2758 C CA . VAL A 1 352 ? 8.615 -2.243 8.348 1.00 86.25 352 VAL A CA 1
ATOM 2759 C C . VAL A 1 352 ? 9.998 -1.619 8.501 1.00 86.25 352 VAL A C 1
ATOM 2761 O O . VAL A 1 352 ? 10.192 -0.645 9.228 1.00 86.25 352 VAL A O 1
ATOM 2764 N N . MET A 1 353 ? 10.991 -2.162 7.799 1.00 87.06 353 MET A N 1
ATOM 2765 C CA . MET A 1 353 ? 12.310 -1.529 7.709 1.00 87.06 353 MET A CA 1
ATOM 2766 C C . MET A 1 353 ? 12.203 -0.274 6.833 1.00 87.06 353 MET A C 1
ATOM 2768 O O . MET A 1 353 ? 11.809 -0.366 5.671 1.00 87.06 353 MET A O 1
ATOM 2772 N N . SER A 1 354 ? 12.535 0.909 7.360 1.00 85.25 354 SER A N 1
ATOM 2773 C CA . SER A 1 354 ? 12.325 2.147 6.601 1.00 85.25 354 SER A CA 1
ATOM 2774 C C . SER A 1 354 ? 13.394 2.346 5.531 1.00 85.25 354 SER A C 1
ATOM 2776 O O . SER A 1 354 ? 14.575 2.493 5.840 1.00 85.25 354 SER A O 1
ATOM 2778 N N . SER A 1 355 ? 12.980 2.466 4.269 1.00 82.19 355 SER A N 1
ATOM 2779 C CA . SER A 1 355 ? 13.878 2.875 3.179 1.00 82.19 355 SER A CA 1
ATOM 2780 C C . SER A 1 355 ? 14.365 4.322 3.338 1.00 82.19 355 SER A C 1
ATOM 2782 O O . SER A 1 355 ? 15.493 4.650 2.977 1.00 82.19 355 SER A O 1
ATOM 2784 N N . SER A 1 356 ? 13.532 5.190 3.927 1.00 87.50 356 SER A N 1
ATOM 2785 C CA . SER A 1 356 ? 13.840 6.614 4.128 1.00 87.50 356 SER A CA 1
ATOM 2786 C C . SER A 1 356 ? 14.701 6.902 5.360 1.00 87.50 356 SER A C 1
ATOM 2788 O O . SER A 1 356 ? 15.336 7.955 5.428 1.00 87.50 356 SER A O 1
ATOM 2790 N N . VAL A 1 357 ? 14.705 5.996 6.340 1.00 92.88 357 VAL A N 1
ATOM 2791 C CA . VAL A 1 357 ? 15.477 6.103 7.583 1.00 92.88 357 VAL A CA 1
ATOM 2792 C C . VAL A 1 357 ? 16.213 4.773 7.776 1.00 92.88 357 VAL A C 1
ATOM 2794 O O . VAL A 1 357 ? 15.689 3.874 8.434 1.00 92.88 357 VAL A O 1
ATOM 2797 N N . PRO A 1 358 ? 17.388 4.607 7.147 1.00 88.81 358 PRO A N 1
ATOM 2798 C CA . PRO A 1 358 ? 18.085 3.328 7.120 1.00 88.81 358 PRO A CA 1
ATOM 2799 C C . PRO A 1 358 ? 18.493 2.871 8.527 1.00 88.81 358 PRO A C 1
ATOM 2801 O O . PRO A 1 358 ? 18.687 3.684 9.430 1.00 88.81 358 PRO A O 1
ATOM 2804 N N . CYS A 1 359 ? 18.645 1.552 8.688 1.00 91.94 359 CYS A N 1
ATOM 2805 C CA . CYS A 1 359 ? 19.041 0.891 9.941 1.00 91.94 359 CYS A CA 1
ATOM 2806 C C . CYS A 1 359 ? 18.039 1.029 11.103 1.00 91.94 359 CYS A C 1
ATOM 2808 O O . CYS A 1 359 ? 18.382 0.709 12.239 1.00 91.94 359 CYS A O 1
ATOM 2810 N N . LEU A 1 360 ? 16.809 1.474 10.828 1.00 93.75 360 LEU A N 1
ATOM 2811 C CA . LEU A 1 360 ? 15.736 1.601 11.807 1.00 93.75 360 LEU A CA 1
ATOM 2812 C C . LEU A 1 360 ? 14.455 0.929 11.306 1.00 93.75 360 LEU A C 1
ATOM 2814 O O . LEU A 1 360 ? 13.965 1.215 10.207 1.00 93.75 360 LEU A O 1
ATOM 2818 N N . PHE A 1 361 ? 13.859 0.099 12.161 1.00 93.75 361 PHE A N 1
ATOM 2819 C CA . PHE A 1 361 ? 12.466 -0.293 11.985 1.00 93.75 361 PHE A CA 1
ATOM 2820 C C . PHE A 1 361 ? 11.566 0.919 12.226 1.00 93.75 361 PHE A C 1
ATOM 2822 O O . PHE A 1 361 ? 11.823 1.749 13.101 1.00 93.75 361 PHE A O 1
ATOM 2829 N N . SER A 1 362 ? 10.528 1.041 11.409 1.00 95.19 362 SER A N 1
ATOM 2830 C CA . SER A 1 362 ? 9.464 2.017 11.576 1.00 95.19 362 SER A CA 1
ATOM 2831 C C . SER A 1 362 ? 8.141 1.300 11.800 1.00 95.19 362 SER A C 1
ATOM 2833 O O . SER A 1 362 ? 7.729 0.506 10.958 1.00 95.19 362 SER A O 1
ATOM 2835 N N . THR A 1 363 ? 7.477 1.624 12.904 1.00 94.75 363 THR A N 1
ATOM 2836 C CA . THR A 1 363 ? 6.099 1.224 13.178 1.00 94.75 363 THR A CA 1
ATOM 2837 C C . THR A 1 363 ? 5.165 2.376 12.846 1.00 94.75 363 THR A C 1
ATOM 2839 O O . THR A 1 363 ? 5.182 3.441 13.472 1.00 94.75 363 THR A O 1
ATOM 2842 N N . TYR A 1 364 ? 4.358 2.171 11.815 1.00 94.75 364 TYR A N 1
ATOM 2843 C CA . TYR A 1 364 ? 3.363 3.106 11.325 1.00 94.75 364 TYR A CA 1
ATOM 2844 C C . TYR A 1 364 ? 2.037 2.852 12.032 1.00 94.75 364 TYR A C 1
ATOM 2846 O O . TYR A 1 364 ? 1.352 1.871 11.750 1.00 94.75 364 TYR A O 1
ATOM 2854 N N . LYS A 1 365 ? 1.659 3.756 12.938 1.00 94.75 365 LYS A N 1
ATOM 2855 C CA . LYS A 1 365 ? 0.366 3.718 13.631 1.00 94.75 365 LYS A CA 1
ATOM 2856 C C . LYS A 1 365 ? -0.648 4.502 12.814 1.00 94.75 365 LYS A C 1
ATOM 2858 O O . LYS A 1 365 ? -0.709 5.726 12.903 1.00 94.75 365 LYS A O 1
ATOM 2863 N N . THR A 1 366 ? -1.394 3.808 11.968 1.00 94.69 366 THR A N 1
ATOM 2864 C CA . THR A 1 366 ? -2.310 4.418 11.004 1.00 94.69 366 THR A CA 1
ATOM 2865 C C . THR A 1 366 ? -3.722 4.482 11.563 1.00 94.69 366 THR A C 1
ATOM 2867 O O . THR A 1 366 ? -4.351 3.460 11.818 1.00 94.69 366 THR A O 1
ATOM 2870 N N . GLN A 1 367 ? -4.231 5.697 11.712 1.00 95.94 367 GLN A N 1
ATOM 2871 C CA . GLN A 1 367 ? -5.615 6.011 12.024 1.00 95.94 367 GLN A CA 1
ATOM 2872 C C . GLN A 1 367 ? -6.379 6.171 10.709 1.00 95.94 367 GLN A C 1
ATOM 2874 O O . GLN A 1 367 ? -6.118 7.094 9.939 1.00 95.94 367 GLN A O 1
ATOM 2879 N N . ASN A 1 368 ? -7.288 5.251 10.419 1.00 93.50 368 ASN A N 1
ATOM 2880 C CA . ASN A 1 368 ? -8.086 5.227 9.200 1.00 93.50 368 ASN A CA 1
ATOM 2881 C C . ASN A 1 368 ? -9.490 5.731 9.511 1.00 93.50 368 ASN A C 1
ATOM 2883 O O . ASN A 1 368 ? -10.090 5.284 10.485 1.00 93.50 368 ASN A O 1
ATOM 2887 N N . LEU A 1 369 ? -10.022 6.625 8.681 1.00 97.31 369 LEU A N 1
ATOM 2888 C CA . LEU A 1 369 ? -11.396 7.105 8.802 1.00 97.31 369 LEU A CA 1
ATOM 2889 C C . LEU A 1 369 ? -11.990 7.491 7.450 1.00 97.31 369 LEU A C 1
ATOM 2891 O O . LEU A 1 369 ? -11.277 7.749 6.478 1.00 97.31 369 LEU A O 1
ATOM 2895 N N . THR A 1 370 ? -13.313 7.590 7.418 1.00 97.56 370 THR A N 1
ATOM 2896 C CA . THR A 1 370 ? -14.097 8.038 6.269 1.00 97.56 370 THR A CA 1
ATOM 2897 C C . THR A 1 370 ? -14.703 9.411 6.535 1.00 97.56 370 THR A C 1
ATOM 2899 O O . THR A 1 370 ? -15.298 9.660 7.583 1.00 97.56 370 THR A O 1
ATOM 2902 N N . VAL A 1 371 ? -14.591 10.300 5.551 1.00 98.50 371 VAL A N 1
ATOM 2903 C CA . VAL A 1 371 ? -15.294 11.586 5.506 1.00 98.50 371 VAL A CA 1
ATOM 2904 C C . VAL A 1 371 ? -16.221 11.561 4.305 1.00 98.50 371 VAL A C 1
ATOM 2906 O O . VAL A 1 371 ? -15.790 11.250 3.199 1.00 98.50 371 VAL A O 1
ATOM 2909 N N . ARG A 1 372 ? -17.495 11.891 4.502 1.00 98.44 372 ARG A N 1
ATOM 2910 C CA . ARG A 1 372 ? -18.498 11.913 3.433 1.00 98.44 372 ARG A CA 1
ATOM 2911 C C . ARG A 1 372 ? -18.806 13.346 3.030 1.00 98.44 372 ARG A C 1
ATOM 2913 O O . ARG A 1 372 ? -18.963 14.201 3.895 1.00 98.44 372 ARG A O 1
ATOM 2920 N N . VAL A 1 373 ? -18.928 13.589 1.730 1.00 98.50 373 VAL A N 1
ATOM 2921 C CA . VAL A 1 373 ? -19.420 14.858 1.187 1.00 98.50 373 VAL A CA 1
ATOM 2922 C C . VAL A 1 373 ? -20.948 14.878 1.275 1.00 98.50 373 VAL A C 1
ATOM 2924 O O . VAL A 1 373 ? -21.613 14.054 0.642 1.00 98.50 373 VAL A O 1
ATOM 2927 N N . THR A 1 374 ? -21.504 15.807 2.051 1.00 98.06 374 THR A N 1
ATOM 2928 C CA . THR A 1 374 ? -22.949 15.968 2.283 1.00 98.06 374 THR A CA 1
ATOM 2929 C C . THR A 1 374 ? -23.624 16.794 1.186 1.00 98.06 374 THR A C 1
ATOM 2931 O O . THR A 1 374 ? -24.714 16.433 0.745 1.00 98.06 374 THR A O 1
ATOM 2934 N N . ASP A 1 375 ? -22.959 17.840 0.684 1.00 97.69 375 ASP A N 1
ATOM 2935 C CA . ASP A 1 375 ? -23.415 18.661 -0.445 1.00 97.69 375 ASP A CA 1
ATOM 2936 C C . ASP A 1 375 ? -22.340 18.769 -1.535 1.00 97.69 375 ASP A C 1
ATOM 2938 O O . ASP A 1 375 ? -21.527 19.690 -1.573 1.00 97.69 375 ASP A O 1
ATOM 2942 N N . LYS A 1 376 ? -22.368 17.835 -2.489 1.00 97.62 376 LYS A N 1
ATOM 2943 C CA . LYS A 1 376 ? -21.458 17.851 -3.646 1.00 97.62 376 LYS A CA 1
ATOM 2944 C C . LYS A 1 376 ? -21.718 18.995 -4.630 1.00 97.62 376 LYS A C 1
ATOM 2946 O O . LYS A 1 376 ? -20.882 19.244 -5.493 1.00 97.62 376 LYS A O 1
ATOM 2951 N N . THR A 1 377 ? -22.885 19.639 -4.563 1.00 97.69 377 THR A N 1
ATOM 2952 C CA . THR A 1 377 ? -23.273 20.713 -5.491 1.00 97.69 377 THR A CA 1
ATOM 2953 C C . THR A 1 377 ? -22.805 22.086 -5.027 1.00 97.69 377 THR A C 1
ATOM 2955 O O . THR A 1 377 ? -22.897 23.058 -5.783 1.00 97.69 377 THR A O 1
ATOM 2958 N N . HIS A 1 378 ? -22.244 22.160 -3.818 1.00 97.81 378 HIS A N 1
ATOM 2959 C CA . HIS A 1 378 ? -21.728 23.386 -3.249 1.00 97.81 378 HIS A CA 1
ATOM 2960 C C . HIS A 1 378 ? -20.668 24.025 -4.158 1.00 97.81 378 HIS A C 1
ATOM 2962 O O . HIS A 1 378 ? -19.661 23.415 -4.526 1.00 97.81 378 HIS A O 1
ATOM 2968 N N . GLY A 1 379 ? -20.870 25.297 -4.518 1.00 97.38 379 GLY A N 1
ATOM 2969 C CA . GLY A 1 379 ? -20.075 25.971 -5.552 1.00 97.38 379 GLY A CA 1
ATOM 2970 C C . GLY A 1 379 ? -18.572 26.041 -5.259 1.00 97.38 379 GLY A C 1
ATOM 2971 O O . GLY A 1 379 ? -17.774 26.142 -6.191 1.00 97.38 379 GLY A O 1
ATOM 2972 N N . ARG A 1 380 ? -18.172 25.953 -3.983 1.00 96.75 380 ARG A N 1
ATOM 2973 C CA . ARG A 1 380 ? -16.761 25.941 -3.563 1.00 96.75 380 ARG A CA 1
ATOM 2974 C C . ARG A 1 380 ? -16.067 24.592 -3.763 1.00 96.75 380 ARG A C 1
ATOM 2976 O O . ARG A 1 380 ? -14.843 24.571 -3.838 1.00 96.75 380 ARG A O 1
ATOM 2983 N N . LEU A 1 381 ? -16.812 23.495 -3.915 1.00 98.06 381 LEU A N 1
ATOM 2984 C CA . LEU A 1 381 ? -16.242 22.166 -4.161 1.00 98.06 381 LEU A CA 1
ATOM 2985 C C . LEU A 1 381 ? -15.895 21.917 -5.637 1.00 98.06 381 LEU A C 1
ATOM 2987 O O . LEU A 1 381 ? -15.234 20.931 -5.957 1.00 98.06 381 LEU A O 1
ATOM 2991 N N . LYS A 1 382 ? -16.232 22.851 -6.536 1.00 97.88 382 LYS A N 1
ATOM 2992 C CA . LYS A 1 382 ? -15.788 22.813 -7.940 1.00 97.88 382 LYS A CA 1
ATOM 2993 C C . LYS A 1 382 ? -14.269 22.742 -8.080 1.00 97.88 382 LYS A C 1
ATOM 2995 O O . LYS A 1 382 ? -13.768 22.117 -9.007 1.00 97.88 382 LYS A O 1
ATOM 3000 N N . GLY A 1 383 ? -13.533 23.336 -7.136 1.00 97.19 383 GLY A N 1
ATOM 3001 C CA . GLY A 1 383 ? -12.068 23.287 -7.106 1.00 97.19 383 GLY A CA 1
ATOM 3002 C C . GLY A 1 383 ? -11.487 21.894 -6.837 1.00 97.19 383 GLY A C 1
ATOM 3003 O O . GLY A 1 383 ? -10.325 21.666 -7.154 1.00 97.19 383 GLY A O 1
ATOM 3004 N N . ILE A 1 384 ? -12.289 20.970 -6.298 1.00 98.12 384 ILE A N 1
ATOM 3005 C CA . ILE A 1 384 ? -11.921 19.563 -6.078 1.00 98.12 384 ILE A CA 1
ATOM 3006 C C . ILE A 1 384 ? -12.669 18.620 -7.034 1.00 98.12 384 ILE A C 1
ATOM 3008 O O . ILE A 1 384 ? -12.849 17.436 -6.752 1.00 98.12 384 ILE A O 1
ATOM 3012 N N . GLY A 1 385 ? -13.151 19.162 -8.155 1.00 97.94 385 GLY A N 1
ATOM 3013 C CA . GLY A 1 385 ? -13.794 18.401 -9.220 1.00 97.94 385 GLY A CA 1
ATOM 3014 C C . GLY A 1 385 ? -15.234 17.965 -8.949 1.00 97.94 385 GLY A C 1
ATOM 3015 O O . GLY A 1 385 ? -15.736 17.109 -9.669 1.00 97.94 385 GLY A O 1
ATOM 3016 N N . LEU A 1 386 ? -15.917 18.511 -7.938 1.00 98.38 386 LEU A N 1
ATOM 3017 C CA . LEU A 1 386 ? -17.326 18.202 -7.655 1.00 98.38 386 LEU A CA 1
ATOM 3018 C C . LEU A 1 386 ? -18.288 19.218 -8.301 1.00 98.38 386 LEU A C 1
ATOM 3020 O O . LEU A 1 386 ? -17.931 20.394 -8.411 1.00 98.38 386 LEU A O 1
ATOM 3024 N N . PRO A 1 387 ? -19.523 18.812 -8.668 1.00 98.00 387 PRO A N 1
ATOM 3025 C CA . PRO A 1 387 ? -20.151 17.497 -8.453 1.00 98.00 387 PRO A CA 1
ATOM 3026 C C . PRO A 1 387 ? -19.798 16.411 -9.483 1.00 98.00 387 PRO A C 1
ATOM 3028 O O . PRO A 1 387 ? -20.151 15.249 -9.272 1.00 98.00 387 PRO A O 1
ATOM 3031 N N . GLU A 1 388 ? -19.139 16.755 -10.588 1.00 98.00 388 GLU A N 1
ATOM 3032 C CA . GLU A 1 388 ? -18.915 15.851 -11.727 1.00 98.00 388 GLU A CA 1
ATOM 3033 C C . GLU A 1 388 ? -17.873 14.755 -11.455 1.00 98.00 388 GLU A C 1
ATOM 3035 O O . GLU A 1 388 ? -17.747 13.820 -12.242 1.00 98.00 388 GLU A O 1
ATOM 3040 N N . CYS A 1 389 ? -17.162 14.843 -10.328 1.00 97.62 389 CYS A N 1
ATOM 3041 C CA . CYS A 1 389 ? -16.071 13.950 -9.944 1.00 97.62 389 CYS A CA 1
ATOM 3042 C C . CYS A 1 389 ? -14.936 13.940 -10.983 1.00 97.62 389 CYS A C 1
ATOM 3044 O O . CYS A 1 389 ? -14.397 12.885 -11.314 1.00 97.62 389 CYS A O 1
ATOM 3046 N N . VAL A 1 390 ? -14.590 15.117 -11.513 1.00 97.81 390 VAL A N 1
ATOM 3047 C CA . VAL A 1 390 ? -13.498 15.281 -12.483 1.00 97.81 390 VAL A CA 1
ATOM 3048 C C . VAL A 1 390 ? -12.138 15.324 -11.793 1.00 97.81 390 VAL A C 1
ATOM 3050 O O . VAL A 1 390 ? -12.012 15.812 -10.668 1.00 97.81 390 VAL A O 1
ATOM 3053 N N . ASP A 1 391 ? -11.115 14.830 -12.483 1.00 97.88 391 ASP A N 1
ATOM 3054 C CA . ASP A 1 391 ? -9.728 14.918 -12.032 1.00 97.88 391 ASP A CA 1
ATOM 3055 C C . ASP A 1 391 ? -9.287 16.384 -11.909 1.00 97.88 391 ASP A C 1
ATOM 3057 O O . ASP A 1 391 ? -9.707 17.255 -12.677 1.00 97.88 391 ASP A O 1
ATOM 3061 N N . PHE A 1 392 ? -8.418 16.665 -10.941 1.00 98.38 392 PHE A N 1
ATOM 3062 C CA . PHE A 1 392 ? -7.925 18.018 -10.680 1.00 98.38 392 PHE A CA 1
ATOM 3063 C C . PHE A 1 392 ? -6.495 18.002 -10.136 1.00 98.38 392 PHE A C 1
ATOM 3065 O O . PHE A 1 392 ? -5.926 16.951 -9.837 1.00 98.38 392 PHE A O 1
ATOM 3072 N N . GLN A 1 393 ? -5.893 19.186 -10.013 1.00 98.00 393 GLN A N 1
ATOM 3073 C CA . GLN A 1 393 ? -4.536 19.356 -9.501 1.00 98.00 393 GLN A CA 1
ATOM 3074 C C . GLN A 1 393 ? -4.503 20.413 -8.396 1.00 98.00 393 GLN A C 1
ATOM 3076 O O . GLN A 1 393 ? -5.166 21.445 -8.494 1.00 98.00 393 GLN A O 1
ATOM 3081 N N . THR A 1 394 ? -3.695 20.178 -7.361 1.00 97.56 394 THR A N 1
ATOM 3082 C CA . THR A 1 394 ? -3.370 21.189 -6.344 1.00 97.56 394 THR A CA 1
ATOM 3083 C C . THR A 1 394 ? -1.861 21.311 -6.169 1.00 97.56 394 THR A C 1
ATOM 3085 O O . THR A 1 394 ? -1.124 20.365 -6.430 1.00 97.56 394 THR A O 1
ATOM 3088 N N . THR A 1 395 ? -1.383 22.471 -5.717 1.00 96.50 395 THR A N 1
ATOM 3089 C CA . THR A 1 395 ? 0.036 22.691 -5.404 1.00 96.50 395 THR A CA 1
ATOM 3090 C C . THR A 1 395 ? 0.159 23.125 -3.953 1.00 96.50 395 THR A C 1
ATOM 3092 O O . THR A 1 395 ? -0.445 24.113 -3.537 1.00 96.50 395 THR A O 1
ATOM 3095 N N . LYS A 1 396 ? 0.967 22.410 -3.169 1.00 92.69 396 LYS A N 1
ATOM 3096 C CA . LYS A 1 396 ? 1.223 22.726 -1.761 1.00 92.69 396 LYS A CA 1
ATOM 3097 C C . LYS A 1 396 ? 2.712 22.666 -1.480 1.00 92.69 396 LYS A C 1
ATOM 3099 O O . LYS A 1 396 ? 3.342 21.633 -1.679 1.00 92.69 396 LYS A O 1
ATOM 3104 N N . ASN A 1 397 ? 3.264 23.752 -0.942 1.00 92.25 397 ASN A N 1
ATOM 3105 C CA . ASN A 1 397 ? 4.685 23.851 -0.598 1.00 92.25 397 ASN A CA 1
ATOM 3106 C C . ASN A 1 397 ? 5.600 23.458 -1.772 1.00 92.25 397 ASN A C 1
ATOM 3108 O O . ASN A 1 397 ? 6.605 22.794 -1.550 1.00 92.25 397 ASN A O 1
ATOM 3112 N N . GLY A 1 398 ? 5.243 23.826 -3.007 1.00 92.69 398 GLY A N 1
ATOM 3113 C CA . GLY A 1 398 ? 5.997 23.466 -4.215 1.00 92.69 398 GLY A CA 1
ATOM 3114 C C . GLY A 1 398 ? 5.933 21.985 -4.607 1.00 92.69 398 GLY A C 1
ATOM 3115 O O . GLY A 1 398 ? 6.743 21.560 -5.419 1.00 92.69 398 GLY A O 1
ATOM 3116 N N . VAL A 1 399 ? 5.017 21.212 -4.018 1.00 94.00 399 VAL A N 1
ATOM 3117 C CA . VAL A 1 399 ? 4.680 19.853 -4.450 1.00 94.00 399 VAL A CA 1
ATOM 3118 C C . VAL A 1 399 ? 3.344 19.906 -5.175 1.00 94.00 399 VAL A C 1
ATOM 3120 O O . VAL A 1 399 ? 2.359 20.384 -4.602 1.00 94.00 399 VAL A O 1
ATOM 3123 N N . ASP A 1 400 ? 3.305 19.413 -6.406 1.00 96.69 400 ASP A N 1
ATOM 3124 C CA . ASP A 1 400 ? 2.067 19.272 -7.166 1.00 96.69 400 ASP A CA 1
ATOM 3125 C C . ASP A 1 400 ? 1.424 17.918 -6.875 1.00 96.69 400 ASP A C 1
ATOM 3127 O O . ASP A 1 400 ? 2.110 16.901 -6.816 1.00 96.69 400 ASP A O 1
ATOM 3131 N N . TYR A 1 401 ? 0.106 17.896 -6.730 1.00 96.56 401 TYR A N 1
ATOM 3132 C CA . TYR A 1 401 ? -0.703 16.707 -6.490 1.00 96.56 401 TYR A CA 1
ATOM 3133 C C . TYR A 1 401 ? -1.710 16.573 -7.620 1.00 96.56 401 TYR A C 1
ATOM 3135 O O . TYR A 1 401 ? -2.490 17.494 -7.852 1.00 96.56 401 TYR A O 1
ATOM 3143 N N . GLN A 1 402 ? -1.710 15.430 -8.294 1.00 97.19 402 GLN A N 1
ATOM 3144 C CA . GLN A 1 402 ? -2.755 15.043 -9.232 1.00 97.19 402 GLN A CA 1
ATOM 3145 C C . GLN A 1 402 ? -3.774 14.168 -8.508 1.00 97.19 402 GLN A C 1
ATOM 3147 O O . GLN A 1 402 ? -3.400 13.244 -7.783 1.00 97.19 402 GLN A O 1
ATOM 3152 N N . TRP A 1 403 ? -5.052 14.474 -8.692 1.00 97.69 403 TRP A N 1
ATOM 3153 C CA . TRP A 1 403 ? -6.157 13.860 -7.969 1.00 97.69 403 TRP A CA 1
ATOM 3154 C C . TRP A 1 403 ? -7.149 13.211 -8.925 1.00 97.69 403 TRP A C 1
ATOM 3156 O O . TRP A 1 403 ? -7.404 13.747 -10.002 1.00 97.69 403 TRP A O 1
ATOM 3166 N N . THR A 1 404 ? -7.745 12.098 -8.499 1.00 96.12 404 THR A N 1
ATOM 3167 C CA . THR A 1 404 ? -8.832 11.423 -9.216 1.00 96.12 404 THR A CA 1
ATOM 3168 C C . THR A 1 404 ? -9.919 10.932 -8.268 1.00 96.12 404 THR A C 1
ATOM 3170 O O . THR A 1 404 ? -9.654 10.635 -7.100 1.00 96.12 404 THR A O 1
ATOM 3173 N N . TRP A 1 405 ? -11.140 10.808 -8.782 1.00 97.00 405 TRP A N 1
ATOM 3174 C CA . TRP A 1 405 ? -12.278 10.221 -8.078 1.00 97.00 405 TRP A CA 1
ATOM 3175 C C . TRP A 1 405 ? -12.529 8.788 -8.560 1.00 97.00 405 TRP A C 1
ATOM 3177 O O . TRP A 1 405 ? -13.191 8.558 -9.579 1.00 97.00 405 TRP A O 1
ATOM 3187 N N . SER A 1 406 ? -12.036 7.813 -7.796 1.00 93.25 406 SER A N 1
ATOM 3188 C CA . SER A 1 406 ? -12.158 6.385 -8.108 1.00 93.25 406 SER A CA 1
ATOM 3189 C C . SER A 1 406 ? -13.455 5.796 -7.552 1.00 93.25 406 SER A C 1
ATOM 3191 O O . SER A 1 406 ? -13.880 6.176 -6.468 1.00 93.25 406 SER A O 1
ATOM 3193 N N . ILE A 1 407 ? -14.097 4.861 -8.256 1.00 92.81 407 ILE A N 1
ATOM 3194 C CA . ILE A 1 407 ? -15.326 4.207 -7.774 1.00 92.81 407 ILE A CA 1
ATOM 3195 C C . ILE A 1 407 ? -14.974 3.262 -6.616 1.00 92.81 407 ILE A C 1
ATOM 3197 O O . ILE A 1 407 ? -14.213 2.307 -6.786 1.00 92.81 407 ILE A O 1
ATOM 3201 N N . LEU A 1 408 ? -15.560 3.498 -5.443 1.00 87.19 408 LEU A N 1
ATOM 3202 C CA . LEU A 1 408 ? -15.356 2.676 -4.257 1.00 87.19 408 LEU A CA 1
ATOM 3203 C C . LEU A 1 408 ? -15.952 1.280 -4.487 1.00 87.19 408 LEU A C 1
ATOM 3205 O O . LEU A 1 408 ? -17.099 1.143 -4.910 1.00 87.19 408 LEU A O 1
ATOM 3209 N N . GLY A 1 409 ? -15.165 0.235 -4.233 1.00 77.44 409 GLY A N 1
ATOM 3210 C CA . GLY A 1 409 ? -15.580 -1.154 -4.447 1.00 77.44 409 GLY A CA 1
ATOM 3211 C C . GLY A 1 409 ? -15.493 -1.639 -5.897 1.00 77.44 409 GLY A C 1
ATOM 3212 O O . GLY A 1 409 ? -15.599 -2.845 -6.123 1.00 77.44 409 GLY A O 1
ATOM 3213 N N . SER A 1 410 ? -15.224 -0.761 -6.874 1.00 75.88 410 SER A N 1
ATOM 3214 C CA . SER A 1 410 ? -14.644 -1.242 -8.129 1.00 75.88 410 SER A CA 1
ATOM 3215 C C . SER A 1 410 ? -13.252 -1.773 -7.801 1.00 75.88 410 SER A C 1
ATOM 3217 O O . SER A 1 410 ? -12.486 -1.096 -7.115 1.00 75.88 410 SER A O 1
ATOM 3219 N N . THR A 1 411 ? -12.937 -3.006 -8.200 1.00 68.69 411 THR A N 1
ATOM 3220 C CA . THR A 1 411 ? -11.550 -3.471 -8.165 1.00 68.69 411 THR A CA 1
ATOM 3221 C C . THR A 1 411 ? -10.769 -2.532 -9.056 1.00 68.69 411 THR A C 1
ATOM 3223 O O . THR A 1 411 ? -10.909 -2.587 -10.278 1.00 68.69 411 THR A O 1
ATOM 3226 N N . SER A 1 412 ? -10.004 -1.624 -8.453 1.00 79.44 412 SER A N 1
ATOM 3227 C CA . SER A 1 412 ? -9.041 -0.859 -9.226 1.00 79.44 412 SER A CA 1
ATOM 3228 C C . SER A 1 412 ? -8.127 -1.858 -9.938 1.00 79.44 412 SER A C 1
ATOM 3230 O O . SER A 1 412 ? -7.909 -2.963 -9.434 1.00 79.44 412 SER A O 1
ATOM 3232 N N . ALA A 1 413 ? -7.594 -1.502 -11.105 1.00 84.00 413 ALA A N 1
ATOM 3233 C CA . ALA A 1 413 ? -6.647 -2.380 -11.791 1.00 84.00 413 ALA A CA 1
ATOM 3234 C C . ALA A 1 413 ? -5.452 -2.743 -10.876 1.00 84.00 413 ALA A C 1
ATOM 3236 O O . ALA A 1 413 ? -4.852 -3.803 -11.026 1.00 84.00 413 ALA A O 1
ATOM 3237 N N . GLU A 1 414 ? -5.122 -1.882 -9.902 1.00 81.44 414 GLU A N 1
ATOM 3238 C CA . GLU A 1 414 ? -4.139 -2.164 -8.852 1.00 81.44 414 GLU A CA 1
ATOM 3239 C C . GLU A 1 414 ? -4.616 -3.239 -7.882 1.00 81.44 414 GLU A C 1
ATOM 3241 O O . GLU A 1 414 ? -3.877 -4.181 -7.630 1.00 81.44 414 GLU A O 1
ATOM 3246 N N . ASP A 1 415 ? -5.838 -3.131 -7.353 1.00 79.62 415 ASP A N 1
ATOM 3247 C CA . ASP A 1 415 ? -6.407 -4.146 -6.460 1.00 79.62 415 ASP A CA 1
ATOM 3248 C C . ASP A 1 415 ? -6.559 -5.488 -7.183 1.00 79.62 415 ASP A C 1
ATOM 3250 O O . ASP A 1 415 ? -6.328 -6.539 -6.592 1.00 79.62 415 ASP A O 1
ATOM 3254 N N . GLU A 1 416 ? -6.930 -5.465 -8.464 1.00 87.56 416 GLU A N 1
ATOM 3255 C CA . GLU A 1 416 ? -6.994 -6.653 -9.313 1.00 87.56 416 GLU A CA 1
ATOM 3256 C C . GLU A 1 416 ? -5.603 -7.260 -9.517 1.00 87.56 416 GLU A C 1
ATOM 3258 O O . GLU A 1 416 ? -5.436 -8.471 -9.363 1.00 87.56 416 GLU A O 1
ATOM 3263 N N . LEU A 1 417 ? -4.586 -6.434 -9.779 1.00 92.75 417 LEU A N 1
ATOM 3264 C CA . LEU A 1 417 ? -3.203 -6.888 -9.882 1.00 92.75 417 LEU A CA 1
ATOM 3265 C C . LEU A 1 417 ? -2.679 -7.429 -8.543 1.00 92.75 417 LEU A C 1
ATOM 3267 O O . LEU A 1 417 ? -2.080 -8.501 -8.521 1.00 92.75 417 LEU A O 1
ATOM 3271 N N . MET A 1 418 ? -2.922 -6.739 -7.426 1.00 89.31 418 MET A N 1
ATOM 3272 C CA . MET A 1 418 ? -2.532 -7.187 -6.087 1.00 89.31 418 MET A CA 1
ATOM 3273 C C . MET A 1 418 ? -3.187 -8.519 -5.740 1.00 89.31 418 MET A C 1
ATOM 3275 O O . MET A 1 418 ? -2.485 -9.440 -5.328 1.00 89.31 418 MET A O 1
ATOM 3279 N N . ARG A 1 419 ? -4.503 -8.652 -5.949 1.00 85.56 419 ARG A N 1
ATOM 3280 C CA . ARG A 1 419 ? -5.211 -9.923 -5.746 1.00 85.56 419 ARG A CA 1
ATOM 3281 C C . ARG A 1 419 ? -4.661 -11.004 -6.648 1.00 85.56 419 ARG A C 1
ATOM 3283 O O . ARG A 1 419 ? -4.386 -12.088 -6.161 1.00 85.56 419 ARG A O 1
ATOM 3290 N N . THR A 1 420 ? -4.430 -10.694 -7.924 1.00 93.94 420 THR A N 1
ATOM 3291 C CA . THR A 1 420 ? -3.814 -11.636 -8.859 1.00 93.94 420 THR A CA 1
ATOM 3292 C C . THR A 1 420 ? -2.505 -12.146 -8.269 1.00 93.94 420 THR A C 1
ATOM 3294 O O . THR A 1 420 ? -2.371 -13.347 -8.082 1.00 93.94 420 THR A O 1
ATOM 3297 N N . LEU A 1 421 ? -1.580 -11.263 -7.879 1.00 95.38 421 LEU A N 1
ATOM 3298 C CA . LEU A 1 421 ? -0.293 -11.631 -7.278 1.00 95.38 421 LEU A CA 1
ATOM 3299 C C . LEU A 1 421 ? -0.450 -12.477 -6.002 1.00 95.38 421 LEU A C 1
ATOM 3301 O O . LEU A 1 421 ? 0.196 -13.522 -5.892 1.00 95.38 421 LEU A O 1
ATOM 3305 N N . GLN A 1 422 ? -1.333 -12.082 -5.083 1.00 91.31 422 GLN A N 1
ATOM 3306 C CA . GLN A 1 422 ? -1.609 -12.820 -3.844 1.00 91.31 422 GLN A CA 1
ATOM 3307 C C . GLN A 1 422 ? -2.196 -14.213 -4.116 1.00 91.31 422 GLN A C 1
ATOM 3309 O O . GLN A 1 422 ? -1.712 -15.202 -3.564 1.00 91.31 422 GLN A O 1
ATOM 3314 N N . ASP A 1 423 ? -3.165 -14.320 -5.025 1.00 91.12 423 ASP A N 1
ATOM 3315 C CA . ASP A 1 423 ? -3.826 -15.573 -5.410 1.00 91.12 423 ASP A CA 1
ATOM 3316 C C . ASP A 1 423 ? -2.874 -16.549 -6.118 1.00 91.12 423 ASP A C 1
ATOM 3318 O O . ASP A 1 423 ? -3.088 -17.766 -6.115 1.00 91.12 423 ASP A O 1
ATOM 3322 N N . GLY A 1 424 ? -1.804 -16.044 -6.740 1.00 95.25 424 GLY A N 1
ATOM 3323 C CA . GLY A 1 424 ? -0.716 -16.880 -7.251 1.00 95.25 424 GLY A CA 1
ATOM 3324 C C . GLY A 1 424 ? 0.445 -17.078 -6.283 1.00 95.25 424 GLY A C 1
ATOM 3325 O O . GLY A 1 424 ? 1.482 -17.584 -6.716 1.00 95.25 424 GLY A O 1
ATOM 3326 N N . GLY A 1 425 ? 0.278 -16.716 -5.008 1.00 94.69 425 GLY A N 1
ATOM 3327 C CA . GLY A 1 425 ? 1.233 -16.987 -3.935 1.00 94.69 425 GLY A CA 1
ATOM 3328 C C . GLY A 1 425 ? 2.484 -16.112 -3.965 1.00 94.69 425 GLY A C 1
ATOM 3329 O O . GLY A 1 425 ? 3.528 -16.539 -3.473 1.00 94.69 425 GLY A O 1
ATOM 3330 N N . ILE A 1 426 ? 2.416 -14.922 -4.566 1.00 95.81 426 ILE A N 1
ATOM 3331 C CA . ILE A 1 426 ? 3.526 -13.968 -4.561 1.00 95.81 426 ILE A CA 1
ATOM 3332 C C . ILE A 1 426 ? 3.519 -13.203 -3.237 1.00 95.81 426 ILE A C 1
ATOM 3334 O O . ILE A 1 426 ? 2.594 -12.444 -2.950 1.00 95.81 426 ILE A O 1
ATOM 3338 N N . ASP A 1 427 ? 4.573 -13.391 -2.444 1.00 90.31 427 ASP A N 1
ATOM 3339 C CA . ASP A 1 427 ? 4.804 -12.617 -1.227 1.00 90.31 427 ASP A CA 1
ATOM 3340 C C . ASP A 1 427 ? 5.343 -11.220 -1.575 1.00 90.31 427 ASP A C 1
ATOM 3342 O O . ASP A 1 427 ? 6.488 -11.058 -2.005 1.00 90.31 427 ASP A O 1
ATOM 3346 N N . MET A 1 428 ? 4.497 -10.209 -1.386 1.00 89.50 428 MET A N 1
ATOM 3347 C CA . MET A 1 428 ? 4.823 -8.803 -1.632 1.00 89.50 428 MET A CA 1
ATOM 3348 C C . MET A 1 428 ? 5.328 -8.078 -0.375 1.00 89.50 428 MET A C 1
ATOM 3350 O O . MET A 1 428 ? 5.546 -6.875 -0.431 1.00 89.50 428 MET A O 1
ATOM 3354 N N . THR A 1 429 ? 5.557 -8.769 0.750 1.00 82.56 429 THR A N 1
ATOM 3355 C CA . THR A 1 429 ? 5.982 -8.134 2.020 1.00 82.56 429 THR A CA 1
ATOM 3356 C C . THR A 1 429 ? 7.296 -7.355 1.879 1.00 82.56 429 THR A C 1
ATOM 3358 O O . THR A 1 429 ? 7.513 -6.355 2.553 1.00 82.56 429 THR A O 1
ATOM 3361 N N . ASN A 1 430 ? 8.171 -7.786 0.965 1.00 79.38 430 ASN A N 1
ATOM 3362 C CA . ASN A 1 430 ? 9.452 -7.128 0.683 1.00 79.38 430 ASN A CA 1
ATOM 3363 C C . ASN A 1 430 ? 9.390 -6.117 -0.472 1.00 79.38 430 ASN A C 1
ATOM 3365 O O . ASN A 1 430 ? 10.435 -5.641 -0.920 1.00 79.38 430 ASN A O 1
ATOM 3369 N N . TRP A 1 431 ? 8.206 -5.845 -1.020 1.00 86.75 431 TRP A N 1
ATOM 3370 C CA . TRP A 1 431 ? 8.047 -4.878 -2.096 1.00 86.75 431 TRP A CA 1
ATOM 3371 C C . TRP A 1 431 ? 7.766 -3.520 -1.475 1.00 86.75 431 TRP A C 1
ATOM 3373 O O . TRP A 1 431 ? 6.804 -3.351 -0.728 1.00 86.75 431 TRP A O 1
ATOM 3383 N N . ASP A 1 432 ? 8.601 -2.539 -1.801 1.00 78.56 432 ASP A N 1
ATOM 3384 C CA . ASP A 1 432 ? 8.229 -1.160 -1.540 1.00 78.56 432 ASP A CA 1
ATOM 3385 C C . ASP A 1 432 ? 7.161 -0.694 -2.543 1.00 78.56 432 ASP A C 1
ATOM 3387 O O . ASP A 1 432 ? 6.869 -1.326 -3.565 1.00 78.56 432 ASP A O 1
ATOM 3391 N N . GLU A 1 433 ? 6.550 0.440 -2.225 1.00 72.31 433 GLU A N 1
ATOM 3392 C CA . GLU A 1 433 ? 5.493 1.047 -3.031 1.00 72.31 433 GLU A CA 1
ATOM 3393 C C . GLU A 1 433 ? 5.953 1.350 -4.467 1.00 72.31 433 GLU A C 1
ATOM 3395 O O . GLU A 1 433 ? 5.196 1.173 -5.418 1.00 72.31 433 GLU A O 1
ATOM 3400 N N . ASP A 1 434 ? 7.215 1.751 -4.634 1.00 77.06 434 ASP A N 1
ATOM 3401 C CA . ASP A 1 434 ? 7.814 2.029 -5.940 1.00 77.06 434 ASP A CA 1
ATOM 3402 C C . ASP A 1 434 ? 7.980 0.745 -6.770 1.00 77.06 434 ASP A C 1
ATOM 3404 O O . ASP A 1 434 ? 7.751 0.737 -7.979 1.00 77.06 434 ASP A O 1
ATOM 3408 N N . THR A 1 435 ? 8.309 -0.377 -6.130 1.00 85.50 435 THR A N 1
ATOM 3409 C CA . THR A 1 435 ? 8.389 -1.691 -6.771 1.00 85.50 435 THR A CA 1
ATOM 3410 C C . THR A 1 435 ? 7.023 -2.128 -7.285 1.00 85.50 435 THR A C 1
ATOM 3412 O O . THR A 1 435 ? 6.900 -2.459 -8.465 1.00 85.50 435 THR A O 1
ATOM 3415 N N . PHE A 1 436 ? 5.976 -2.080 -6.457 1.00 89.19 436 PHE A N 1
ATOM 3416 C CA . PHE A 1 436 ? 4.630 -2.418 -6.929 1.00 89.19 436 PHE A CA 1
ATOM 3417 C C . PHE A 1 436 ? 4.153 -1.450 -8.021 1.00 89.19 436 PHE A C 1
ATOM 3419 O O . PHE A 1 436 ? 3.693 -1.899 -9.071 1.00 89.19 436 PHE A O 1
ATOM 3426 N N . GLY A 1 437 ? 4.346 -0.141 -7.831 1.00 82.12 437 GLY A N 1
ATOM 3427 C CA . GLY A 1 437 ? 3.977 0.885 -8.810 1.00 82.12 437 GLY A CA 1
ATOM 3428 C C . GLY A 1 437 ? 4.662 0.691 -10.166 1.00 82.12 437 GLY A C 1
ATOM 3429 O O . GLY A 1 437 ? 4.019 0.816 -11.208 1.00 82.12 437 GLY A O 1
ATOM 3430 N N . LYS A 1 438 ? 5.941 0.288 -10.180 1.00 88.25 438 LYS A N 1
ATOM 3431 C CA . LYS A 1 438 ? 6.651 -0.088 -11.414 1.00 88.25 438 LYS A CA 1
ATOM 3432 C C . LYS A 1 438 ? 6.004 -1.278 -12.101 1.00 88.25 438 LYS A C 1
ATOM 3434 O O . LYS A 1 438 ? 5.810 -1.215 -13.310 1.00 88.25 438 LYS A O 1
ATOM 3439 N N . LEU A 1 439 ? 5.671 -2.344 -11.368 1.00 94.69 439 LEU A N 1
ATOM 3440 C CA . LEU A 1 439 ? 5.003 -3.502 -11.966 1.00 94.69 439 LEU A CA 1
ATOM 3441 C C . LEU A 1 439 ? 3.620 -3.127 -12.505 1.00 94.69 439 LEU A C 1
ATOM 3443 O O . LEU A 1 439 ? 3.270 -3.521 -13.613 1.00 94.69 439 LEU A O 1
ATOM 3447 N N . PHE A 1 440 ? 2.856 -2.346 -11.745 1.00 91.56 440 PHE A N 1
ATOM 3448 C CA . PHE A 1 440 ? 1.539 -1.880 -12.153 1.00 91.56 440 PHE A CA 1
ATOM 3449 C C . PHE A 1 440 ? 1.606 -1.049 -13.437 1.00 91.56 440 PHE A C 1
ATOM 3451 O O . PHE A 1 440 ? 0.898 -1.359 -14.394 1.00 91.56 440 PHE A O 1
ATOM 3458 N N . SER A 1 441 ? 2.505 -0.063 -13.501 1.00 86.12 441 SER A N 1
ATOM 3459 C CA . SER A 1 441 ? 2.736 0.737 -14.709 1.00 86.12 441 SER A CA 1
ATOM 3460 C C . SER A 1 441 ? 3.202 -0.133 -15.880 1.00 86.12 441 SER A C 1
ATOM 3462 O O . SER A 1 441 ? 2.793 0.053 -17.027 1.00 86.12 441 SER A O 1
ATOM 3464 N N . GLU A 1 442 ? 4.023 -1.146 -15.611 1.00 93.06 442 GLU A N 1
ATOM 3465 C CA . GLU A 1 442 ? 4.493 -2.071 -16.635 1.00 93.06 442 GLU A CA 1
ATOM 3466 C C . GLU A 1 442 ? 3.360 -2.888 -17.273 1.00 93.06 442 GLU A C 1
ATOM 3468 O O . GLU A 1 442 ? 3.311 -3.025 -18.498 1.00 93.06 442 GLU A O 1
ATOM 3473 N N . VAL A 1 443 ? 2.450 -3.394 -16.440 1.00 94.06 443 VAL A N 1
ATOM 3474 C CA . VAL A 1 443 ? 1.367 -4.301 -16.838 1.00 94.06 443 VAL A CA 1
ATOM 3475 C C . VAL A 1 443 ? 0.157 -3.539 -17.371 1.00 94.06 443 VAL A C 1
ATOM 3477 O O . VAL A 1 443 ? -0.389 -3.921 -18.398 1.00 94.06 443 VAL A O 1
ATOM 3480 N N . ASN A 1 444 ? -0.258 -2.460 -16.704 1.00 87.50 444 ASN A N 1
ATOM 3481 C CA . ASN A 1 444 ? -1.534 -1.791 -16.973 1.00 87.50 444 ASN A CA 1
ATOM 3482 C C . ASN A 1 444 ? -1.401 -0.481 -17.760 1.00 87.50 444 ASN A C 1
ATOM 3484 O O . ASN A 1 444 ? -2.299 -0.145 -18.526 1.00 87.50 444 ASN A O 1
ATOM 3488 N N . GLU A 1 445 ? -0.310 0.272 -17.601 1.00 84.81 445 GLU A N 1
ATOM 3489 C CA . GLU A 1 445 ? -0.173 1.578 -18.267 1.00 84.81 445 GLU A CA 1
ATOM 3490 C C . GLU A 1 445 ? 0.609 1.464 -19.578 1.00 84.81 445 GLU A C 1
ATOM 3492 O O . GLU A 1 445 ? 0.150 1.873 -20.643 1.00 84.81 445 GLU A O 1
ATOM 3497 N N . THR A 1 446 ? 1.809 0.889 -19.509 1.00 86.12 446 THR A N 1
ATOM 3498 C CA . THR A 1 446 ? 2.720 0.761 -20.654 1.00 86.12 446 THR A CA 1
ATOM 3499 C C . THR A 1 446 ? 2.485 -0.507 -21.463 1.00 86.12 446 THR A C 1
ATOM 3501 O O . THR A 1 446 ? 2.974 -0.590 -22.592 1.00 86.12 446 THR A O 1
ATOM 3504 N N . MET A 1 447 ? 1.766 -1.487 -20.895 1.00 90.50 447 MET A N 1
ATOM 3505 C CA . MET A 1 447 ? 1.494 -2.797 -21.505 1.00 90.50 447 MET A CA 1
ATOM 3506 C C . MET A 1 447 ? 2.780 -3.455 -22.033 1.00 90.50 447 MET A C 1
ATOM 3508 O O . MET A 1 447 ? 2.823 -4.071 -23.103 1.00 90.50 447 MET A O 1
ATOM 3512 N N . SER A 1 448 ? 3.877 -3.240 -21.309 1.00 92.06 448 SER A N 1
ATOM 3513 C CA . SER A 1 448 ? 5.215 -3.681 -21.688 1.00 92.06 448 SER A CA 1
ATOM 3514 C C . SER A 1 448 ? 5.553 -5.054 -21.098 1.00 92.06 448 SER A C 1
ATOM 3516 O O . SER A 1 448 ? 6.533 -5.684 -21.516 1.00 92.06 448 SER A O 1
ATOM 3518 N N . SER A 1 449 ? 4.708 -5.550 -20.193 1.00 96.38 449 SER A N 1
ATOM 3519 C CA . SER A 1 449 ? 4.625 -6.949 -19.789 1.00 96.38 449 SER A CA 1
ATOM 3520 C C . SER A 1 449 ? 3.183 -7.406 -19.621 1.00 96.38 449 SER A C 1
ATOM 3522 O O . SER A 1 449 ? 2.255 -6.603 -19.563 1.00 96.38 449 SER A O 1
ATOM 3524 N N . THR A 1 450 ? 3.007 -8.722 -19.543 1.00 96.56 450 THR A N 1
ATOM 3525 C CA . THR A 1 450 ? 1.754 -9.351 -19.120 1.00 96.56 450 THR A CA 1
ATOM 3526 C C . THR A 1 450 ? 2.007 -10.229 -17.905 1.00 96.56 450 THR A C 1
ATOM 3528 O O . THR A 1 450 ? 3.130 -10.681 -17.670 1.00 96.56 450 THR A O 1
ATOM 3531 N N . ILE A 1 451 ? 0.965 -10.489 -17.122 1.00 97.50 451 ILE A N 1
ATOM 3532 C CA . ILE A 1 451 ? 1.005 -11.451 -16.023 1.00 97.50 451 ILE A CA 1
ATOM 3533 C C . ILE A 1 451 ? 0.023 -12.572 -16.343 1.00 97.50 451 ILE A C 1
ATOM 3535 O O . ILE A 1 451 ? -1.156 -12.336 -16.584 1.00 97.50 451 ILE A O 1
ATOM 3539 N N . GLU A 1 452 ? 0.527 -13.802 -16.364 1.00 96.25 452 GLU A N 1
ATOM 3540 C CA . GLU A 1 452 ? -0.225 -14.993 -16.755 1.00 96.25 452 GLU A CA 1
ATOM 3541 C C . GLU A 1 452 ? 0.066 -16.140 -15.786 1.00 96.25 452 GLU A C 1
ATOM 3543 O O . GLU A 1 452 ? 1.179 -16.283 -15.276 1.00 96.25 452 GLU A O 1
ATOM 3548 N N . LYS A 1 453 ? -0.914 -17.016 -15.556 1.00 95.62 453 LYS A N 1
ATOM 3549 C CA . LYS A 1 453 ? -0.708 -18.239 -14.773 1.00 95.62 453 LYS A CA 1
ATOM 3550 C C . LYS A 1 453 ? -0.215 -19.356 -15.698 1.00 95.62 453 LYS A C 1
ATOM 3552 O O . LYS A 1 453 ? -0.971 -19.845 -16.533 1.00 95.62 453 LYS A O 1
ATOM 3557 N N . ARG A 1 454 ? 1.039 -19.791 -15.540 1.00 93.81 454 ARG A N 1
ATOM 3558 C CA . ARG A 1 454 ? 1.648 -20.904 -16.292 1.00 93.81 454 ARG A CA 1
ATOM 3559 C C . ARG A 1 454 ? 2.025 -22.027 -15.334 1.00 93.81 454 ARG A C 1
ATOM 3561 O O . ARG A 1 454 ? 2.751 -21.813 -14.371 1.00 93.81 454 ARG A O 1
ATOM 3568 N N . GLY A 1 455 ? 1.491 -23.227 -15.566 1.00 92.75 455 GLY A N 1
ATOM 3569 C CA . GLY A 1 455 ? 1.760 -24.383 -14.699 1.00 92.75 455 GLY A CA 1
ATOM 3570 C C . GLY A 1 455 ? 1.348 -24.170 -13.236 1.00 92.75 455 GLY A C 1
ATOM 3571 O O . GLY A 1 455 ? 2.016 -24.660 -12.335 1.00 92.75 455 GLY A O 1
ATOM 3572 N N . GLY A 1 456 ? 0.289 -23.391 -12.989 1.00 91.81 456 GLY A N 1
ATOM 3573 C CA . GLY A 1 456 ? -0.181 -23.070 -11.638 1.00 91.81 456 GLY A CA 1
ATOM 3574 C C . GLY A 1 456 ? 0.558 -21.918 -10.947 1.00 91.81 456 GLY A C 1
ATOM 3575 O O . GLY A 1 456 ? 0.074 -21.451 -9.921 1.00 91.81 456 GLY A O 1
ATOM 3576 N N . GLN A 1 457 ? 1.649 -21.409 -11.525 1.00 95.62 457 GLN A N 1
ATOM 3577 C CA . GLN A 1 457 ? 2.428 -20.298 -10.979 1.00 95.62 457 GLN A CA 1
ATOM 3578 C C . GLN A 1 457 ? 2.206 -19.015 -11.788 1.00 95.62 457 GLN A C 1
ATOM 3580 O O . GLN A 1 457 ? 2.152 -19.046 -13.021 1.00 95.62 457 GLN A O 1
ATOM 3585 N N . LEU A 1 458 ? 2.096 -17.871 -11.109 1.00 97.31 458 LEU A N 1
ATOM 3586 C CA . LEU A 1 458 ? 2.091 -16.578 -11.791 1.00 97.31 458 LEU A CA 1
ATOM 3587 C C . LEU A 1 458 ? 3.449 -16.276 -12.396 1.00 97.31 458 LEU A C 1
ATOM 3589 O O . LEU A 1 458 ? 4.492 -16.415 -11.758 1.00 97.31 458 LEU A O 1
ATOM 3593 N N . THR A 1 459 ? 3.408 -15.862 -13.650 1.00 97.62 459 THR A N 1
ATOM 3594 C CA . THR A 1 459 ? 4.582 -15.589 -14.452 1.00 97.62 459 THR A CA 1
ATOM 3595 C C . THR A 1 459 ? 4.388 -14.271 -15.174 1.00 97.62 459 THR A C 1
ATOM 3597 O O . THR A 1 459 ? 3.403 -14.063 -15.880 1.00 97.62 459 THR A O 1
ATOM 3600 N N . ARG A 1 460 ? 5.354 -13.378 -14.998 1.00 98.00 460 ARG A N 1
ATOM 3601 C CA . ARG A 1 460 ? 5.450 -12.126 -15.735 1.00 98.00 460 ARG A CA 1
ATOM 3602 C C . ARG A 1 460 ? 6.125 -12.386 -17.077 1.00 98.00 460 ARG A C 1
ATOM 3604 O O . ARG A 1 460 ? 7.254 -12.865 -17.104 1.00 98.00 460 ARG A O 1
ATOM 3611 N N . THR A 1 461 ? 5.480 -12.055 -18.183 1.00 97.75 461 THR A N 1
ATOM 3612 C CA . THR A 1 461 ? 6.024 -12.251 -19.530 1.00 97.75 461 THR A CA 1
ATOM 3613 C C . THR A 1 461 ? 6.483 -10.920 -20.110 1.00 97.75 461 THR A C 1
ATOM 3615 O O . THR A 1 461 ? 5.708 -9.975 -20.228 1.00 97.75 461 THR A O 1
ATOM 3618 N N . LEU A 1 462 ? 7.753 -10.853 -20.499 1.00 96.88 462 LEU A N 1
ATOM 3619 C CA . LEU A 1 462 ? 8.381 -9.708 -21.148 1.00 96.88 462 LEU A CA 1
ATOM 3620 C C . LEU A 1 462 ? 8.787 -10.054 -22.569 1.00 96.88 462 LEU A C 1
ATOM 3622 O O . LEU A 1 462 ? 9.285 -11.145 -22.830 1.00 96.88 462 LEU A O 1
ATOM 3626 N N . ARG A 1 463 ? 8.692 -9.084 -23.477 1.00 97.25 463 ARG A N 1
ATOM 3627 C CA . ARG A 1 463 ? 9.266 -9.195 -24.822 1.00 97.25 463 ARG A CA 1
ATOM 3628 C C . ARG A 1 463 ? 10.506 -8.320 -24.921 1.00 97.25 463 ARG A C 1
ATOM 3630 O O . ARG A 1 463 ? 10.463 -7.142 -24.577 1.00 97.25 463 ARG A O 1
ATOM 3637 N N . ILE A 1 464 ? 11.613 -8.887 -25.386 1.00 97.31 464 ILE A N 1
ATOM 3638 C CA . ILE A 1 464 ? 12.893 -8.184 -25.533 1.00 97.31 464 ILE A CA 1
ATOM 3639 C C . ILE A 1 464 ? 13.371 -8.322 -26.975 1.00 97.31 464 ILE A C 1
ATOM 3641 O O . ILE A 1 464 ? 13.300 -9.409 -27.541 1.00 97.31 464 ILE A O 1
ATOM 3645 N N . ILE A 1 465 ? 13.907 -7.244 -27.546 1.00 98.19 465 ILE A N 1
ATOM 3646 C CA . ILE A 1 465 ? 14.731 -7.285 -28.756 1.00 98.19 465 ILE A CA 1
ATOM 3647 C C . ILE A 1 465 ? 16.216 -7.248 -28.356 1.00 98.19 465 ILE A C 1
ATOM 3649 O O . ILE A 1 465 ? 16.627 -6.382 -27.580 1.00 98.19 465 ILE A O 1
ATOM 3653 N N . LYS A 1 466 ? 17.015 -8.203 -28.850 1.00 98.38 466 LYS A N 1
ATOM 3654 C CA . LYS A 1 466 ? 18.487 -8.231 -28.786 1.00 98.38 466 LYS A CA 1
ATOM 3655 C C . LYS A 1 466 ? 19.026 -7.966 -30.194 1.00 98.38 466 LYS A C 1
ATOM 3657 O O . LYS A 1 466 ? 18.714 -8.696 -31.131 1.00 98.38 466 LYS A O 1
ATOM 3662 N N . LEU A 1 467 ? 19.837 -6.928 -30.332 1.00 98.19 467 LEU A N 1
ATOM 3663 C CA . LEU A 1 467 ? 20.327 -6.430 -31.606 1.00 98.19 467 LEU A CA 1
ATOM 3664 C C . LEU A 1 467 ? 21.847 -6.586 -31.694 1.00 98.19 467 LEU A C 1
ATOM 3666 O O . LEU A 1 467 ? 22.592 -5.950 -30.945 1.00 98.19 467 LEU A O 1
ATOM 3670 N N . TRP A 1 468 ? 22.293 -7.403 -32.643 1.00 98.44 468 TRP A N 1
ATOM 3671 C CA . TRP A 1 468 ? 23.701 -7.572 -32.987 1.00 98.44 468 TRP A CA 1
ATOM 3672 C C . TRP A 1 468 ? 24.044 -6.653 -34.158 1.00 98.44 468 TRP A C 1
ATOM 3674 O O . TRP A 1 468 ? 23.833 -7.020 -35.312 1.00 98.44 468 TRP A O 1
ATOM 3684 N N . VAL A 1 469 ? 24.540 -5.449 -33.869 1.00 98.44 469 VAL A N 1
ATOM 3685 C CA . VAL A 1 469 ? 24.978 -4.522 -34.924 1.00 98.44 469 VAL A CA 1
ATOM 3686 C C . VAL A 1 469 ? 26.389 -4.897 -35.352 1.00 98.44 469 VAL A C 1
ATOM 3688 O O . VAL A 1 469 ? 27.293 -4.951 -34.517 1.00 98.44 469 VAL A O 1
ATOM 3691 N N . ARG A 1 470 ? 26.569 -5.165 -36.643 1.00 98.50 470 ARG A N 1
ATOM 3692 C CA . ARG A 1 470 ? 27.838 -5.575 -37.233 1.00 98.50 470 ARG A CA 1
ATOM 3693 C C . ARG A 1 470 ? 28.297 -4.605 -38.307 1.00 98.50 470 ARG A C 1
ATOM 3695 O O . ARG A 1 470 ? 27.491 -4.052 -39.050 1.00 98.50 470 ARG A O 1
ATOM 3702 N N . ALA A 1 471 ? 29.605 -4.414 -38.382 1.00 98.31 471 ALA A N 1
ATOM 3703 C CA . ALA A 1 471 ? 30.245 -3.528 -39.340 1.00 98.31 471 ALA A CA 1
ATOM 3704 C C . ALA A 1 471 ? 31.583 -4.122 -39.783 1.00 98.31 471 ALA A C 1
ATOM 3706 O O . ALA A 1 471 ? 32.329 -4.657 -38.962 1.00 98.31 471 ALA A O 1
ATOM 3707 N N . THR A 1 472 ? 31.907 -4.002 -41.069 1.00 98.19 472 THR A N 1
ATOM 3708 C CA . THR A 1 472 ? 33.241 -4.347 -41.571 1.00 98.19 472 THR A CA 1
ATOM 3709 C C . THR A 1 472 ? 34.145 -3.130 -41.429 1.00 98.19 472 THR A C 1
ATOM 3711 O O . THR A 1 472 ? 33.991 -2.138 -42.144 1.00 98.19 472 THR A O 1
ATOM 3714 N N . ILE A 1 473 ? 35.076 -3.205 -40.482 1.00 97.50 473 ILE A N 1
ATOM 3715 C CA . ILE A 1 473 ? 36.045 -2.148 -40.190 1.00 97.50 473 ILE A CA 1
ATOM 3716 C C . ILE A 1 473 ? 37.403 -2.623 -40.690 1.00 97.50 473 ILE A C 1
ATOM 3718 O O . ILE A 1 473 ? 37.901 -3.678 -40.284 1.00 97.50 473 ILE A O 1
ATOM 3722 N N . HIS A 1 474 ? 37.969 -1.862 -41.625 1.00 93.94 474 HIS A N 1
ATOM 3723 C CA . HIS A 1 474 ? 39.107 -2.263 -42.451 1.00 93.94 474 HIS A CA 1
ATOM 3724 C C . HIS A 1 474 ? 38.838 -3.583 -43.195 1.00 93.94 474 HIS A C 1
ATOM 3726 O O . HIS A 1 474 ? 38.261 -3.578 -44.277 1.00 93.94 474 HIS A O 1
ATOM 3732 N N . THR A 1 475 ? 39.230 -4.716 -42.615 1.00 95.00 475 THR A N 1
ATOM 3733 C CA . THR A 1 475 ? 39.106 -6.060 -43.203 1.00 95.00 475 THR A CA 1
ATOM 3734 C C . THR A 1 475 ? 38.439 -7.070 -42.271 1.00 95.00 475 THR A C 1
ATOM 3736 O O . THR A 1 475 ? 38.329 -8.241 -42.628 1.00 95.00 475 THR A O 1
ATOM 3739 N N . HIS A 1 476 ? 37.994 -6.641 -41.088 1.00 96.56 476 HIS A N 1
ATOM 3740 C CA . HIS A 1 476 ? 37.440 -7.527 -40.070 1.00 96.56 476 HIS A CA 1
ATOM 3741 C C . HIS A 1 476 ? 35.988 -7.165 -39.761 1.00 96.56 476 HIS A C 1
ATOM 3743 O O . HIS A 1 476 ? 35.626 -5.991 -39.640 1.00 96.56 476 HIS A O 1
ATOM 3749 N N . GLU A 1 477 ? 35.159 -8.193 -39.607 1.00 97.56 477 GLU A N 1
ATOM 3750 C CA . GLU A 1 477 ? 33.801 -8.043 -39.099 1.00 97.56 477 GLU A CA 1
ATOM 3751 C C . GLU A 1 477 ? 33.863 -7.767 -37.594 1.00 97.56 477 GLU A C 1
ATOM 3753 O O . GLU A 1 477 ? 34.408 -8.551 -36.818 1.00 97.56 477 GLU A O 1
ATOM 3758 N N . ASN A 1 478 ? 33.306 -6.634 -37.187 1.00 98.12 478 ASN A N 1
ATOM 3759 C CA . ASN A 1 478 ? 33.234 -6.204 -35.802 1.00 98.12 478 ASN A CA 1
ATOM 3760 C C . ASN A 1 478 ? 31.776 -6.171 -35.352 1.00 98.12 478 ASN A C 1
ATOM 3762 O O . ASN A 1 478 ? 30.867 -5.934 -36.148 1.00 98.12 478 ASN A O 1
ATOM 3766 N N . THR A 1 479 ? 31.553 -6.415 -34.063 1.00 98.19 479 THR A N 1
ATOM 3767 C CA . THR A 1 479 ? 30.226 -6.402 -33.442 1.00 98.19 479 THR A CA 1
ATOM 3768 C C . THR A 1 479 ? 30.189 -5.340 -32.357 1.00 98.19 479 THR A C 1
ATOM 3770 O O . THR A 1 479 ? 31.033 -5.332 -31.464 1.00 98.19 479 THR A O 1
ATOM 3773 N N . LEU A 1 480 ? 29.184 -4.473 -32.407 1.00 98.06 480 LEU A N 1
ATOM 3774 C CA . LEU A 1 480 ? 28.949 -3.480 -31.372 1.00 98.06 480 LEU A CA 1
ATOM 3775 C C . LEU A 1 480 ? 28.390 -4.153 -30.114 1.00 98.06 480 LEU A C 1
ATOM 3777 O O . LEU A 1 480 ? 27.313 -4.757 -30.142 1.00 98.06 480 LEU A O 1
ATOM 3781 N N . VAL A 1 481 ? 29.109 -4.008 -29.005 1.00 97.62 481 VAL A N 1
ATOM 3782 C CA . VAL A 1 481 ? 28.730 -4.541 -27.694 1.00 97.62 481 VAL A CA 1
ATOM 3783 C C . VAL A 1 481 ? 28.807 -3.462 -26.621 1.00 97.62 481 VAL A C 1
ATOM 3785 O O . VAL A 1 481 ? 29.533 -2.476 -26.745 1.00 97.62 481 VAL A O 1
ATOM 3788 N N . ILE A 1 482 ? 28.051 -3.640 -25.542 1.00 96.00 482 ILE A N 1
ATOM 3789 C CA . ILE A 1 482 ? 28.113 -2.747 -24.386 1.00 96.00 482 ILE A CA 1
ATOM 3790 C C . ILE A 1 482 ? 29.421 -3.020 -23.644 1.00 96.00 482 ILE A C 1
ATOM 3792 O O . ILE A 1 482 ? 29.632 -4.116 -23.137 1.00 96.00 482 ILE A O 1
ATOM 3796 N N . ARG A 1 483 ? 30.294 -2.017 -23.532 1.00 94.56 483 ARG A N 1
ATOM 3797 C CA . ARG A 1 483 ? 31.521 -2.130 -22.729 1.00 94.56 483 ARG A CA 1
ATOM 3798 C C . ARG A 1 483 ? 31.282 -1.833 -21.252 1.00 94.56 483 ARG A C 1
ATOM 3800 O O . ARG A 1 483 ? 31.837 -2.498 -20.382 1.00 94.56 483 ARG A O 1
ATOM 3807 N N . ARG A 1 484 ? 30.473 -0.810 -20.976 1.00 92.88 484 ARG A N 1
ATOM 3808 C CA . ARG A 1 484 ? 30.163 -0.322 -19.631 1.00 92.88 484 ARG A CA 1
ATOM 3809 C C . ARG A 1 484 ? 28.794 0.340 -19.632 1.00 92.88 484 ARG A C 1
ATOM 3811 O O . ARG A 1 484 ? 28.482 1.108 -20.538 1.00 92.88 484 ARG A O 1
ATOM 3818 N N . LYS A 1 485 ? 27.998 0.085 -18.598 1.00 91.81 485 LYS A N 1
ATOM 3819 C CA . LYS A 1 485 ? 26.720 0.761 -18.375 1.00 91.81 485 LYS A CA 1
ATOM 3820 C C . LYS A 1 485 ? 26.786 1.535 -17.070 1.00 91.81 485 LYS A C 1
ATOM 3822 O O . LYS A 1 485 ? 27.104 0.959 -16.037 1.00 91.81 485 LYS A O 1
ATOM 3827 N N . VAL A 1 486 ? 26.478 2.827 -17.116 1.00 87.75 486 VAL A N 1
ATOM 3828 C CA . VAL A 1 486 ? 26.395 3.672 -15.920 1.00 87.75 486 VAL A CA 1
ATOM 3829 C C . VAL A 1 486 ? 24.941 4.074 -15.715 1.00 87.75 486 VAL A C 1
ATOM 3831 O O . VAL A 1 486 ? 24.321 4.641 -16.612 1.00 87.75 486 VAL A O 1
ATOM 3834 N N . GLN A 1 487 ? 24.379 3.757 -14.551 1.00 82.31 487 GLN A N 1
ATOM 3835 C CA . GLN A 1 487 ? 23.007 4.109 -14.189 1.00 82.31 487 GLN A CA 1
ATOM 3836 C C . GLN A 1 487 ? 22.972 4.587 -12.736 1.00 82.31 487 GLN A C 1
ATOM 3838 O O . GLN A 1 487 ? 23.460 3.899 -11.841 1.00 82.31 487 GLN A O 1
ATOM 3843 N N . GLY A 1 488 ? 22.439 5.792 -12.505 1.00 78.75 488 GLY A N 1
ATOM 3844 C CA . GLY A 1 488 ? 22.395 6.395 -11.165 1.00 78.75 488 GLY A CA 1
ATOM 3845 C C . GLY A 1 488 ? 23.780 6.556 -10.524 1.00 78.75 488 GLY A C 1
ATOM 3846 O O . GLY A 1 488 ? 23.943 6.287 -9.339 1.00 78.75 488 GLY A O 1
ATOM 3847 N N . GLY A 1 489 ? 24.803 6.892 -11.321 1.00 82.31 489 GLY A N 1
ATOM 3848 C CA . GLY A 1 489 ? 26.191 7.023 -10.858 1.00 82.31 489 GLY A CA 1
ATOM 3849 C C . GLY A 1 489 ? 26.912 5.702 -10.558 1.00 82.31 489 GLY A C 1
ATOM 3850 O O . GLY A 1 489 ? 28.097 5.720 -10.234 1.00 82.31 489 GLY A O 1
ATOM 3851 N N . ARG A 1 490 ? 26.246 4.546 -10.693 1.00 79.69 490 ARG A N 1
ATOM 3852 C CA . ARG A 1 490 ? 26.855 3.222 -10.495 1.00 79.69 490 ARG A CA 1
ATOM 3853 C C . ARG A 1 490 ? 27.196 2.571 -11.833 1.00 79.69 490 ARG A C 1
ATOM 3855 O O . ARG A 1 490 ? 26.398 2.619 -12.767 1.00 79.69 490 ARG A O 1
ATOM 3862 N N . SER A 1 491 ? 28.377 1.958 -11.910 1.00 87.44 491 SER A N 1
ATOM 3863 C CA . SER A 1 491 ? 28.785 1.112 -13.040 1.00 87.44 491 SER A CA 1
ATOM 3864 C C . SER A 1 491 ? 28.199 -0.287 -12.876 1.00 87.44 491 SER A C 1
ATOM 3866 O O . SER A 1 491 ? 28.331 -0.872 -11.803 1.00 87.44 491 SER A O 1
ATOM 3868 N N . ASP A 1 492 ? 27.577 -0.822 -13.922 1.00 85.31 492 ASP A N 1
ATOM 3869 C CA . ASP A 1 492 ? 27.120 -2.208 -13.995 1.00 85.31 492 ASP A CA 1
ATOM 3870 C C . ASP A 1 492 ? 27.897 -2.948 -15.087 1.00 85.31 492 ASP A C 1
ATOM 3872 O O . ASP A 1 492 ? 27.634 -2.798 -16.283 1.00 85.31 492 ASP A O 1
ATOM 3876 N N . ASP A 1 493 ? 28.858 -3.762 -14.658 1.00 90.19 493 ASP A N 1
ATOM 3877 C CA . ASP A 1 493 ? 29.722 -4.525 -15.560 1.00 90.19 493 ASP A CA 1
ATOM 3878 C C . ASP A 1 493 ? 29.058 -5.832 -16.029 1.00 90.19 493 ASP A C 1
ATOM 3880 O O . ASP A 1 493 ? 29.579 -6.517 -16.906 1.00 90.19 493 ASP A O 1
ATOM 3884 N N . ARG A 1 494 ? 27.873 -6.187 -15.504 1.00 87.88 494 ARG A N 1
ATOM 3885 C CA . ARG A 1 494 ? 27.151 -7.413 -15.900 1.00 87.88 494 ARG A CA 1
ATOM 3886 C C . ARG A 1 494 ? 26.643 -7.366 -17.333 1.00 87.88 494 ARG A C 1
ATOM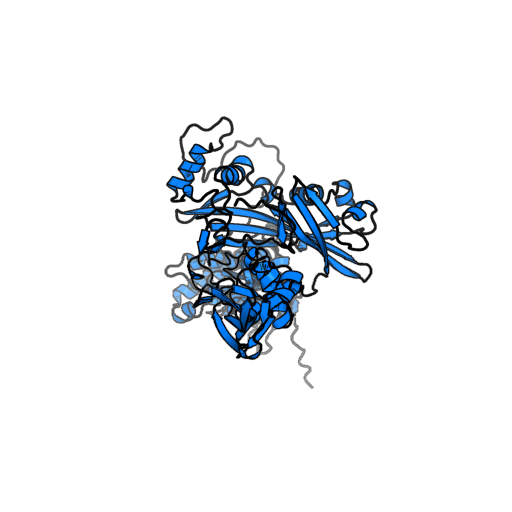 3888 O O . ARG A 1 494 ? 26.264 -8.409 -17.862 1.00 87.88 494 ARG A O 1
ATOM 3895 N N . ASP A 1 495 ? 26.562 -6.176 -17.920 1.00 90.69 495 ASP A N 1
ATOM 3896 C CA . ASP A 1 495 ? 26.163 -5.964 -19.311 1.00 90.69 495 ASP A CA 1
ATOM 3897 C C . ASP A 1 495 ? 27.363 -5.886 -20.265 1.00 90.69 495 ASP A C 1
ATOM 3899 O O . ASP A 1 495 ? 27.165 -5.693 -21.462 1.00 90.69 495 ASP A O 1
ATOM 3903 N N . ARG A 1 496 ? 28.589 -6.084 -19.761 1.00 95.25 496 ARG A N 1
ATOM 3904 C CA . ARG A 1 496 ? 29.792 -6.129 -20.588 1.00 95.25 496 ARG A CA 1
ATOM 3905 C C . ARG A 1 496 ? 29.684 -7.224 -21.655 1.00 95.25 496 ARG A C 1
ATOM 3907 O O . ARG A 1 496 ? 29.226 -8.331 -21.378 1.00 95.25 496 ARG A O 1
ATOM 3914 N N . ASP A 1 497 ? 30.101 -6.883 -22.868 1.00 96.75 497 ASP A N 1
ATOM 3915 C CA . ASP A 1 497 ? 30.133 -7.742 -24.055 1.00 96.75 497 ASP A CA 1
ATOM 3916 C C . ASP A 1 497 ? 28.745 -8.243 -24.508 1.00 96.75 497 ASP A C 1
ATOM 3918 O O . ASP A 1 497 ? 28.632 -9.150 -25.335 1.00 96.75 497 ASP A O 1
ATOM 3922 N N . LYS A 1 498 ? 27.657 -7.638 -24.006 1.00 96.69 498 LYS A N 1
ATOM 3923 C CA . LYS A 1 498 ? 26.294 -7.947 -24.455 1.00 96.69 498 LYS A CA 1
ATOM 3924 C C . LYS A 1 498 ? 25.885 -7.109 -25.667 1.00 96.69 498 LYS A C 1
ATOM 3926 O O . LYS A 1 498 ? 26.286 -5.946 -25.771 1.00 96.69 498 LYS A O 1
ATOM 3931 N N . PRO A 1 499 ? 25.017 -7.653 -26.544 1.00 97.75 499 PRO A N 1
ATOM 3932 C CA . PRO A 1 499 ? 24.405 -6.878 -27.613 1.00 97.75 499 PRO A CA 1
ATOM 3933 C C . PRO A 1 499 ? 23.487 -5.792 -27.052 1.00 97.75 499 PRO A C 1
ATOM 3935 O O . PRO A 1 499 ? 23.068 -5.814 -25.887 1.00 97.75 499 PRO A O 1
ATOM 3938 N N . ILE A 1 500 ? 23.094 -4.869 -27.923 1.00 96.50 500 ILE A N 1
ATOM 3939 C CA . ILE A 1 500 ? 22.093 -3.859 -27.588 1.00 96.50 500 ILE A CA 1
ATOM 3940 C C . ILE A 1 500 ? 20.775 -4.567 -27.287 1.00 96.50 500 ILE A C 1
ATOM 3942 O O . ILE A 1 500 ? 20.352 -5.455 -28.024 1.00 96.50 500 ILE A O 1
ATOM 3946 N N . SER A 1 501 ? 20.113 -4.176 -26.200 1.00 96.06 501 SER A N 1
ATOM 3947 C CA . SER A 1 501 ? 18.828 -4.757 -25.818 1.00 96.06 501 SER A CA 1
ATOM 3948 C C . SER A 1 501 ? 17.794 -3.707 -25.417 1.00 96.06 501 SER A C 1
ATOM 3950 O O . SER A 1 501 ? 18.096 -2.646 -24.847 1.00 96.06 501 SER A O 1
ATOM 3952 N N . MET A 1 502 ? 16.537 -3.995 -25.742 1.00 95.12 502 MET A N 1
ATOM 3953 C CA . MET A 1 502 ? 15.398 -3.135 -25.439 1.00 95.12 502 MET A CA 1
ATOM 3954 C C . MET A 1 502 ? 14.146 -3.973 -25.176 1.00 95.12 502 MET A C 1
ATOM 3956 O O . MET A 1 502 ? 13.927 -4.992 -25.823 1.00 95.12 502 MET A O 1
ATOM 3960 N N . GLN A 1 503 ? 13.330 -3.544 -24.217 1.00 95.56 503 GLN A N 1
ATOM 3961 C CA . GLN A 1 503 ? 12.004 -4.112 -23.997 1.00 95.56 503 GLN A CA 1
ATOM 3962 C C . GLN A 1 503 ? 11.053 -3.636 -25.102 1.00 95.56 503 GLN A C 1
ATOM 3964 O O . GLN A 1 503 ? 11.096 -2.473 -25.499 1.00 95.56 503 GLN A O 1
ATOM 3969 N N . MET A 1 504 ? 10.225 -4.540 -25.614 1.00 95.56 504 MET A N 1
ATOM 3970 C CA . MET A 1 504 ? 9.222 -4.260 -26.642 1.00 95.56 504 MET A CA 1
ATOM 3971 C C . MET A 1 504 ? 7.879 -3.906 -25.983 1.00 95.56 504 MET A C 1
ATOM 3973 O O . MET A 1 504 ? 7.540 -4.454 -24.939 1.00 95.56 504 MET A O 1
ATOM 3977 N N . THR A 1 505 ? 7.101 -3.029 -26.614 1.00 92.44 505 THR A N 1
ATOM 3978 C CA . THR A 1 505 ? 5.817 -2.481 -26.137 1.00 92.44 505 THR A CA 1
ATOM 3979 C C . THR A 1 505 ? 4.727 -2.655 -27.203 1.00 92.44 505 THR A C 1
ATOM 3981 O O . THR A 1 505 ? 4.323 -1.706 -27.874 1.00 92.44 505 THR A O 1
ATOM 3984 N N . GLY A 1 506 ? 4.304 -3.899 -27.437 1.00 87.06 506 GLY A N 1
ATOM 3985 C CA . GLY A 1 506 ? 3.246 -4.232 -28.402 1.00 87.06 506 GLY A CA 1
ATOM 3986 C C . GLY A 1 506 ? 3.645 -4.216 -29.887 1.00 87.06 506 GLY A C 1
ATOM 3987 O O . GLY A 1 506 ? 2.956 -4.838 -30.695 1.00 87.06 506 GLY A O 1
ATOM 3988 N N . GLN A 1 507 ? 4.766 -3.595 -30.274 1.00 93.56 507 GLN A N 1
ATOM 3989 C CA . GLN A 1 507 ? 5.228 -3.593 -31.667 1.00 93.56 507 GLN A CA 1
ATOM 3990 C C . GLN A 1 507 ? 5.816 -4.946 -32.118 1.00 93.56 507 GLN A C 1
ATOM 3992 O O . GLN A 1 507 ? 6.198 -5.800 -31.311 1.00 93.56 507 GLN A O 1
ATOM 3997 N N . ASN A 1 508 ? 5.902 -5.149 -33.438 1.00 96.25 508 ASN A N 1
ATOM 3998 C CA . ASN A 1 508 ? 6.615 -6.290 -34.017 1.00 96.25 508 ASN A CA 1
ATOM 3999 C C . ASN A 1 508 ? 8.144 -6.127 -33.876 1.00 96.25 508 ASN A C 1
ATOM 4001 O O . ASN A 1 508 ? 8.644 -5.051 -33.543 1.00 96.25 508 ASN A O 1
ATOM 4005 N N . TRP A 1 509 ? 8.898 -7.207 -34.106 1.00 97.31 509 TRP A N 1
ATOM 4006 C CA . TRP A 1 509 ? 10.346 -7.199 -33.875 1.00 97.31 509 TRP A CA 1
ATOM 4007 C C . TRP A 1 509 ? 11.090 -6.240 -34.818 1.00 97.31 509 TRP A C 1
ATOM 4009 O O . TRP A 1 509 ? 12.023 -5.583 -34.373 1.00 97.31 509 TRP A O 1
ATOM 4019 N N . SER A 1 510 ? 10.658 -6.098 -36.077 1.00 97.25 510 SER A N 1
ATOM 4020 C CA . SER A 1 510 ? 11.311 -5.216 -37.059 1.00 97.25 510 SER A CA 1
ATOM 4021 C C . SER A 1 510 ? 11.175 -3.741 -36.669 1.00 97.25 510 SER A C 1
ATOM 4023 O O . SER A 1 510 ? 12.157 -3.001 -36.655 1.00 97.25 510 SER A O 1
ATOM 4025 N N . GLN A 1 511 ? 9.985 -3.317 -36.233 1.00 97.62 511 GLN A N 1
ATOM 4026 C CA . GLN A 1 511 ? 9.791 -1.973 -35.693 1.00 97.62 511 GLN A CA 1
ATOM 4027 C C . GLN A 1 511 ? 10.587 -1.774 -34.395 1.00 97.62 511 GLN A C 1
ATOM 4029 O O . GLN A 1 511 ? 11.214 -0.733 -34.216 1.00 97.62 511 GLN A O 1
ATOM 4034 N N . ALA A 1 512 ? 10.647 -2.788 -33.523 1.00 97.06 512 ALA A N 1
ATOM 4035 C CA . ALA A 1 512 ? 11.452 -2.719 -32.304 1.00 97.06 512 ALA A CA 1
ATOM 4036 C C . ALA A 1 512 ? 12.958 -2.559 -32.581 1.00 97.06 512 ALA A C 1
ATOM 4038 O O . ALA A 1 512 ? 13.647 -1.929 -31.782 1.00 97.06 512 ALA A O 1
ATOM 4039 N N . VAL A 1 513 ? 13.479 -3.085 -33.698 1.00 98.12 513 VAL A N 1
ATOM 4040 C CA . VAL A 1 513 ? 14.865 -2.836 -34.138 1.00 98.12 513 VAL A CA 1
ATOM 4041 C C . VAL A 1 513 ? 15.070 -1.360 -34.462 1.00 98.12 513 VAL A C 1
ATOM 4043 O O . VAL A 1 513 ? 16.024 -0.764 -33.962 1.00 98.12 513 VAL A O 1
ATOM 4046 N N . LYS A 1 514 ? 14.167 -0.756 -35.244 1.00 97.88 514 LYS A N 1
ATOM 4047 C CA . LYS A 1 514 ? 14.240 0.672 -35.596 1.00 97.88 514 LYS A CA 1
ATOM 4048 C C . LYS A 1 514 ? 14.182 1.564 -34.357 1.00 97.88 514 LYS A C 1
ATOM 4050 O O . LYS A 1 514 ? 15.009 2.462 -34.181 1.00 97.88 514 LYS A O 1
ATOM 4055 N N . ASP A 1 515 ? 13.254 1.253 -33.455 1.00 95.88 515 ASP A N 1
ATOM 4056 C CA . ASP A 1 515 ? 13.098 1.938 -32.174 1.00 95.88 515 ASP A CA 1
ATOM 4057 C C . ASP A 1 515 ? 14.349 1.769 -31.294 1.00 95.88 515 ASP A C 1
ATOM 4059 O O . ASP A 1 515 ? 14.790 2.723 -30.649 1.00 95.88 515 ASP A O 1
ATOM 4063 N N . ALA A 1 516 ? 14.963 0.579 -31.277 1.00 96.25 516 ALA A N 1
ATOM 4064 C CA . ALA A 1 516 ? 16.195 0.325 -30.536 1.00 96.25 516 ALA A CA 1
ATOM 4065 C C . ALA A 1 516 ? 17.374 1.120 -31.113 1.00 96.25 516 ALA A C 1
ATOM 4067 O O . ALA A 1 516 ? 18.078 1.776 -30.350 1.00 96.25 516 ALA A O 1
ATOM 4068 N N . LEU A 1 517 ? 17.571 1.133 -32.434 1.00 97.12 517 LEU A N 1
ATOM 4069 C CA . LEU A 1 517 ? 18.607 1.941 -33.090 1.00 97.12 517 LEU A CA 1
ATOM 4070 C C . LEU A 1 517 ? 18.440 3.435 -32.771 1.00 97.12 517 LEU A C 1
ATOM 4072 O O . LEU A 1 517 ? 19.407 4.116 -32.426 1.00 97.12 517 LEU A O 1
ATOM 4076 N N . GLN A 1 518 ? 17.210 3.946 -32.793 1.00 95.62 518 GLN A N 1
ATOM 4077 C CA . GLN A 1 518 ? 16.945 5.348 -32.481 1.00 95.62 518 GLN A CA 1
ATOM 4078 C C . GLN A 1 518 ? 17.153 5.668 -30.996 1.00 95.62 518 GLN A C 1
ATOM 4080 O O . GLN A 1 518 ? 17.853 6.617 -30.655 1.00 95.62 518 GLN A O 1
ATOM 4085 N N . THR A 1 519 ? 16.563 4.886 -30.093 1.00 92.81 519 THR A N 1
ATOM 4086 C CA . THR A 1 519 ? 16.535 5.209 -28.655 1.00 92.81 519 THR A CA 1
ATOM 4087 C C . THR A 1 519 ? 17.790 4.776 -27.899 1.00 92.81 519 THR A C 1
ATOM 4089 O O . THR A 1 519 ? 18.105 5.362 -26.862 1.00 92.81 519 THR A O 1
ATOM 4092 N N . ARG A 1 520 ? 18.504 3.745 -28.373 1.00 93.50 520 ARG A N 1
ATOM 4093 C CA . ARG A 1 520 ? 19.725 3.221 -27.733 1.00 93.50 520 ARG A CA 1
ATOM 4094 C C . ARG A 1 520 ? 21.006 3.753 -28.350 1.00 93.50 520 ARG A C 1
ATOM 4096 O O . ARG A 1 520 ? 21.991 3.834 -27.626 1.00 93.50 520 ARG A O 1
ATOM 4103 N N . LEU A 1 521 ? 20.996 4.073 -29.644 1.00 94.75 521 LEU A N 1
ATOM 4104 C CA . LEU A 1 521 ? 22.178 4.552 -30.362 1.00 94.75 521 LEU A CA 1
ATOM 4105 C C . LEU A 1 521 ? 22.022 5.967 -30.927 1.00 94.75 521 LEU A C 1
ATOM 4107 O O . LEU A 1 521 ? 23.003 6.535 -31.390 1.00 94.75 521 LEU A O 1
ATOM 4111 N N . GLY A 1 522 ? 20.825 6.561 -30.905 1.00 94.31 522 GLY A N 1
ATOM 4112 C CA . GLY A 1 522 ? 20.597 7.886 -31.489 1.00 94.31 522 GLY A CA 1
ATOM 4113 C C . GLY A 1 522 ? 20.575 7.895 -33.019 1.00 94.31 522 GLY A C 1
ATOM 4114 O O . GLY A 1 522 ? 20.700 8.964 -33.614 1.00 94.31 522 GLY A O 1
ATOM 4115 N N . VAL A 1 523 ? 20.429 6.735 -33.669 1.00 96.44 523 VAL A N 1
ATOM 4116 C CA . VAL A 1 523 ? 20.416 6.643 -35.135 1.00 96.44 523 VAL A CA 1
ATOM 4117 C C . VAL A 1 523 ? 19.057 7.099 -35.652 1.00 96.44 523 VAL A C 1
ATOM 4119 O O . VAL A 1 523 ? 18.033 6.456 -35.411 1.00 96.44 523 VAL A O 1
ATOM 4122 N N . ARG A 1 524 ? 19.039 8.220 -36.371 1.00 96.44 524 ARG A N 1
ATOM 4123 C CA . ARG A 1 524 ? 17.823 8.772 -36.978 1.00 96.44 524 ARG A CA 1
ATOM 4124 C C . ARG A 1 524 ? 17.277 7.859 -38.078 1.00 96.44 524 ARG A C 1
ATOM 4126 O O . ARG A 1 524 ? 18.046 7.161 -38.731 1.00 96.44 524 ARG A O 1
ATOM 4133 N N . ALA A 1 525 ? 15.964 7.902 -38.306 1.00 97.12 525 ALA A N 1
ATOM 4134 C CA . ALA A 1 525 ? 15.283 7.035 -39.272 1.00 97.12 525 ALA A CA 1
ATOM 4135 C C . ALA A 1 525 ? 15.872 7.114 -40.696 1.00 97.12 525 ALA A C 1
ATOM 4137 O O . ALA A 1 525 ? 16.064 6.081 -41.328 1.00 97.12 525 ALA A O 1
ATOM 4138 N N . ASP A 1 526 ? 16.249 8.310 -41.157 1.00 97.88 526 ASP A N 1
ATOM 4139 C CA . ASP A 1 526 ? 16.893 8.526 -42.459 1.00 97.88 526 ASP A CA 1
ATOM 4140 C C . ASP A 1 526 ? 18.260 7.832 -42.572 1.00 97.88 526 ASP A C 1
ATOM 4142 O O . ASP A 1 526 ? 18.598 7.275 -43.615 1.00 97.88 526 ASP A O 1
ATOM 4146 N N . LEU A 1 527 ? 19.029 7.799 -41.481 1.00 98.06 527 LEU A N 1
ATOM 4147 C CA . LEU A 1 527 ? 20.307 7.084 -41.432 1.00 98.06 527 LEU A CA 1
ATOM 4148 C C . LEU A 1 527 ? 20.113 5.567 -41.343 1.00 98.06 527 LEU A C 1
ATOM 4150 O O . LEU A 1 527 ? 20.905 4.825 -41.920 1.00 98.06 527 LEU A O 1
ATOM 4154 N N . GLN A 1 528 ? 19.067 5.106 -40.647 1.00 98.12 528 GLN A N 1
ATOM 4155 C CA . GLN A 1 528 ? 18.727 3.682 -40.576 1.00 98.12 528 GLN A CA 1
ATOM 4156 C C . GLN A 1 528 ? 18.426 3.131 -41.973 1.00 98.12 528 GLN A C 1
ATOM 4158 O O . GLN A 1 528 ? 19.006 2.129 -42.366 1.00 98.12 528 GLN A O 1
ATOM 4163 N N . GLU A 1 529 ? 17.576 3.809 -42.746 1.00 97.62 529 GLU A N 1
ATOM 4164 C CA . GLU A 1 529 ? 17.216 3.372 -44.103 1.00 97.62 529 GLU A CA 1
ATOM 4165 C C . GLU A 1 529 ? 18.400 3.409 -45.073 1.00 97.62 529 GLU A C 1
ATOM 4167 O O . GLU A 1 529 ? 18.505 2.560 -45.956 1.00 97.62 529 GLU A O 1
ATOM 4172 N N . LYS A 1 530 ? 19.302 4.381 -44.905 1.00 98.12 530 LYS A N 1
ATOM 4173 C CA . LYS A 1 530 ? 20.446 4.570 -45.801 1.00 98.12 530 LYS A CA 1
ATOM 4174 C C . LYS A 1 530 ? 21.598 3.605 -45.521 1.00 98.12 530 LYS A C 1
ATOM 4176 O O . LYS A 1 530 ? 22.225 3.128 -46.464 1.00 98.12 530 LYS A O 1
ATOM 4181 N N . TYR A 1 531 ? 21.897 3.346 -44.248 1.00 98.50 531 TYR A N 1
ATOM 4182 C CA . TYR A 1 531 ? 23.144 2.683 -43.855 1.00 98.50 531 TYR A CA 1
ATOM 4183 C C . TYR A 1 531 ? 22.966 1.376 -43.082 1.00 98.50 531 TYR A C 1
ATOM 4185 O O . TYR A 1 531 ? 23.959 0.696 -42.843 1.00 98.50 531 TYR A O 1
ATOM 4193 N N . PHE A 1 532 ? 21.748 1.003 -42.679 1.00 98.44 532 PHE A N 1
ATOM 4194 C CA . PHE A 1 532 ? 21.505 -0.211 -41.898 1.00 98.44 532 PHE A CA 1
ATOM 4195 C C . PHE A 1 532 ? 20.651 -1.198 -42.695 1.00 98.44 532 PHE A C 1
ATOM 4197 O O . PHE A 1 532 ? 19.552 -0.883 -43.140 1.00 98.44 532 PHE A O 1
ATOM 4204 N N . THR A 1 533 ? 21.142 -2.427 -42.845 1.00 98.12 533 THR A N 1
ATOM 4205 C CA . THR A 1 533 ? 20.399 -3.536 -43.460 1.00 98.12 533 THR A CA 1
ATOM 4206 C C . THR A 1 533 ? 20.106 -4.602 -42.413 1.00 98.12 533 THR A C 1
ATOM 4208 O O . THR A 1 533 ? 21.015 -5.094 -41.745 1.00 98.12 533 THR A O 1
ATOM 4211 N N . MET A 1 534 ? 18.829 -4.951 -42.253 1.00 97.94 534 MET A N 1
ATOM 4212 C CA . MET A 1 534 ? 18.395 -6.036 -41.370 1.00 97.94 534 MET A CA 1
ATOM 4213 C C . MET A 1 534 ? 18.580 -7.381 -42.074 1.00 97.94 534 MET A C 1
ATOM 4215 O O . MET A 1 534 ? 18.175 -7.536 -43.223 1.00 97.94 534 MET A O 1
ATOM 4219 N N . ASP A 1 535 ? 19.190 -8.346 -41.388 1.00 97.94 535 ASP A N 1
ATOM 4220 C CA . ASP A 1 535 ? 19.290 -9.720 -41.875 1.00 97.94 535 ASP A CA 1
ATOM 4221 C C . ASP A 1 535 ? 18.147 -10.552 -41.295 1.00 97.94 535 ASP A C 1
ATOM 4223 O O . ASP A 1 535 ? 18.250 -11.112 -40.201 1.00 97.94 535 ASP A O 1
ATOM 4227 N N . ASP A 1 536 ? 17.042 -10.627 -42.031 1.00 96.81 536 ASP A N 1
ATOM 4228 C CA . ASP A 1 536 ? 15.847 -11.368 -41.623 1.00 96.81 536 ASP A CA 1
ATOM 4229 C C . ASP A 1 536 ? 16.138 -12.859 -41.375 1.00 96.81 536 ASP A C 1
ATOM 4231 O O . ASP A 1 536 ? 15.503 -13.478 -40.521 1.00 96.81 536 ASP A O 1
ATOM 4235 N N . ALA A 1 537 ? 17.131 -13.441 -42.061 1.00 97.38 537 ALA A N 1
ATOM 4236 C CA . ALA A 1 537 ? 17.517 -14.840 -41.878 1.00 97.38 537 ALA A CA 1
ATOM 4237 C C . ALA A 1 537 ? 18.255 -15.082 -40.548 1.00 97.38 537 ALA A C 1
ATOM 4239 O O . ALA A 1 537 ? 18.284 -16.210 -40.051 1.00 97.38 537 ALA A O 1
ATOM 4240 N N . SER A 1 538 ? 18.820 -14.032 -39.943 1.00 97.56 538 SER A N 1
ATOM 4241 C CA . SER A 1 538 ? 19.445 -14.097 -38.617 1.00 97.56 538 SER A CA 1
ATOM 4242 C C . SER A 1 538 ? 18.442 -14.088 -37.460 1.00 97.56 538 SER A C 1
ATOM 4244 O O . SER A 1 538 ? 18.843 -14.327 -36.315 1.00 97.56 538 SER A O 1
ATOM 4246 N N . TYR A 1 539 ? 17.157 -13.815 -37.730 1.00 98.19 539 TYR A N 1
ATOM 4247 C CA . TYR A 1 539 ? 16.130 -13.717 -36.699 1.00 98.19 539 TYR A CA 1
ATOM 4248 C C . TYR A 1 539 ? 15.987 -15.030 -35.921 1.00 98.19 539 TYR A C 1
ATOM 4250 O O . TYR A 1 539 ? 15.753 -16.103 -36.481 1.00 98.19 539 TYR A O 1
ATOM 4258 N N . LYS A 1 540 ? 16.089 -14.935 -34.595 1.00 97.88 540 LYS A N 1
ATOM 4259 C CA . LYS A 1 540 ? 15.883 -16.045 -33.664 1.00 97.88 540 LYS A CA 1
ATOM 4260 C C . LYS A 1 540 ? 14.943 -15.622 -32.550 1.00 97.88 540 LYS A C 1
ATOM 4262 O O . LYS A 1 540 ? 15.127 -14.574 -31.935 1.00 97.88 540 LYS A O 1
ATOM 4267 N N . PHE A 1 541 ? 13.972 -16.476 -32.259 1.00 97.81 541 PHE A N 1
ATOM 4268 C CA . PHE A 1 541 ? 13.087 -16.331 -31.113 1.00 97.81 541 PHE A CA 1
ATOM 4269 C C . PHE A 1 541 ? 13.454 -17.362 -30.049 1.00 97.81 541 PHE A C 1
ATOM 4271 O O . PHE A 1 541 ? 13.513 -18.556 -30.341 1.00 97.81 541 PHE A O 1
ATOM 4278 N N . THR A 1 542 ? 13.705 -16.911 -28.825 1.00 97.75 542 THR A N 1
ATOM 4279 C CA . THR A 1 542 ? 14.004 -17.785 -27.687 1.00 97.75 542 THR A CA 1
ATOM 4280 C C . THR A 1 542 ? 13.189 -17.379 -26.470 1.00 97.75 542 THR A C 1
ATOM 4282 O O . THR A 1 542 ? 12.979 -16.194 -26.222 1.00 97.75 542 THR A O 1
ATOM 4285 N N . GLU A 1 543 ? 12.767 -18.366 -25.689 1.00 97.50 543 GLU A N 1
ATOM 4286 C CA . GLU A 1 543 ? 12.102 -18.167 -24.404 1.00 97.50 543 GLU A CA 1
ATOM 4287 C C . GLU A 1 543 ? 13.091 -18.493 -23.277 1.00 97.50 543 GLU A C 1
ATOM 4289 O O . GLU A 1 543 ? 13.629 -19.597 -23.221 1.00 97.50 543 GLU A O 1
ATOM 4294 N N . GLU A 1 544 ? 13.366 -17.527 -22.402 1.00 96.69 544 GLU A N 1
ATOM 4295 C CA . GLU A 1 544 ? 14.238 -17.694 -21.233 1.00 96.69 544 GLU A CA 1
ATOM 4296 C C . GLU A 1 544 ? 13.400 -17.491 -19.961 1.00 96.69 544 GLU A C 1
ATOM 4298 O O . GLU A 1 544 ? 12.672 -16.508 -19.859 1.00 96.69 544 GLU A O 1
ATOM 4303 N N . VAL A 1 545 ? 13.497 -18.382 -18.972 1.00 96.06 545 VAL A N 1
ATOM 4304 C CA . VAL A 1 545 ? 12.775 -18.241 -17.693 1.00 96.06 545 VAL A CA 1
ATOM 4305 C C . VAL A 1 545 ? 13.776 -18.002 -16.574 1.00 96.06 545 VAL A C 1
ATOM 4307 O O . VAL A 1 545 ? 14.722 -18.771 -16.417 1.00 96.06 545 VAL A O 1
ATOM 4310 N N . ALA A 1 546 ? 13.568 -16.949 -15.788 1.00 96.19 546 ALA A N 1
ATOM 4311 C CA . ALA A 1 546 ? 14.387 -16.648 -14.619 1.00 96.19 546 ALA A CA 1
ATOM 4312 C C . ALA A 1 546 ? 13.571 -15.934 -13.536 1.00 96.19 546 ALA A C 1
ATOM 4314 O O . ALA A 1 546 ? 12.532 -15.333 -13.814 1.00 96.19 546 ALA A O 1
ATOM 4315 N N . ASP A 1 547 ? 14.055 -15.963 -12.298 1.00 94.62 547 ASP A N 1
ATOM 4316 C CA . ASP A 1 547 ? 13.447 -15.190 -11.217 1.00 94.62 547 ASP A CA 1
ATOM 4317 C C . ASP A 1 547 ? 13.647 -13.688 -11.447 1.00 94.62 547 ASP A C 1
ATOM 4319 O O . ASP A 1 547 ? 14.727 -13.235 -11.855 1.00 94.62 547 ASP A O 1
ATOM 4323 N N . SER A 1 548 ? 12.598 -12.895 -11.204 1.00 93.25 548 SER A N 1
ATOM 4324 C CA . SER A 1 548 ? 12.700 -11.453 -11.389 1.00 93.25 548 SER A CA 1
ATOM 4325 C C . SER A 1 548 ? 13.596 -10.834 -10.329 1.00 93.25 548 SER A C 1
ATOM 4327 O O . SER A 1 548 ? 13.356 -10.957 -9.132 1.00 93.25 548 SER A O 1
ATOM 4329 N N . ARG A 1 549 ? 14.601 -10.077 -10.773 1.00 88.31 549 ARG A N 1
ATOM 4330 C CA . ARG A 1 549 ? 15.444 -9.282 -9.867 1.00 88.31 549 ARG A CA 1
ATOM 4331 C C . ARG A 1 549 ? 14.724 -8.056 -9.315 1.00 88.31 549 ARG A C 1
ATOM 4333 O O . ARG A 1 549 ? 15.084 -7.581 -8.248 1.00 88.31 549 ARG A O 1
ATOM 4340 N N . SER A 1 550 ? 13.770 -7.527 -10.077 1.00 89.56 550 SER A N 1
ATOM 4341 C CA . SER A 1 550 ? 13.007 -6.331 -9.712 1.00 89.56 550 SER A CA 1
ATOM 4342 C C . SER A 1 550 ? 11.762 -6.664 -8.900 1.00 89.56 550 SER A C 1
ATOM 4344 O O . SER A 1 550 ? 11.276 -5.798 -8.192 1.00 89.56 550 SER A O 1
ATOM 4346 N N . PHE A 1 551 ? 11.268 -7.901 -8.995 1.00 95.69 551 PHE A N 1
ATOM 4347 C CA . PHE A 1 551 ? 10.022 -8.340 -8.370 1.00 95.69 551 PHE A CA 1
ATOM 4348 C C . PHE A 1 551 ? 10.260 -9.673 -7.644 1.00 95.69 551 PHE A C 1
ATOM 4350 O O . PHE A 1 551 ? 9.979 -10.735 -8.208 1.00 95.69 551 PHE A O 1
ATOM 4357 N N . PRO A 1 552 ? 10.851 -9.650 -6.433 1.00 93.06 552 PRO A N 1
ATOM 4358 C CA . PRO A 1 552 ? 11.155 -10.862 -5.677 1.00 93.06 552 PRO A CA 1
ATOM 4359 C C . PRO A 1 552 ? 9.936 -11.786 -5.559 1.00 93.06 552 PRO A C 1
ATOM 4361 O O . PRO A 1 552 ? 8.830 -11.321 -5.295 1.00 93.06 552 PRO A O 1
ATOM 4364 N N . GLY A 1 553 ? 10.135 -13.087 -5.786 1.00 93.81 553 GLY A N 1
ATOM 4365 C CA . GLY A 1 553 ? 9.070 -14.101 -5.776 1.00 93.81 553 GLY A CA 1
ATOM 4366 C C . GLY A 1 553 ? 8.322 -14.275 -7.106 1.00 93.81 553 GLY A C 1
ATOM 4367 O O . GLY A 1 553 ? 7.755 -15.341 -7.344 1.00 93.81 553 GLY A O 1
ATOM 4368 N N . LEU A 1 554 ? 8.367 -13.292 -8.013 1.00 97.12 554 LEU A N 1
ATOM 4369 C CA . LEU A 1 554 ? 7.694 -13.356 -9.312 1.00 97.12 554 LEU A CA 1
ATOM 4370 C C . LEU A 1 554 ? 8.635 -13.899 -10.398 1.00 97.12 554 LEU A C 1
ATOM 4372 O O . LEU A 1 554 ? 9.641 -13.277 -10.751 1.00 97.12 554 LEU A O 1
ATOM 4376 N N . LYS A 1 555 ? 8.299 -15.053 -10.986 1.00 97.19 555 LYS A N 1
ATOM 4377 C CA . LYS A 1 555 ? 9.043 -15.585 -12.139 1.00 97.19 555 LYS A CA 1
ATOM 4378 C C . LYS A 1 555 ? 8.821 -14.720 -13.370 1.00 97.19 555 LYS A C 1
ATOM 4380 O O . LYS A 1 555 ? 7.714 -14.248 -13.618 1.00 97.19 555 LYS A O 1
ATOM 4385 N N . THR A 1 556 ? 9.876 -14.528 -14.153 1.00 97.88 556 THR A N 1
ATOM 4386 C CA . THR A 1 556 ? 9.836 -13.770 -15.402 1.00 97.88 556 THR A CA 1
ATOM 4387 C C . THR A 1 556 ? 10.193 -14.665 -16.589 1.00 97.88 556 THR A C 1
ATOM 4389 O O . THR A 1 556 ? 11.246 -15.302 -16.606 1.00 97.88 556 THR A O 1
ATOM 4392 N N . VAL A 1 557 ? 9.318 -14.690 -17.591 1.00 98.00 557 VAL A N 1
ATOM 4393 C CA . VAL A 1 557 ? 9.565 -15.269 -18.914 1.00 98.00 557 VAL A CA 1
ATOM 4394 C C . VAL A 1 557 ? 9.997 -14.150 -19.852 1.00 98.00 557 VAL A C 1
ATOM 4396 O O . VAL A 1 557 ? 9.262 -13.191 -20.078 1.00 98.00 557 VAL A O 1
ATOM 4399 N N . TYR A 1 558 ? 11.183 -14.277 -20.426 1.00 97.50 558 TYR A N 1
ATOM 4400 C CA . TYR A 1 558 ? 11.723 -13.377 -21.429 1.00 97.50 558 TYR A CA 1
ATOM 4401 C C . TYR A 1 558 ? 11.553 -13.996 -22.815 1.00 97.50 558 TYR A C 1
ATOM 4403 O O . TYR A 1 558 ? 12.228 -14.959 -23.172 1.00 97.50 558 TYR A O 1
ATOM 4411 N N . LEU A 1 559 ? 10.671 -13.408 -23.614 1.00 97.62 559 LEU A N 1
ATOM 4412 C CA . LEU A 1 559 ? 10.488 -13.707 -25.029 1.00 97.62 559 LEU A CA 1
ATOM 4413 C C . LEU A 1 559 ? 11.473 -12.857 -25.836 1.00 97.62 559 LEU A C 1
ATOM 4415 O O . LEU A 1 559 ? 11.222 -11.689 -26.156 1.00 97.62 559 LEU A O 1
ATOM 4419 N N . VAL A 1 560 ? 12.636 -13.432 -26.114 1.00 98.25 560 VAL A N 1
ATOM 4420 C CA . VAL A 1 560 ? 13.779 -12.755 -26.718 1.00 98.25 560 VAL A CA 1
ATOM 4421 C C . VAL A 1 560 ? 13.741 -12.912 -28.235 1.00 98.25 560 VAL A C 1
ATOM 4423 O O . VAL A 1 560 ? 13.784 -14.012 -28.772 1.00 98.25 560 VAL A O 1
ATOM 4426 N N . ASN A 1 561 ? 13.705 -11.779 -28.923 1.00 98.25 561 ASN A N 1
ATOM 4427 C CA . ASN A 1 561 ? 13.808 -11.642 -30.367 1.00 98.25 561 ASN A CA 1
ATOM 4428 C C . ASN A 1 561 ? 15.237 -11.184 -30.672 1.00 98.25 561 ASN A C 1
ATOM 4430 O O . ASN A 1 561 ? 15.593 -10.052 -30.359 1.00 98.25 561 ASN A O 1
ATOM 4434 N N . ALA A 1 562 ? 16.081 -12.053 -31.212 1.00 98.44 562 ALA A N 1
ATOM 4435 C CA . ALA A 1 562 ? 17.460 -11.735 -31.557 1.00 98.44 562 ALA A CA 1
ATOM 4436 C C . ALA A 1 562 ? 17.602 -11.562 -33.070 1.00 98.44 562 ALA A C 1
ATOM 4438 O O . ALA A 1 562 ? 17.110 -12.397 -33.821 1.00 98.44 562 ALA A O 1
ATOM 4439 N N . VAL A 1 563 ? 18.274 -10.502 -33.513 1.00 98.56 563 VAL A N 1
ATOM 4440 C CA . VAL A 1 563 ? 18.498 -10.218 -34.940 1.00 98.56 563 VAL A CA 1
ATOM 4441 C C . VAL A 1 563 ? 19.828 -9.500 -35.150 1.00 98.56 563 VAL A C 1
ATOM 4443 O O . VAL A 1 563 ? 20.295 -8.756 -34.281 1.00 98.56 563 VAL A O 1
ATOM 4446 N N . THR A 1 564 ? 20.448 -9.742 -36.299 1.00 98.62 564 THR A N 1
ATOM 4447 C CA . THR A 1 564 ? 21.670 -9.089 -36.759 1.00 98.62 564 THR A CA 1
ATOM 4448 C C . THR A 1 564 ? 21.336 -7.969 -37.739 1.00 98.62 564 THR A C 1
ATOM 4450 O O . THR A 1 564 ? 20.483 -8.109 -38.614 1.00 98.62 564 THR A O 1
ATOM 4453 N N . VAL A 1 565 ? 22.012 -6.835 -37.575 1.00 98.50 565 VAL A N 1
ATOM 4454 C CA . VAL A 1 565 ? 21.902 -5.680 -38.469 1.00 98.50 565 VAL A CA 1
ATOM 4455 C C . VAL A 1 565 ? 23.289 -5.289 -38.934 1.00 98.50 565 VAL A C 1
ATOM 4457 O O . VAL A 1 565 ? 24.195 -5.142 -38.118 1.00 98.50 565 VAL A O 1
ATOM 4460 N N . TYR A 1 566 ? 23.443 -5.104 -40.238 1.00 98.56 566 TYR A N 1
ATOM 4461 C CA . TYR A 1 566 ? 24.709 -4.764 -40.871 1.00 98.56 566 TYR A CA 1
ATOM 4462 C C . TYR A 1 566 ? 24.750 -3.289 -41.248 1.00 98.56 566 TYR A C 1
ATOM 4464 O O . TYR A 1 566 ? 23.777 -2.754 -41.783 1.00 98.56 566 TYR A O 1
ATOM 4472 N N . ILE A 1 567 ? 25.890 -2.649 -41.002 1.00 98.44 567 ILE A N 1
ATOM 4473 C CA . ILE A 1 567 ? 26.190 -1.308 -41.503 1.00 98.44 567 ILE A CA 1
ATOM 4474 C C . ILE A 1 567 ? 26.800 -1.443 -42.901 1.00 98.44 567 ILE A C 1
ATOM 4476 O O . ILE A 1 567 ? 27.834 -2.092 -43.062 1.00 98.44 567 ILE A O 1
ATOM 4480 N N . THR A 1 568 ? 26.150 -0.861 -43.909 1.00 97.88 568 THR A N 1
ATOM 4481 C CA . THR A 1 568 ? 26.512 -1.029 -45.329 1.00 97.88 568 THR A CA 1
ATOM 4482 C C . THR A 1 568 ? 27.655 -0.126 -45.781 1.00 97.88 568 THR A C 1
ATOM 4484 O O . THR A 1 568 ? 28.400 -0.503 -46.681 1.00 97.88 568 THR A O 1
ATOM 4487 N N . ASP A 1 569 ? 27.817 1.037 -45.151 1.00 97.50 569 ASP A N 1
ATOM 4488 C CA . ASP A 1 569 ? 28.894 1.988 -45.423 1.00 97.50 569 ASP A CA 1
ATOM 4489 C C . ASP A 1 569 ? 29.513 2.456 -44.104 1.00 97.50 569 ASP A C 1
ATOM 4491 O O . ASP A 1 569 ? 28.909 3.216 -43.348 1.00 97.50 569 ASP A O 1
ATOM 4495 N N . THR A 1 570 ? 30.721 1.975 -43.813 1.00 97.56 570 THR A N 1
ATOM 4496 C CA . THR A 1 570 ? 31.463 2.348 -42.603 1.00 97.56 570 THR A CA 1
ATOM 4497 C C . THR A 1 570 ? 32.323 3.593 -42.784 1.00 97.56 570 THR A C 1
ATOM 4499 O O . THR A 1 570 ? 32.819 4.111 -41.790 1.00 97.56 570 THR A O 1
ATOM 4502 N N . GLN A 1 571 ? 32.501 4.087 -44.014 1.00 97.38 571 GLN A N 1
ATOM 4503 C CA . GLN A 1 571 ? 33.371 5.230 -44.322 1.00 97.38 571 GLN A CA 1
ATOM 4504 C C . GLN A 1 571 ? 32.629 6.572 -44.280 1.00 97.38 571 GLN A C 1
ATOM 4506 O O . GLN A 1 571 ? 33.254 7.630 -44.342 1.00 97.38 571 GLN A O 1
ATOM 4511 N N . THR A 1 572 ? 31.301 6.549 -44.175 1.00 96.94 572 THR A N 1
ATOM 4512 C CA . THR A 1 572 ? 30.488 7.764 -44.117 1.00 96.94 572 THR A CA 1
ATOM 4513 C C . THR A 1 572 ? 30.713 8.568 -42.831 1.00 96.94 572 THR A C 1
ATOM 4515 O O . THR A 1 572 ? 30.687 8.036 -41.718 1.00 96.94 572 THR A O 1
ATOM 4518 N N . SER A 1 573 ? 30.840 9.892 -42.975 1.00 97.25 573 SER A N 1
ATOM 4519 C CA . SER A 1 573 ? 30.922 10.826 -41.844 1.00 97.25 573 SER A CA 1
ATOM 4520 C C . SER A 1 573 ? 29.658 10.858 -40.990 1.00 97.25 573 SER A C 1
ATOM 4522 O O . SER A 1 573 ? 29.707 11.238 -39.820 1.00 97.25 573 SER A O 1
ATOM 4524 N N . ASP A 1 574 ? 28.524 10.432 -41.553 1.00 97.56 574 ASP A N 1
ATOM 4525 C CA . ASP A 1 574 ? 27.237 10.426 -40.857 1.00 97.56 574 ASP A CA 1
ATOM 4526 C C . ASP A 1 574 ? 27.230 9.475 -39.653 1.00 97.56 574 ASP A C 1
ATOM 4528 O O . ASP A 1 574 ? 26.414 9.658 -38.756 1.00 97.56 574 ASP A O 1
ATOM 4532 N N . LEU A 1 575 ? 28.127 8.480 -39.605 1.00 97.56 575 LEU A N 1
ATOM 4533 C CA . LEU A 1 575 ? 28.190 7.470 -38.542 1.00 97.56 575 LEU A CA 1
ATOM 4534 C C . LEU A 1 575 ? 29.393 7.632 -37.600 1.00 97.56 575 LEU A C 1
ATOM 4536 O O . LEU A 1 575 ? 29.632 6.759 -36.765 1.00 97.56 575 LEU A O 1
ATOM 4540 N N . TYR A 1 576 ? 30.118 8.754 -37.661 1.00 97.25 576 TYR A N 1
ATOM 4541 C CA . TYR A 1 576 ? 31.272 8.999 -36.780 1.00 97.25 576 TYR A CA 1
ATOM 4542 C C . TYR A 1 576 ? 30.904 8.985 -35.292 1.00 97.25 576 TYR A C 1
ATOM 4544 O O . TYR A 1 576 ? 31.703 8.586 -34.448 1.00 97.25 576 TYR A O 1
ATOM 4552 N N . PHE A 1 577 ? 29.663 9.343 -34.953 1.00 96.06 577 PHE A N 1
ATOM 4553 C CA . PHE A 1 577 ? 29.168 9.284 -33.575 1.00 96.06 577 PHE A CA 1
ATOM 4554 C C . PHE A 1 577 ? 29.021 7.849 -33.028 1.00 96.06 577 PHE A C 1
ATOM 4556 O O . PHE A 1 577 ? 28.842 7.682 -31.824 1.00 96.06 577 PHE A O 1
ATOM 4563 N N . LEU A 1 578 ? 29.094 6.829 -33.893 1.00 96.81 578 LEU A N 1
ATOM 4564 C CA . LEU A 1 578 ? 29.163 5.408 -33.531 1.00 96.81 578 LEU A CA 1
ATOM 4565 C C . LEU A 1 578 ? 30.605 4.874 -33.531 1.00 96.81 578 LEU A C 1
ATOM 4567 O O . LEU A 1 578 ? 30.807 3.661 -33.519 1.00 96.81 578 LEU A O 1
ATOM 4571 N N . GLY A 1 579 ? 31.603 5.759 -33.601 1.00 97.19 579 GLY A N 1
ATOM 4572 C CA . GLY A 1 579 ? 33.017 5.391 -33.617 1.00 97.19 579 GLY A CA 1
ATOM 4573 C C . GLY A 1 579 ? 33.536 4.878 -34.962 1.00 97.19 579 GLY A C 1
ATOM 4574 O O . GLY A 1 579 ? 34.678 4.437 -35.033 1.00 97.19 579 GLY A O 1
ATOM 4575 N N . LEU A 1 580 ? 32.736 4.922 -36.030 1.00 97.88 580 LEU A N 1
ATOM 4576 C CA . LEU A 1 580 ? 33.165 4.549 -37.383 1.00 97.88 580 LEU A CA 1
ATOM 4577 C C . LEU A 1 580 ? 33.962 5.688 -38.055 1.00 97.88 580 LEU A C 1
ATOM 4579 O O . LEU A 1 580 ? 33.743 6.844 -37.699 1.00 97.88 580 LEU A O 1
ATOM 4583 N N . PRO A 1 581 ? 34.870 5.402 -39.011 1.00 97.62 581 PRO A N 1
ATOM 4584 C CA . PRO A 1 581 ? 35.227 4.084 -39.549 1.00 97.62 581 PRO A CA 1
ATOM 4585 C C . PRO A 1 581 ? 36.157 3.269 -38.647 1.00 97.62 581 PRO A C 1
ATOM 4587 O O . PRO A 1 581 ? 36.237 2.063 -38.835 1.00 97.62 581 PRO A O 1
ATOM 4590 N N . ASP A 1 582 ? 36.845 3.897 -37.692 1.00 97.69 582 ASP A N 1
ATOM 4591 C CA . ASP A 1 582 ? 37.982 3.286 -36.984 1.00 97.69 582 ASP A CA 1
ATOM 4592 C C . ASP A 1 582 ? 37.581 2.268 -35.900 1.00 97.69 582 ASP A C 1
ATOM 4594 O O . ASP A 1 582 ? 38.420 1.525 -35.396 1.00 97.69 582 ASP A O 1
ATOM 4598 N N . GLY A 1 583 ? 36.299 2.214 -35.529 1.00 96.31 583 GLY A N 1
ATOM 4599 C CA . GLY A 1 583 ? 35.805 1.358 -34.448 1.00 96.31 583 GLY A CA 1
ATOM 4600 C C . GLY A 1 583 ? 36.135 1.886 -33.054 1.00 96.31 583 GLY A C 1
ATOM 4601 O O . GLY A 1 583 ? 36.335 1.097 -32.132 1.00 96.31 583 GLY A O 1
ATOM 4602 N N . ASN A 1 584 ? 36.211 3.208 -32.896 1.00 96.94 584 ASN A N 1
ATOM 4603 C CA . ASN A 1 584 ? 36.477 3.842 -31.608 1.00 96.94 584 ASN A CA 1
ATOM 4604 C C . ASN A 1 584 ? 35.339 3.579 -30.608 1.00 96.94 584 ASN A C 1
ATOM 4606 O O . ASN A 1 584 ? 34.162 3.551 -30.975 1.00 96.94 584 ASN A O 1
ATOM 4610 N N . ASP A 1 585 ? 35.680 3.443 -29.323 1.00 96.12 585 ASP A N 1
ATOM 4611 C CA . ASP A 1 585 ? 34.669 3.431 -28.265 1.00 96.12 585 ASP A CA 1
ATOM 4612 C C . ASP A 1 585 ? 33.892 4.757 -28.275 1.00 96.12 585 ASP A C 1
ATOM 4614 O O . ASP A 1 585 ? 34.462 5.834 -28.458 1.00 96.12 585 ASP A O 1
ATOM 4618 N N . PHE A 1 586 ? 32.592 4.692 -28.005 1.00 95.31 586 PHE A N 1
ATOM 4619 C CA . PHE A 1 586 ? 31.750 5.873 -27.854 1.00 95.31 586 PHE A CA 1
ATOM 4620 C C . PHE A 1 586 ? 30.803 5.714 -26.667 1.00 95.31 586 PHE A C 1
ATOM 4622 O O . PHE A 1 586 ? 30.548 4.610 -26.179 1.00 95.31 586 PHE A O 1
ATOM 4629 N N . THR A 1 587 ? 30.272 6.839 -26.192 1.00 91.56 587 THR A N 1
ATOM 4630 C CA . THR A 1 587 ? 29.306 6.876 -25.090 1.00 91.56 587 THR A CA 1
ATOM 4631 C C . THR A 1 587 ? 27.985 7.450 -25.576 1.00 91.56 587 THR A C 1
ATOM 4633 O O . THR A 1 587 ? 27.949 8.412 -26.341 1.00 91.56 587 THR A O 1
ATOM 4636 N N . PHE A 1 588 ? 26.882 6.872 -25.102 1.00 87.62 588 PHE A N 1
ATOM 4637 C CA . PHE A 1 588 ? 25.543 7.368 -25.379 1.00 87.62 588 PHE A CA 1
ATOM 4638 C C . PHE A 1 588 ? 24.749 7.534 -24.082 1.00 87.62 588 PHE A C 1
ATOM 4640 O O . PHE A 1 588 ? 24.611 6.594 -23.298 1.00 87.62 588 PHE A O 1
ATOM 4647 N N . SER A 1 589 ? 24.179 8.723 -23.895 1.00 84.50 589 SER A N 1
ATOM 4648 C CA . SER A 1 589 ? 23.218 9.008 -22.830 1.00 84.50 589 SER A CA 1
ATOM 4649 C C . SER A 1 589 ? 21.807 8.867 -23.381 1.00 84.50 589 SER A C 1
ATOM 4651 O O . SER A 1 589 ? 21.477 9.453 -24.413 1.00 84.50 589 SER A O 1
ATOM 4653 N N . ARG A 1 590 ? 20.964 8.085 -22.698 1.00 78.06 590 ARG A N 1
ATOM 4654 C CA . ARG A 1 590 ? 19.556 7.941 -23.083 1.00 78.06 590 ARG A CA 1
ATOM 4655 C C . ARG A 1 590 ? 18.868 9.296 -22.977 1.00 78.06 590 ARG A C 1
ATOM 4657 O O . ARG A 1 590 ? 18.955 9.948 -21.944 1.00 78.06 590 ARG A O 1
ATOM 4664 N N . MET A 1 591 ? 18.158 9.681 -24.031 1.00 63.22 591 MET A N 1
ATOM 4665 C CA . MET A 1 591 ? 17.148 10.722 -23.911 1.00 63.22 591 MET A CA 1
ATOM 4666 C C . MET A 1 591 ? 15.946 10.092 -23.218 1.00 63.22 591 MET A C 1
ATOM 4668 O O . MET A 1 591 ? 15.275 9.235 -23.801 1.00 63.22 591 MET A O 1
ATOM 4672 N N . ASP A 1 592 ? 15.700 10.464 -21.964 1.00 58.09 592 ASP A N 1
ATOM 4673 C CA . ASP A 1 592 ? 14.439 10.109 -21.328 1.00 58.09 592 ASP A CA 1
ATOM 4674 C C . ASP A 1 592 ? 13.307 10.714 -22.163 1.00 58.09 592 ASP A C 1
ATOM 4676 O O . ASP A 1 592 ? 13.347 11.887 -22.541 1.00 58.09 592 ASP A O 1
ATOM 4680 N N . ARG A 1 593 ? 12.284 9.906 -22.478 1.00 53.84 593 ARG A N 1
ATOM 4681 C CA . ARG A 1 593 ? 11.104 10.354 -23.247 1.00 53.84 593 ARG A CA 1
ATOM 4682 C C . ARG A 1 593 ? 10.421 11.578 -22.612 1.00 53.84 593 ARG A C 1
ATOM 4684 O O . ARG A 1 593 ? 9.679 12.275 -23.292 1.00 53.84 593 ARG A O 1
ATOM 4691 N N . GLN A 1 594 ? 10.717 11.870 -21.346 1.00 47.47 594 GLN A N 1
ATOM 4692 C CA . GLN A 1 594 ? 10.328 13.079 -20.627 1.00 47.47 594 GLN A CA 1
ATOM 4693 C C . GLN A 1 594 ? 11.345 14.230 -20.804 1.00 47.47 594 GLN A C 1
ATOM 4695 O O . GLN A 1 594 ? 11.838 14.781 -19.831 1.00 47.47 594 GLN A O 1
ATOM 4700 N N . GLY A 1 595 ? 11.682 14.597 -22.044 1.00 36.16 595 GLY A N 1
ATOM 4701 C CA . GLY A 1 595 ? 12.025 15.972 -22.456 1.00 36.16 595 GLY A CA 1
ATOM 4702 C C . GLY A 1 595 ? 13.108 16.794 -21.729 1.00 36.16 595 GLY A C 1
ATOM 4703 O O . GLY A 1 595 ? 13.207 17.983 -22.023 1.00 36.16 595 GLY A O 1
ATOM 4704 N N . SER A 1 596 ? 13.925 16.250 -20.826 1.00 34.72 596 SER A N 1
ATOM 4705 C CA . SER A 1 596 ? 15.018 17.007 -20.199 1.00 34.72 596 SER A CA 1
ATOM 4706 C C . SER A 1 596 ? 16.317 16.795 -20.977 1.00 34.72 596 SER A C 1
ATOM 4708 O O . SER A 1 596 ? 16.990 15.773 -20.836 1.00 34.72 596 SER A O 1
ATOM 4710 N N . MET A 1 597 ? 16.662 17.751 -21.845 1.00 33.03 597 MET A N 1
ATOM 4711 C CA . MET A 1 597 ? 17.980 17.802 -22.482 1.00 33.03 597 MET A CA 1
ATOM 4712 C C . MET A 1 597 ? 19.036 18.185 -21.438 1.00 33.03 597 MET A C 1
ATOM 4714 O O . MET A 1 597 ? 19.292 19.364 -21.209 1.00 33.03 597 MET A O 1
ATOM 4718 N N . VAL A 1 598 ? 19.673 17.192 -20.819 1.00 32.75 598 VAL A N 1
ATOM 4719 C CA . VAL A 1 598 ? 20.935 17.394 -20.095 1.00 32.75 598 VAL A CA 1
ATOM 4720 C C . VAL A 1 598 ? 22.078 17.259 -21.104 1.00 32.75 598 VAL A C 1
ATOM 4722 O O . VAL A 1 598 ? 22.141 16.287 -21.857 1.00 32.75 598 VAL A O 1
ATOM 4725 N N . GLY A 1 599 ? 22.921 18.292 -21.172 1.00 29.67 599 GLY A N 1
ATOM 4726 C CA . GLY A 1 599 ? 23.944 18.490 -22.199 1.00 29.67 599 GLY A CA 1
ATOM 4727 C C . GLY A 1 599 ? 24.920 17.322 -22.359 1.00 29.67 599 GLY A C 1
ATOM 4728 O O . GLY A 1 599 ? 25.312 16.671 -21.393 1.00 29.67 599 GLY A O 1
ATOM 4729 N N . ARG A 1 600 ? 25.317 17.076 -23.611 1.00 30.59 600 ARG A N 1
ATOM 4730 C CA . ARG A 1 600 ? 26.460 16.226 -23.956 1.00 30.59 600 ARG A CA 1
ATOM 4731 C C . ARG A 1 600 ? 27.747 17.003 -23.667 1.00 30.59 600 ARG A C 1
ATOM 4733 O O . ARG A 1 600 ? 27.969 18.030 -24.301 1.00 30.59 600 ARG A O 1
ATOM 4740 N N . GLU A 1 601 ? 28.588 16.498 -22.772 1.00 26.80 601 GLU A N 1
ATOM 4741 C CA . GLU A 1 601 ? 30.032 16.745 -22.846 1.00 26.80 601 GLU A CA 1
ATOM 4742 C C . GLU A 1 601 ? 30.647 15.666 -23.748 1.00 26.80 601 GLU A C 1
ATOM 4744 O O . GLU A 1 601 ? 30.250 14.498 -23.672 1.00 26.80 601 GLU A O 1
ATOM 4749 N N . LEU A 1 602 ? 31.520 16.098 -24.664 1.00 31.72 602 LEU A N 1
ATOM 4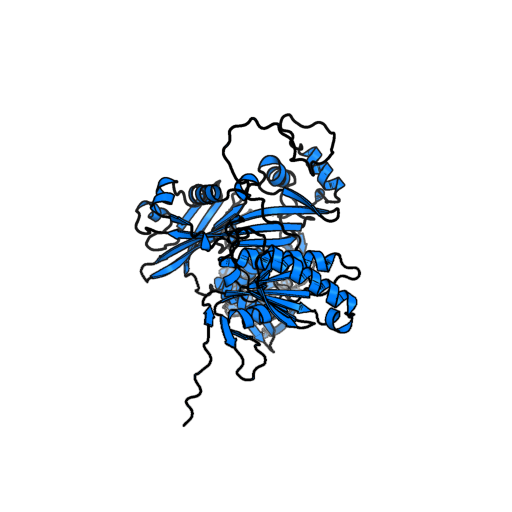750 C CA . LEU A 1 602 ? 32.286 15.255 -25.589 1.00 31.72 602 LEU A CA 1
ATOM 4751 C C . LEU A 1 602 ? 33.527 14.687 -24.905 1.00 31.72 602 LEU A C 1
ATOM 4753 O O . LEU A 1 602 ? 34.194 15.471 -24.190 1.00 31.72 602 LEU A O 1
#

InterPro domains:
  IPR002048 EF-hand domain [PS50222] (205-227)
  IPR018247 EF-Hand 1, calcium-binding site [PS00018] (205-217)